Protein AF-A0A2B4RZ89-F1 (afdb_monomer_lite)

Foldseek 3Di:
DDDDDDDDDDDDDDDDDDDDDDDDDDDDDDDDDDDDDDDDDDDDDDDDDDDDDDDDDDDDDDDDDDDDDDDDDDDDDDDDPPVPPVVPPPDDDDDDDDDDDDDDDDDDPPPPPPPDDLVPQDLVNQLCDFLVRLLVCLLVLSQALDFCQSGPNQFWWWWKKKAFLVCVVLVVVLCVQQQLQFLWPDKDDQLDQDDVVFAPDGGVQRRWNWKFKAALLRRPDIDSGCPVPPRRRMMMTTATECSLVVVLCVVLVWDFQCVVVVWDWFKAQFPFWFDGGQQFIGGFIKTKGWGAPVCLFVSQQSQQLQSSHNHGFLFKFDRLQRLDDDQQDGPDIHRTDYDPRTIITITGHNVSVSRRSSRSRHRIMMTQDPVSNSGTRTGSDRSVVVSVVPGDPLVVPWTKGWAFLFVFRTGIFIFTPLLQVLLLVLVPPDDDDDDDDDFDDSRQLLSQLLLLLQFQEEEEEEADACLDLLVVLVLLLQLLSVLDVSHAYAYEYAPVCQVRVQVVQVVCVVVVVHVDGHHYDHDPQDPDDDPVSLVVSVLVVLVVVQVVPPDSPHRDGWYWYWYFHPPPRFTDIDTSRRVVPPPDPPPPRGDGDGSQSSLLSNLSLLLGQRRQCNSSSNGRDRDRDDSSSNHPDLVNVVVCVVPVVHDDDSVVVVVSRVVSVVSVVVSVCVSVVVD

Sequence (675 aa):
MVSSTMVSGEASETDDEDEDDEENPGNVKEDEDLANREDENLKEEGDADTDILESELDTNAGKAKRQKTVYKFDSDVSCSEEEAELLSSESKTCESLSIENTNSGKDKKVLILFGSDPNMLSFKDRANWTGAQARSQFRQNFFPRAQTNGMSAGFTQASVHIIPSSAADQFYEFCKMNHAALPLVYRSKPGEVSAPPLAADLDIRTDQSAYGIYENGVCTKTVTDLVDIPFDDFVTFYVGCSSSFELAIQNAGLPVRQLESGRKAPVYQTRVLTVKSGPFSATVGMSLRPMPRNLVERAVQVTATMDKVHGAPVHIGHPSWIGVGDLQNPDFDDKPFIKEGDVCMFWACGVTAALALMNARLPLAISVSQSDIASNFITDLNNEEFNKMDVPKWLESMQTKAVFISEKPVFCSLISDKALELIRQLKTQRKPEVVTPTDEMPDALAKAALRLSHACSVTIVTLNETSTRVGLSVLSTIKSLLSSESKEVILLVPEEKQAEWRNFIDRCVELQLLKKSIAVNNIEARNGSSKDDLLQISRHVLSTMEASTLDDVLPRKFTALIGFNQEGGSVWVESTADQMTSNDVTKTSHSFWPGEVIAAALYILNCCPVHSRYLRKGSGLHQPLHQSKYLMAPKELGTVMSNLEVIFSADEVEDLINKINNSVSNAMSYLNGEA

pLDDT: mean 71.7, std 25.32, range [20.98, 98.38]

Radius of gyration: 33.81 Å; chains: 1; bounding box: 95×103×97 Å

Structure (mmCIF, N/CA/C/O backbone):
data_AF-A0A2B4RZ89-F1
#
_entry.id   AF-A0A2B4RZ89-F1
#
loop_
_atom_site.group_PDB
_atom_site.id
_atom_site.type_symbol
_atom_site.label_atom_id
_atom_site.label_alt_id
_atom_site.label_comp_id
_atom_site.label_asym_id
_atom_site.label_entity_id
_atom_site.label_seq_id
_atom_site.pdbx_PDB_ins_code
_atom_site.Cartn_x
_atom_site.Cartn_y
_atom_site.Cartn_z
_atom_site.occupancy
_atom_site.B_iso_or_equiv
_atom_site.auth_seq_id
_atom_site.auth_comp_id
_atom_site.auth_asym_id
_atom_site.auth_atom_id
_atom_site.pdbx_PDB_model_num
ATOM 1 N N . MET A 1 1 ? -26.054 35.165 -39.413 1.00 28.94 1 MET A N 1
ATOM 2 C CA . MET A 1 1 ? -27.183 35.627 -38.573 1.00 28.94 1 MET A CA 1
ATOM 3 C C . MET A 1 1 ? -26.581 35.798 -37.180 1.00 28.94 1 MET A C 1
ATOM 5 O O . MET A 1 1 ? -25.989 34.834 -36.725 1.00 28.94 1 MET A O 1
ATOM 9 N N . VAL A 1 2 ? -26.366 37.012 -36.646 1.00 26.55 2 VAL A N 1
ATOM 10 C CA . VAL A 1 2 ? -27.362 38.046 -36.242 1.00 26.55 2 VAL A CA 1
ATOM 11 C C . VAL A 1 2 ? -28.232 37.477 -35.109 1.00 26.55 2 VAL A C 1
ATOM 13 O O . VAL A 1 2 ? -28.841 36.439 -35.343 1.00 26.55 2 VAL A O 1
ATOM 16 N N . SER A 1 3 ? -28.295 38.024 -33.884 1.00 25.70 3 SER A N 1
ATOM 17 C CA . SER A 1 3 ? -28.008 39.383 -33.333 1.00 25.70 3 SER A CA 1
ATOM 18 C C . SER A 1 3 ? -27.048 39.330 -32.110 1.00 25.70 3 SER A C 1
ATOM 20 O O . SER A 1 3 ? -26.900 38.254 -31.546 1.00 25.70 3 SER A O 1
ATOM 22 N N . SER A 1 4 ? -26.221 40.330 -31.733 1.00 30.42 4 SER A N 1
ATOM 23 C CA . SER A 1 4 ? -26.456 41.724 -31.240 1.00 30.42 4 SER A CA 1
ATOM 24 C C . SER A 1 4 ? -27.187 41.784 -29.875 1.00 30.42 4 SER A C 1
ATOM 26 O O . SER A 1 4 ? -28.171 41.071 -29.726 1.00 30.42 4 SER A O 1
ATOM 28 N N . THR A 1 5 ? -26.835 42.580 -28.845 1.00 31.52 5 THR A N 1
ATOM 29 C CA . THR A 1 5 ? -25.766 43.595 -28.551 1.00 31.52 5 THR A CA 1
ATOM 30 C C . THR A 1 5 ? -25.690 43.771 -26.991 1.00 31.52 5 THR A C 1
ATOM 32 O O . THR A 1 5 ? -26.356 42.985 -26.326 1.00 31.52 5 THR A O 1
ATOM 35 N N . MET A 1 6 ? -24.986 44.662 -26.251 1.00 28.02 6 MET A N 1
ATOM 36 C CA . MET A 1 6 ? -24.145 45.894 -26.385 1.00 28.02 6 MET A CA 1
ATOM 37 C C . MET A 1 6 ? -23.212 45.977 -25.108 1.00 28.02 6 MET A C 1
ATOM 39 O O . MET A 1 6 ? -23.464 45.220 -24.178 1.00 28.02 6 MET A O 1
ATOM 43 N N . VAL A 1 7 ? -22.022 46.623 -25.052 1.00 29.72 7 VAL A N 1
ATOM 44 C CA . VAL A 1 7 ? -21.673 48.054 -24.716 1.00 29.72 7 VAL A CA 1
ATOM 45 C C . VAL A 1 7 ? -22.160 48.516 -23.315 1.00 29.72 7 VAL A C 1
ATOM 47 O O . VAL A 1 7 ? -23.314 48.243 -23.008 1.00 29.72 7 VAL A O 1
ATOM 50 N N . SER A 1 8 ? -21.419 49.206 -22.418 1.00 26.70 8 SER A N 1
ATOM 51 C CA . SER A 1 8 ? -20.097 49.921 -22.361 1.00 26.70 8 SER A CA 1
ATOM 52 C C . SER A 1 8 ? -19.517 49.858 -20.915 1.00 26.70 8 SER A C 1
ATOM 54 O O . SER A 1 8 ? -20.246 49.430 -20.026 1.00 26.70 8 SER A O 1
ATOM 56 N N . GLY A 1 9 ? -18.294 50.292 -20.554 1.00 25.98 9 GLY A N 1
ATOM 57 C CA . GLY A 1 9 ? -17.136 50.884 -21.265 1.00 25.98 9 GLY A CA 1
ATOM 58 C C . GLY A 1 9 ? -16.226 51.690 -20.295 1.00 25.98 9 GLY A C 1
ATOM 59 O O . GLY A 1 9 ? -16.672 51.946 -19.186 1.00 25.98 9 GLY A O 1
ATOM 60 N N . GLU A 1 10 ? -15.016 52.082 -20.741 1.00 26.59 10 GLU A N 1
ATOM 61 C CA . GLU A 1 10 ? -14.043 53.048 -20.134 1.00 26.59 10 GLU A CA 1
ATOM 62 C C . GLU A 1 10 ? -13.497 52.731 -18.703 1.00 26.59 10 GLU A C 1
ATOM 64 O O . GLU A 1 10 ? -14.253 52.342 -17.825 1.00 26.59 10 GLU A O 1
ATOM 69 N N . ALA A 1 11 ? -12.201 52.751 -18.333 1.00 28.36 11 ALA A N 1
ATOM 70 C CA . ALA A 1 11 ? -10.903 53.261 -18.839 1.00 28.36 11 ALA A CA 1
ATOM 71 C C . ALA A 1 11 ? -10.427 54.631 -18.289 1.00 28.36 11 ALA A C 1
ATOM 73 O O . ALA A 1 11 ? -10.864 55.673 -18.767 1.00 28.36 11 ALA A O 1
ATOM 74 N N . SER A 1 12 ? -9.447 54.604 -17.369 1.00 27.75 12 SER A N 1
ATOM 75 C CA . SER A 1 12 ? -8.556 55.728 -17.009 1.00 27.75 12 SER A CA 1
ATOM 76 C C . SER A 1 12 ? -7.318 55.245 -16.226 1.00 27.75 12 SER A C 1
ATOM 78 O O . SER A 1 12 ? -7.454 54.427 -15.317 1.00 27.75 12 SER A O 1
ATOM 80 N N . GLU A 1 13 ? -6.140 55.776 -16.552 1.00 32.94 13 GLU A N 1
ATOM 81 C CA . GLU A 1 13 ? -4.905 55.736 -15.740 1.00 32.94 13 GLU A CA 1
ATOM 82 C C . GLU A 1 13 ? -4.830 57.000 -14.852 1.00 32.94 13 GLU A C 1
ATOM 84 O O . GLU A 1 13 ? -5.436 57.996 -15.242 1.00 32.94 13 GLU A O 1
ATOM 89 N N . THR A 1 14 ? -4.104 56.957 -13.719 1.00 29.61 14 THR A N 1
ATOM 90 C CA . THR A 1 14 ? -3.219 58.023 -13.156 1.00 29.61 14 THR A CA 1
ATOM 91 C C . THR A 1 14 ? -2.694 57.628 -11.762 1.00 29.61 14 THR A C 1
ATOM 93 O O . THR A 1 14 ? -3.486 57.475 -10.835 1.00 29.61 14 THR A O 1
ATOM 96 N N . ASP A 1 15 ? -1.379 57.440 -11.661 1.00 30.84 15 ASP A N 1
ATOM 97 C CA . ASP A 1 15 ? -0.407 58.204 -10.849 1.00 30.84 15 ASP A CA 1
ATOM 98 C C . ASP A 1 15 ? -0.743 58.635 -9.391 1.00 30.84 15 ASP A C 1
ATOM 100 O O . ASP A 1 15 ? -1.618 59.465 -9.164 1.00 30.84 15 ASP A O 1
ATOM 104 N N . ASP A 1 16 ? 0.058 58.091 -8.457 1.00 33.00 16 ASP A N 1
ATOM 105 C CA . ASP A 1 16 ? 0.935 58.745 -7.450 1.00 33.00 16 ASP A CA 1
ATOM 106 C C . ASP A 1 16 ? 0.473 59.711 -6.314 1.00 33.00 16 ASP A C 1
ATOM 108 O O . ASP A 1 16 ? -0.477 60.480 -6.416 1.00 33.00 16 ASP A O 1
ATOM 112 N N . GLU A 1 17 ? 1.323 59.673 -5.266 1.00 32.88 17 GLU A N 1
ATOM 113 C CA . GLU A 1 17 ? 1.660 60.671 -4.216 1.00 32.88 17 GLU A CA 1
ATOM 114 C C . GLU A 1 17 ? 0.817 60.847 -2.916 1.00 32.88 17 GLU A C 1
ATOM 116 O O . GLU A 1 17 ? -0.372 60.540 -2.847 1.00 32.88 17 GLU A O 1
ATOM 121 N N . ASP A 1 18 ? 1.546 61.323 -1.884 1.00 31.55 18 ASP A N 1
ATOM 122 C CA . ASP A 1 18 ? 1.179 61.857 -0.549 1.00 31.55 18 ASP A CA 1
ATOM 123 C C . ASP A 1 18 ? 0.515 60.949 0.526 1.00 31.55 18 ASP A C 1
ATOM 125 O O . ASP A 1 18 ? -0.327 60.102 0.233 1.00 31.55 18 ASP A O 1
ATOM 129 N N . GLU A 1 19 ? 0.734 61.132 1.843 1.00 34.31 19 GLU A N 1
ATOM 130 C CA . GLU A 1 19 ? 1.899 61.560 2.669 1.00 34.31 19 GLU A CA 1
ATOM 131 C C . GLU A 1 19 ? 1.518 61.339 4.166 1.00 34.31 19 GLU A C 1
ATOM 133 O O . GLU A 1 19 ? 0.365 61.594 4.506 1.00 34.31 19 GLU A O 1
ATOM 138 N N . ASP A 1 20 ? 2.458 60.885 5.018 1.00 34.34 20 ASP A N 1
ATOM 139 C CA . ASP A 1 20 ? 2.607 61.067 6.495 1.00 34.34 20 ASP A CA 1
ATOM 140 C C . ASP A 1 20 ? 1.350 60.991 7.446 1.00 34.34 20 ASP A C 1
ATOM 142 O O . ASP A 1 20 ? 0.246 60.641 7.043 1.00 34.34 20 ASP A O 1
ATOM 146 N N . ASP A 1 21 ? 1.383 61.144 8.783 1.00 32.09 21 ASP A N 1
ATOM 147 C CA . ASP A 1 21 ? 2.442 61.350 9.793 1.00 32.09 21 ASP A CA 1
ATOM 148 C C . ASP A 1 21 ? 2.015 60.723 11.156 1.00 32.09 21 ASP A C 1
ATOM 150 O O . ASP A 1 21 ? 0.820 60.538 11.388 1.00 32.09 21 ASP A O 1
ATOM 154 N N . GLU A 1 22 ? 2.968 60.423 12.055 1.00 30.56 22 GLU A N 1
ATOM 155 C CA . GLU A 1 22 ? 2.946 60.762 13.504 1.00 30.56 22 GLU A CA 1
ATOM 156 C C . GLU A 1 22 ? 4.114 60.123 14.310 1.00 30.56 22 GLU A C 1
ATOM 158 O O . GLU A 1 22 ? 4.369 58.918 14.309 1.00 30.56 22 GLU A O 1
ATOM 163 N N . GLU A 1 23 ? 4.791 61.010 15.041 1.00 30.36 23 GLU A N 1
ATOM 164 C CA . GLU A 1 23 ? 5.961 60.932 15.939 1.00 30.36 23 GLU A CA 1
ATOM 165 C C . GLU A 1 23 ? 6.091 59.680 16.869 1.00 30.36 23 GLU A C 1
ATOM 167 O O . GLU A 1 23 ? 5.101 59.143 17.354 1.00 30.36 23 GLU A O 1
ATOM 172 N N . ASN A 1 24 ? 7.271 59.080 17.157 1.00 30.81 24 ASN A N 1
ATOM 173 C CA . ASN A 1 24 ? 8.552 59.609 17.712 1.00 30.81 24 ASN A CA 1
ATOM 174 C C . ASN A 1 24 ? 8.412 60.025 19.221 1.00 30.81 24 ASN A C 1
ATOM 176 O O . ASN A 1 24 ? 7.311 60.410 19.603 1.00 30.81 24 ASN A O 1
ATOM 180 N N . PRO A 1 25 ? 9.430 59.985 20.133 1.00 43.38 25 PRO A N 1
ATOM 181 C CA . PRO A 1 25 ? 10.838 59.583 19.990 1.00 43.38 25 PRO A CA 1
ATOM 182 C C . PRO A 1 25 ? 11.450 58.630 21.061 1.00 43.38 25 PRO A C 1
ATOM 184 O O . PRO A 1 25 ? 11.098 58.637 22.236 1.00 43.38 25 PRO A O 1
ATOM 187 N N . GLY A 1 26 ? 12.514 57.928 20.646 1.00 26.38 26 GLY A N 1
ATOM 188 C CA . GLY A 1 26 ? 13.841 57.913 21.298 1.00 26.38 26 GLY A CA 1
ATOM 189 C C . GLY A 1 26 ? 14.070 57.370 22.725 1.00 26.38 26 GLY A C 1
ATOM 190 O O . GLY A 1 26 ? 13.644 57.955 23.717 1.00 26.38 26 GLY A O 1
ATOM 191 N N . ASN A 1 27 ? 15.026 56.436 22.840 1.00 28.05 27 ASN A N 1
ATOM 192 C CA . ASN A 1 27 ? 16.250 56.721 23.609 1.00 28.05 27 ASN A CA 1
ATOM 193 C C . ASN A 1 27 ? 17.450 55.888 23.111 1.00 28.05 27 ASN A C 1
ATOM 195 O O . ASN A 1 27 ? 17.266 54.786 22.602 1.00 28.05 27 ASN A O 1
ATOM 199 N N . VAL A 1 28 ? 18.671 56.406 23.271 1.00 31.55 28 VAL A N 1
ATOM 200 C CA . VAL A 1 28 ? 19.926 55.746 22.858 1.00 31.55 28 VAL A CA 1
ATOM 201 C C . VAL A 1 28 ? 20.804 55.503 24.079 1.00 31.55 28 VAL A C 1
ATOM 203 O O . VAL A 1 28 ? 20.994 56.420 24.878 1.00 31.55 28 VAL A O 1
ATOM 206 N N . LYS A 1 29 ? 21.395 54.305 24.174 1.00 29.42 29 LYS A N 1
ATOM 207 C CA . LYS A 1 29 ? 22.712 54.093 24.791 1.00 29.42 29 LYS A CA 1
ATOM 208 C C . LYS A 1 29 ? 23.295 52.727 24.434 1.00 29.42 29 LYS A C 1
ATOM 210 O O . LYS A 1 29 ? 22.723 51.698 24.782 1.00 29.42 29 LYS A O 1
ATOM 215 N N . GLU A 1 30 ? 24.443 52.755 23.775 1.00 31.95 30 GLU A N 1
ATOM 216 C CA . GLU A 1 30 ? 25.439 51.687 23.844 1.00 31.95 30 GLU A CA 1
ATOM 217 C C . GLU A 1 30 ? 26.274 51.893 25.122 1.00 31.95 30 GLU A C 1
ATOM 219 O O . GLU A 1 30 ? 26.311 53.009 25.645 1.00 31.95 30 GLU A O 1
ATOM 224 N N . ASP A 1 31 ? 26.867 50.820 25.648 1.00 29.27 31 ASP A N 1
ATOM 225 C CA . ASP A 1 31 ? 28.265 50.746 26.112 1.00 29.27 31 ASP A CA 1
ATOM 226 C C . ASP A 1 31 ? 28.539 49.341 26.704 1.00 29.27 31 ASP A C 1
ATOM 228 O O . ASP A 1 31 ? 27.647 48.720 27.280 1.00 29.27 31 ASP A O 1
ATOM 232 N N . GLU A 1 32 ? 29.764 48.860 26.466 1.00 30.03 32 GLU A N 1
ATOM 233 C CA . GLU A 1 32 ? 30.646 47.930 27.216 1.00 30.03 32 GLU A CA 1
ATOM 234 C C . GLU A 1 32 ? 30.034 47.054 28.359 1.00 30.03 32 GLU A C 1
ATOM 236 O O . GLU A 1 32 ? 29.254 47.504 29.190 1.00 30.03 32 GLU A O 1
ATOM 241 N N . ASP A 1 33 ? 30.396 45.775 28.548 1.00 27.47 33 ASP A N 1
ATOM 242 C CA . ASP A 1 33 ? 31.740 45.187 28.397 1.00 27.47 33 ASP A CA 1
ATOM 243 C C . ASP A 1 33 ? 31.727 43.627 28.359 1.00 27.47 33 ASP A C 1
ATOM 245 O O . ASP A 1 33 ? 30.684 42.991 28.544 1.00 27.47 33 ASP A O 1
ATOM 249 N N . LEU A 1 34 ? 32.888 42.985 28.152 1.00 29.56 34 LEU A N 1
ATOM 250 C CA . LEU A 1 34 ? 33.062 41.523 28.055 1.00 29.56 34 LEU A CA 1
ATOM 251 C C . LEU A 1 34 ? 33.876 40.892 29.206 1.00 29.56 34 LEU A C 1
ATOM 253 O O . LEU A 1 34 ? 34.965 41.343 29.535 1.00 29.56 34 LEU A O 1
ATOM 257 N N . ALA A 1 35 ? 33.402 39.720 29.655 1.00 27.36 35 ALA A N 1
ATOM 258 C CA . ALA A 1 35 ? 34.115 38.666 30.399 1.00 27.36 35 ALA A CA 1
ATOM 259 C C . ALA A 1 35 ? 34.711 38.987 31.793 1.00 27.36 35 ALA A C 1
ATOM 261 O O . ALA A 1 35 ? 35.505 39.906 31.967 1.00 27.36 35 ALA A O 1
ATOM 262 N N . ASN A 1 36 ? 34.451 38.103 32.771 1.00 26.58 36 ASN A N 1
ATOM 263 C CA . ASN A 1 36 ? 35.474 37.274 33.449 1.00 26.58 36 ASN A CA 1
ATOM 264 C C . ASN A 1 36 ? 34.888 36.436 34.610 1.00 26.58 36 ASN A C 1
ATOM 266 O O . ASN A 1 36 ? 33.778 36.695 35.068 1.00 26.58 36 ASN A O 1
ATOM 270 N N . ARG A 1 37 ? 35.725 35.515 35.119 1.00 29.14 37 ARG A N 1
ATOM 271 C CA . ARG A 1 37 ? 35.567 34.616 36.286 1.00 29.14 37 ARG A CA 1
ATOM 272 C C . ARG A 1 37 ? 34.733 33.356 36.021 1.00 29.14 37 ARG A C 1
ATOM 274 O O . ARG A 1 37 ? 33.543 33.459 35.756 1.00 29.14 37 ARG A O 1
ATOM 281 N N . GLU A 1 38 ? 35.324 32.165 35.882 1.00 27.69 38 GLU A N 1
ATOM 282 C CA . GLU A 1 38 ? 36.271 31.403 36.744 1.00 27.69 38 GLU A CA 1
ATOM 283 C C . GLU A 1 38 ? 35.545 30.575 37.815 1.00 27.69 38 GLU A C 1
ATOM 285 O O . GLU A 1 38 ? 35.010 31.113 38.784 1.00 27.69 38 GLU A O 1
ATOM 290 N N . ASP A 1 39 ? 35.588 29.250 37.641 1.00 28.81 39 ASP A N 1
ATOM 291 C CA . ASP A 1 39 ? 35.530 28.289 38.743 1.00 28.81 39 ASP A CA 1
ATOM 292 C C . ASP A 1 39 ? 36.742 28.480 39.666 1.00 28.81 39 ASP A C 1
ATOM 294 O O . ASP A 1 39 ? 37.844 28.709 39.171 1.00 28.81 39 ASP A O 1
ATOM 298 N N . GLU A 1 40 ? 36.570 28.273 40.976 1.00 27.50 40 GLU A N 1
ATOM 299 C CA . GLU A 1 40 ? 37.347 27.264 41.720 1.00 27.50 40 GLU A CA 1
ATOM 300 C C . GLU A 1 40 ? 36.932 27.169 43.207 1.00 27.50 40 GLU A C 1
ATOM 302 O O . GLU A 1 40 ? 36.786 28.186 43.875 1.00 27.50 40 GLU A O 1
ATOM 307 N N . ASN A 1 41 ? 36.887 25.926 43.721 1.00 25.48 41 ASN A N 1
ATOM 308 C CA . ASN A 1 41 ? 37.356 25.503 45.059 1.00 25.48 41 ASN A CA 1
ATOM 309 C C . ASN A 1 41 ? 36.691 26.045 46.362 1.00 25.48 41 ASN A C 1
ATOM 311 O O . ASN A 1 41 ? 36.297 27.197 46.463 1.00 25.48 41 ASN A O 1
ATOM 315 N N . LEU A 1 42 ? 36.623 25.301 47.483 1.00 25.69 42 LEU A N 1
ATOM 316 C CA . LEU A 1 42 ? 36.619 23.846 47.784 1.00 25.69 42 LEU A CA 1
ATOM 317 C C . LEU A 1 42 ? 36.358 23.661 49.316 1.00 25.69 42 LEU A C 1
ATOM 319 O O . LEU A 1 42 ? 36.356 24.657 50.038 1.00 25.69 42 LEU A O 1
ATOM 323 N N . LYS A 1 43 ? 36.289 22.405 49.811 1.00 26.12 43 LYS A N 1
ATOM 324 C CA . LYS A 1 43 ? 36.476 21.983 51.235 1.00 26.12 43 LYS A CA 1
ATOM 325 C C . LYS A 1 43 ? 35.367 22.420 52.230 1.00 26.12 43 LYS A C 1
ATOM 327 O O . LYS A 1 43 ? 34.494 23.199 51.868 1.00 26.12 43 LYS A O 1
ATOM 332 N N . GLU A 1 44 ? 35.243 21.910 53.465 1.00 26.88 44 GLU A N 1
ATOM 333 C CA . GLU A 1 44 ? 36.049 21.013 54.338 1.00 26.88 44 GLU A CA 1
ATOM 334 C C . GLU A 1 44 ? 35.077 20.392 55.393 1.00 26.88 44 GLU A C 1
ATOM 336 O O . GLU A 1 44 ? 34.151 21.095 55.794 1.00 26.88 44 GLU A O 1
ATOM 341 N N . GLU A 1 45 ? 35.180 19.191 55.990 1.00 27.95 45 GLU A N 1
ATOM 342 C CA . GLU A 1 45 ? 35.660 17.826 55.648 1.00 27.95 45 GLU A CA 1
ATOM 343 C C . GLU A 1 45 ? 35.113 16.872 56.776 1.00 27.95 45 GLU A C 1
ATOM 345 O O . GLU A 1 45 ? 34.833 17.376 57.866 1.00 27.95 45 GLU A O 1
ATOM 350 N N . GLY A 1 46 ? 34.918 15.544 56.591 1.00 23.78 46 GLY A N 1
ATOM 351 C CA . GLY A 1 46 ? 34.517 14.649 57.719 1.00 23.78 46 GLY A CA 1
ATOM 352 C C . GLY A 1 46 ? 33.929 13.241 57.433 1.00 23.78 46 GLY A C 1
ATOM 353 O O . GLY A 1 46 ? 32.720 13.109 57.264 1.00 23.78 46 GLY A O 1
ATOM 354 N N . ASP A 1 47 ? 34.797 12.216 57.416 1.00 26.62 47 ASP A N 1
ATOM 355 C CA . ASP A 1 47 ? 34.878 11.032 58.322 1.00 26.62 47 ASP A CA 1
ATOM 356 C C . ASP A 1 47 ? 33.601 10.292 58.807 1.00 26.62 47 ASP A C 1
ATOM 358 O O . ASP A 1 47 ? 32.619 10.919 59.194 1.00 26.62 47 ASP A O 1
ATOM 362 N N . ALA A 1 48 ? 33.542 8.956 58.972 1.00 27.59 48 ALA A N 1
ATOM 363 C CA . ALA A 1 48 ? 34.404 7.785 58.665 1.00 27.59 48 ALA A CA 1
ATOM 364 C C . ALA A 1 48 ? 33.468 6.522 58.654 1.00 27.59 48 ALA A C 1
ATOM 366 O O . ALA A 1 48 ? 32.269 6.675 58.889 1.00 27.59 48 ALA A O 1
ATOM 367 N N . ASP A 1 49 ? 33.814 5.263 58.349 1.00 25.70 49 ASP A N 1
ATOM 368 C CA . ASP A 1 49 ? 35.060 4.475 58.415 1.00 25.70 49 ASP A CA 1
ATOM 369 C C . ASP A 1 49 ? 35.242 3.567 57.178 1.00 25.70 49 ASP A C 1
ATOM 371 O O . ASP A 1 49 ? 34.303 3.311 56.420 1.00 25.70 49 ASP A O 1
ATOM 375 N N . THR A 1 50 ? 36.457 3.041 56.999 1.00 25.44 50 THR A N 1
ATOM 376 C CA . THR A 1 50 ? 36.825 2.072 55.954 1.00 25.44 50 THR A CA 1
ATOM 377 C C . THR A 1 50 ? 37.034 0.663 56.510 1.00 25.44 50 THR A C 1
ATOM 379 O O . THR A 1 50 ? 37.363 0.481 57.679 1.00 25.44 50 THR A O 1
ATOM 382 N N . ASP A 1 51 ? 36.944 -0.339 55.634 1.00 23.98 51 ASP A N 1
ATOM 383 C CA . ASP A 1 51 ? 37.712 -1.576 55.794 1.00 23.98 51 ASP A CA 1
ATOM 384 C C . ASP A 1 51 ? 38.295 -1.968 54.424 1.00 23.98 51 ASP A C 1
ATOM 386 O O . ASP A 1 51 ? 37.651 -1.770 53.389 1.00 23.98 51 ASP A O 1
ATOM 390 N N . ILE A 1 52 ? 39.553 -2.413 54.399 1.00 25.16 52 ILE A N 1
ATOM 391 C CA . ILE A 1 52 ? 40.413 -2.400 53.199 1.00 25.16 52 ILE A CA 1
ATOM 392 C C . ILE A 1 52 ? 41.026 -3.780 52.962 1.00 25.16 52 ILE A C 1
ATOM 394 O O . ILE A 1 52 ? 41.619 -4.346 53.873 1.00 25.16 52 ILE A O 1
ATOM 398 N N . LEU A 1 53 ? 41.031 -4.247 51.707 1.00 23.73 53 LEU A N 1
ATOM 399 C CA . LEU A 1 53 ? 42.161 -5.020 51.174 1.00 23.73 53 LEU A CA 1
ATOM 400 C C . LEU A 1 53 ? 42.387 -4.700 49.689 1.00 23.73 53 LEU A C 1
ATOM 402 O O . LEU A 1 53 ? 41.542 -4.970 48.839 1.00 23.73 53 LEU A O 1
ATOM 406 N N . GLU A 1 54 ? 43.548 -4.115 49.402 1.00 23.81 54 GLU A N 1
ATOM 407 C CA . GLU A 1 54 ? 44.018 -3.759 48.062 1.00 23.81 54 GLU A CA 1
ATOM 408 C C . GLU A 1 54 ? 44.806 -4.898 47.387 1.00 23.81 54 GLU A C 1
ATOM 410 O O . GLU A 1 54 ? 45.175 -5.885 48.026 1.00 23.81 54 GLU A O 1
ATOM 415 N N . SER A 1 55 ? 45.146 -4.648 46.115 1.00 24.94 55 SER A N 1
ATOM 416 C CA . SER A 1 55 ? 46.333 -5.075 45.341 1.00 24.94 55 SER A CA 1
ATOM 417 C C . SER A 1 55 ? 45.997 -5.837 44.043 1.00 24.94 55 SER A C 1
ATOM 419 O O . SER A 1 55 ? 45.136 -6.710 44.024 1.00 24.94 55 SER A O 1
ATOM 421 N N . GLU A 1 56 ? 46.605 -5.527 42.892 1.00 24.66 56 GLU A N 1
ATOM 422 C CA . GLU A 1 56 ? 47.567 -4.452 42.581 1.00 24.66 56 GLU A CA 1
ATOM 423 C C . GLU A 1 56 ? 47.404 -3.976 41.121 1.00 24.66 56 GLU A C 1
ATOM 425 O O . GLU A 1 56 ? 46.710 -4.609 40.323 1.00 24.66 56 GLU A O 1
ATOM 430 N N . LEU A 1 57 ? 48.000 -2.829 40.779 1.00 24.59 57 LEU A N 1
ATOM 431 C CA . LEU A 1 57 ? 47.906 -2.218 39.447 1.00 24.59 57 LEU A CA 1
ATOM 432 C C . LEU A 1 57 ? 48.956 -2.781 38.477 1.00 24.59 57 LEU A C 1
ATOM 434 O O . LEU A 1 57 ? 50.067 -3.090 38.890 1.00 24.59 57 LEU A O 1
ATOM 438 N N . ASP A 1 58 ? 48.677 -2.701 37.172 1.00 23.17 58 ASP A N 1
ATOM 439 C CA . ASP A 1 58 ? 49.579 -1.930 36.304 1.00 23.17 58 ASP A CA 1
ATOM 440 C C . ASP A 1 58 ? 48.822 -1.305 35.114 1.00 23.17 58 ASP A C 1
ATOM 442 O O . ASP A 1 58 ? 47.666 -1.621 34.824 1.00 23.17 58 ASP A O 1
ATOM 446 N N . THR A 1 59 ? 49.476 -0.362 34.450 1.00 27.50 59 THR A N 1
ATOM 447 C CA . THR A 1 59 ? 48.936 0.556 33.450 1.00 27.50 59 THR A CA 1
ATOM 448 C C . THR A 1 59 ? 49.496 0.267 32.059 1.00 27.50 59 THR A C 1
ATOM 450 O O . THR A 1 59 ? 50.636 -0.170 31.921 1.00 27.50 59 THR A O 1
ATOM 453 N N . ASN A 1 60 ? 48.735 0.584 31.003 1.00 24.41 60 ASN A N 1
ATOM 454 C CA . ASN A 1 60 ? 49.275 1.240 29.802 1.00 24.41 60 ASN A CA 1
ATOM 455 C C . ASN A 1 60 ? 48.169 1.686 28.832 1.00 24.41 60 ASN A C 1
ATOM 457 O O . ASN A 1 60 ? 47.096 1.091 28.766 1.00 24.41 60 ASN A O 1
ATOM 461 N N . ALA A 1 61 ? 48.459 2.714 28.032 1.00 25.36 61 ALA A N 1
ATOM 462 C CA . ALA A 1 61 ? 47.563 3.226 26.996 1.00 25.36 61 ALA A CA 1
ATOM 463 C C . ALA A 1 61 ? 48.073 2.870 25.588 1.00 25.36 61 ALA A C 1
ATOM 465 O O . ALA A 1 61 ? 49.272 2.941 25.326 1.00 25.36 61 ALA A O 1
ATOM 466 N N . GLY A 1 62 ? 47.174 2.586 24.634 1.00 23.91 62 GLY A N 1
ATOM 467 C CA . GLY A 1 62 ? 47.563 2.611 23.218 1.00 23.91 62 GLY A CA 1
ATOM 468 C C . GLY A 1 62 ? 46.705 1.842 22.209 1.00 23.91 62 GLY A C 1
ATOM 469 O O . GLY A 1 62 ? 46.719 0.619 22.172 1.00 23.91 62 GLY A O 1
ATOM 470 N N . LYS A 1 63 ? 46.135 2.597 21.258 1.00 24.34 63 LYS A N 1
ATOM 471 C CA . LYS A 1 63 ? 45.841 2.201 19.860 1.00 24.34 63 LYS A CA 1
ATOM 472 C C . LYS A 1 63 ? 44.917 0.987 19.647 1.00 24.34 63 LYS A C 1
ATOM 474 O O . LYS A 1 63 ? 45.357 -0.156 19.549 1.00 24.34 63 LYS A O 1
ATOM 479 N N . ALA A 1 64 ? 43.646 1.275 19.362 1.00 26.42 64 ALA A N 1
ATOM 480 C CA . ALA A 1 64 ? 42.707 0.301 18.810 1.00 26.42 64 ALA A CA 1
ATOM 481 C C . ALA A 1 64 ? 43.216 -0.311 17.484 1.00 26.42 64 ALA A C 1
ATOM 483 O O . ALA A 1 64 ? 43.484 0.403 16.515 1.00 26.42 64 ALA A O 1
ATOM 484 N N . LYS A 1 65 ? 43.298 -1.646 17.417 1.00 24.48 65 LYS A N 1
ATOM 485 C CA . LYS A 1 65 ? 43.499 -2.402 16.170 1.00 24.48 65 LYS A CA 1
ATOM 486 C C . LYS A 1 65 ? 42.157 -2.937 15.671 1.00 24.48 65 LYS A C 1
ATOM 488 O O . LYS A 1 65 ? 41.474 -3.650 16.397 1.00 24.48 65 LYS A O 1
ATOM 493 N N . ARG A 1 66 ? 41.820 -2.680 14.401 1.00 25.77 66 ARG A N 1
ATOM 494 C CA . ARG A 1 66 ? 40.754 -3.417 13.698 1.00 25.77 66 ARG A CA 1
ATOM 495 C C . ARG A 1 66 ? 41.151 -4.894 13.605 1.00 25.77 66 ARG A C 1
ATOM 497 O O . ARG A 1 66 ? 42.081 -5.229 12.872 1.00 25.77 66 ARG A O 1
ATOM 504 N N . GLN A 1 67 ? 40.463 -5.765 14.336 1.00 23.02 67 GLN A N 1
ATOM 505 C CA . GLN A 1 67 ? 40.690 -7.207 14.274 1.00 23.02 67 GLN A CA 1
ATOM 506 C C . GLN A 1 67 ? 39.960 -7.788 13.055 1.00 23.02 67 GLN A C 1
ATOM 508 O O . GLN A 1 67 ? 38.761 -7.585 12.878 1.00 23.02 67 GLN A O 1
ATOM 513 N N . LYS A 1 68 ? 40.702 -8.465 12.173 1.00 22.84 68 LYS A N 1
ATOM 514 C CA . LYS A 1 68 ? 40.191 -9.008 10.908 1.00 22.84 68 LYS A CA 1
ATOM 515 C C . LYS A 1 68 ? 39.916 -10.502 11.076 1.00 22.84 68 LYS A C 1
ATOM 517 O O . LYS A 1 68 ? 40.818 -11.312 10.885 1.00 22.84 68 LYS A O 1
ATOM 522 N N . THR A 1 69 ? 38.696 -10.856 11.473 1.00 23.28 69 THR A N 1
ATOM 523 C CA . THR A 1 69 ? 38.291 -12.257 11.666 1.00 23.28 69 THR A CA 1
ATOM 524 C C . THR A 1 69 ? 38.338 -13.014 10.340 1.00 23.28 69 THR A C 1
ATOM 526 O O . THR A 1 69 ? 37.649 -12.653 9.388 1.00 23.28 69 THR A O 1
ATOM 529 N N . VAL A 1 70 ? 39.152 -14.068 10.285 1.00 22.45 70 VAL A N 1
ATOM 530 C CA . VAL A 1 70 ? 39.205 -15.018 9.168 1.00 22.45 70 VAL A CA 1
ATOM 531 C C . VAL A 1 70 ? 38.559 -16.312 9.643 1.00 22.45 70 VAL A C 1
ATOM 533 O O . VAL A 1 70 ? 39.063 -16.946 10.567 1.00 22.45 70 VAL A O 1
ATOM 536 N N . TYR A 1 71 ? 37.449 -16.701 9.020 1.00 24.95 71 TYR A N 1
ATOM 537 C CA . TYR A 1 71 ? 36.840 -18.006 9.256 1.00 24.95 71 TYR A CA 1
ATOM 538 C C . TYR A 1 71 ? 37.599 -19.069 8.461 1.00 24.95 71 TYR A C 1
ATOM 540 O O . TYR A 1 71 ? 37.682 -18.992 7.235 1.00 24.95 71 TYR A O 1
ATOM 548 N N . LYS A 1 72 ? 38.156 -20.053 9.168 1.00 20.98 72 LYS A N 1
ATOM 549 C CA . LYS A 1 72 ? 38.727 -21.269 8.586 1.00 20.98 72 LYS A CA 1
ATOM 550 C C . LYS A 1 72 ? 37.635 -22.335 8.600 1.00 20.98 72 LYS A C 1
ATOM 552 O O . LYS A 1 72 ? 37.190 -22.729 9.673 1.00 20.98 72 LYS A O 1
ATOM 557 N N . PHE A 1 73 ? 37.183 -22.750 7.421 1.00 26.12 73 PHE A N 1
ATOM 558 C CA . PHE A 1 73 ? 36.274 -23.883 7.281 1.00 26.12 73 PHE A CA 1
ATOM 559 C C . PHE A 1 73 ? 37.102 -25.163 7.209 1.00 26.12 73 PHE A C 1
ATOM 561 O O . PHE A 1 73 ? 37.820 -25.372 6.235 1.00 26.12 73 PHE A O 1
ATOM 568 N N . ASP A 1 74 ? 36.990 -25.992 8.242 1.00 23.22 74 ASP A N 1
ATOM 569 C CA . ASP A 1 74 ? 37.391 -27.395 8.201 1.00 23.22 74 ASP A CA 1
ATOM 570 C C . ASP A 1 74 ? 36.107 -28.221 8.047 1.00 23.22 74 ASP A C 1
ATOM 572 O O . ASP A 1 74 ? 35.209 -28.141 8.887 1.00 23.22 74 ASP A O 1
ATOM 576 N N . SER A 1 75 ? 35.984 -28.957 6.942 1.00 27.95 75 SER A N 1
ATOM 577 C CA . SER A 1 75 ? 34.826 -29.809 6.658 1.00 27.95 75 SER A CA 1
ATOM 578 C C . SER A 1 75 ? 35.246 -31.016 5.822 1.00 27.95 75 SER A C 1
ATOM 580 O O . SER A 1 75 ? 35.280 -30.946 4.591 1.00 27.95 75 SER A O 1
ATOM 582 N N . ASP A 1 76 ? 35.563 -32.120 6.495 1.00 24.69 76 ASP A N 1
ATOM 583 C CA . ASP A 1 76 ? 35.822 -33.400 5.842 1.00 24.69 76 ASP A CA 1
ATOM 584 C C . ASP A 1 76 ? 34.537 -33.927 5.189 1.00 24.69 76 ASP A C 1
ATOM 586 O O . ASP A 1 76 ? 33.582 -34.306 5.870 1.00 24.69 76 ASP A O 1
ATOM 590 N N . VAL A 1 77 ? 34.519 -33.971 3.857 1.00 27.50 77 VAL A N 1
ATOM 591 C CA . VAL A 1 77 ? 33.514 -34.693 3.070 1.00 27.50 77 VAL A CA 1
ATOM 592 C C . VAL A 1 77 ? 34.262 -35.548 2.055 1.00 27.50 77 VAL A C 1
ATOM 594 O O . VAL A 1 77 ? 34.990 -35.034 1.209 1.00 27.50 77 VAL A O 1
ATOM 597 N N . SER A 1 78 ? 34.114 -36.866 2.165 1.00 26.61 78 SER A N 1
ATOM 598 C CA . SER A 1 78 ? 34.784 -37.834 1.298 1.00 26.61 78 SER A CA 1
ATOM 599 C C . SER A 1 78 ? 34.233 -37.770 -0.128 1.00 26.61 78 SER A C 1
ATOM 601 O O . SER A 1 78 ? 33.079 -38.141 -0.352 1.00 26.61 78 SER A O 1
ATOM 603 N N . CYS A 1 79 ? 35.060 -37.346 -1.083 1.00 25.41 79 CYS A N 1
ATOM 604 C CA . CYS A 1 79 ? 34.748 -37.440 -2.507 1.00 25.41 79 CYS A CA 1
ATOM 605 C C . CYS A 1 79 ? 35.115 -38.834 -3.050 1.00 25.41 79 CYS A C 1
ATOM 607 O O . CYS A 1 79 ? 36.100 -39.430 -2.609 1.00 25.41 79 CYS A O 1
ATOM 609 N N . SER A 1 80 ? 34.322 -39.363 -3.982 1.00 29.27 80 SER A N 1
ATOM 610 C CA . SER A 1 80 ? 34.552 -40.662 -4.631 1.00 29.27 80 SER A CA 1
ATOM 611 C C . SER A 1 80 ? 35.548 -40.557 -5.790 1.00 29.27 80 SER A C 1
ATOM 613 O O . SER A 1 80 ? 35.557 -39.569 -6.520 1.00 29.27 80 SER A O 1
ATOM 615 N N . GLU A 1 81 ? 36.364 -41.595 -5.989 1.00 30.05 81 GLU A N 1
ATOM 616 C CA . GLU A 1 81 ? 37.587 -41.541 -6.813 1.00 30.05 81 GLU A CA 1
ATOM 617 C C . GLU A 1 81 ? 37.376 -41.314 -8.330 1.00 30.05 81 GLU A C 1
ATOM 619 O O . GLU A 1 81 ? 38.345 -41.046 -9.035 1.00 30.05 81 GLU A O 1
ATOM 624 N N . GLU A 1 82 ? 36.140 -41.341 -8.846 1.00 32.00 82 GLU A N 1
ATOM 625 C CA . GLU A 1 82 ? 35.849 -41.148 -10.282 1.00 32.00 82 GLU A CA 1
ATOM 626 C C . GLU A 1 82 ? 35.852 -39.675 -10.755 1.00 32.00 82 GLU A C 1
ATOM 628 O O . GLU A 1 82 ? 35.986 -39.429 -11.952 1.00 32.00 82 GLU A O 1
ATOM 633 N N . GLU A 1 83 ? 35.776 -38.675 -9.863 1.00 32.88 83 GLU A N 1
ATOM 634 C CA . GLU A 1 83 ? 35.864 -37.250 -10.263 1.00 32.88 83 GLU A CA 1
ATOM 635 C C . GLU A 1 83 ? 37.314 -36.718 -10.349 1.00 32.88 83 GLU A C 1
ATOM 637 O O . GLU A 1 83 ? 37.547 -35.602 -10.818 1.00 32.88 83 GLU A O 1
ATOM 642 N N . ALA A 1 84 ? 38.311 -37.502 -9.923 1.00 29.22 84 ALA A N 1
ATOM 643 C CA . ALA A 1 84 ? 39.691 -37.033 -9.769 1.00 29.22 84 ALA A CA 1
ATOM 644 C C . ALA A 1 84 ? 40.496 -36.946 -11.084 1.00 29.22 84 ALA A C 1
ATOM 646 O O . ALA A 1 84 ? 41.357 -36.074 -11.215 1.00 29.22 84 ALA A O 1
ATOM 647 N N . GLU A 1 85 ? 40.247 -37.821 -12.067 1.00 27.78 85 GLU A N 1
ATOM 648 C CA . GLU A 1 85 ? 41.089 -37.886 -13.276 1.00 27.78 85 GLU A CA 1
ATOM 649 C C . GLU A 1 85 ? 40.816 -36.745 -14.275 1.00 27.78 85 GLU A C 1
ATOM 651 O O . GLU A 1 85 ? 41.746 -36.260 -14.927 1.00 27.78 85 GLU A O 1
ATOM 656 N N . LEU A 1 86 ? 39.574 -36.252 -14.354 1.00 29.69 86 LEU A N 1
ATOM 657 C CA . LEU A 1 86 ? 39.153 -35.214 -15.311 1.00 29.69 86 LEU A CA 1
ATOM 658 C C . LEU A 1 86 ? 39.763 -33.825 -15.048 1.00 29.69 86 LEU A C 1
ATOM 660 O O . LEU A 1 86 ? 39.896 -33.036 -15.979 1.00 29.69 86 LEU A O 1
ATOM 664 N N . LEU A 1 87 ? 40.174 -33.529 -13.811 1.00 29.56 87 LEU A N 1
ATOM 665 C CA . LEU A 1 87 ? 40.734 -32.227 -13.412 1.00 29.56 87 LEU A CA 1
ATOM 666 C C . LEU A 1 87 ? 42.270 -32.139 -13.543 1.00 29.56 87 LEU A C 1
ATOM 668 O O . LEU A 1 87 ? 42.875 -31.153 -13.122 1.00 29.56 87 LEU A O 1
ATOM 672 N N . SER A 1 88 ? 42.919 -33.157 -14.117 1.00 27.73 88 SER A N 1
ATOM 673 C CA . SER A 1 88 ? 44.385 -33.298 -14.116 1.00 27.73 88 SER A CA 1
ATOM 674 C C . SER A 1 88 ? 45.109 -32.795 -15.381 1.00 27.73 88 SER A C 1
ATOM 676 O O . SER A 1 88 ? 46.338 -32.693 -15.381 1.00 27.73 88 SER A O 1
ATOM 678 N N . SER A 1 89 ? 44.388 -32.478 -16.463 1.00 29.55 89 SER A N 1
ATOM 679 C CA . SER A 1 89 ? 44.967 -32.342 -17.813 1.00 29.55 89 SER A CA 1
ATOM 680 C C . SER A 1 89 ? 45.286 -30.909 -18.278 1.00 29.55 89 SER A C 1
ATOM 682 O O . SER A 1 89 ? 46.219 -30.733 -19.064 1.00 29.55 89 SER A O 1
ATOM 684 N N . GLU A 1 90 ? 44.590 -29.876 -17.789 1.00 33.44 90 GLU A N 1
ATOM 685 C CA . GLU A 1 90 ? 44.706 -28.494 -18.300 1.00 33.44 90 GLU A CA 1
ATOM 686 C C . GLU A 1 90 ? 45.458 -27.544 -17.345 1.00 33.44 90 GLU A C 1
ATOM 688 O O . GLU A 1 90 ? 44.887 -26.647 -16.731 1.00 33.44 90 GLU A O 1
ATOM 693 N N . SER A 1 91 ? 46.778 -27.726 -17.209 1.00 29.62 91 SER A N 1
ATOM 694 C CA . SER A 1 91 ? 47.620 -26.862 -16.353 1.00 29.62 91 SER A CA 1
ATOM 695 C C . SER A 1 91 ? 49.038 -26.591 -16.893 1.00 29.62 91 SER A C 1
ATOM 697 O O . SER A 1 91 ? 50.019 -26.595 -16.148 1.00 29.62 91 SER A O 1
ATOM 699 N N . LYS A 1 92 ? 49.183 -26.330 -18.205 1.00 29.53 92 LYS A N 1
ATOM 700 C CA . LYS A 1 92 ? 50.486 -26.003 -18.828 1.00 29.53 92 LYS A CA 1
ATOM 701 C C . LYS A 1 92 ? 50.432 -24.908 -19.904 1.00 29.53 92 LYS A C 1
ATOM 703 O O . LYS A 1 92 ? 50.421 -25.232 -21.083 1.00 29.53 92 LYS A O 1
ATOM 708 N N . THR A 1 93 ? 50.521 -23.647 -19.475 1.00 26.00 93 THR A N 1
ATOM 709 C CA . THR A 1 93 ? 51.599 -22.686 -19.828 1.00 26.00 93 THR A CA 1
ATOM 710 C C . THR A 1 93 ? 51.314 -21.329 -19.177 1.00 26.00 93 THR A C 1
ATOM 712 O O . THR A 1 93 ? 50.255 -20.745 -19.367 1.00 26.00 93 THR A O 1
ATOM 715 N N . CYS A 1 94 ? 52.276 -20.795 -18.424 1.00 24.28 94 CYS A N 1
ATOM 716 C CA . CYS A 1 94 ? 52.253 -19.409 -17.957 1.00 24.28 94 CYS A CA 1
ATOM 717 C C . CYS A 1 94 ? 53.688 -18.877 -17.996 1.00 24.28 94 CYS A C 1
ATOM 719 O O . CYS A 1 94 ? 54.444 -19.033 -17.038 1.00 24.28 94 CYS A O 1
ATOM 721 N N . GLU A 1 95 ? 54.091 -18.329 -19.143 1.00 26.55 95 GLU A N 1
ATOM 722 C CA . GLU A 1 95 ? 55.389 -17.669 -19.282 1.00 26.55 95 GLU A CA 1
ATOM 723 C C . GLU A 1 95 ? 55.268 -16.191 -18.904 1.00 26.55 95 GLU A C 1
ATOM 725 O O . GLU A 1 95 ? 54.423 -15.454 -19.412 1.00 26.55 95 GLU A O 1
ATOM 730 N N . SER A 1 96 ? 56.128 -15.753 -17.989 1.00 26.97 96 SER A N 1
ATOM 731 C CA . SER A 1 96 ? 56.212 -14.363 -17.558 1.00 26.97 96 SER A CA 1
ATOM 732 C C . SER A 1 96 ? 56.922 -13.510 -18.610 1.00 26.97 96 SER A C 1
ATOM 734 O O . SER A 1 96 ? 58.113 -13.716 -18.852 1.00 26.97 96 SER A O 1
ATOM 736 N N . LEU A 1 97 ? 56.240 -12.505 -19.162 1.00 24.25 97 LEU A N 1
ATOM 737 C CA . LEU A 1 97 ? 56.867 -11.468 -19.985 1.00 24.25 97 LEU A CA 1
ATOM 738 C C . LEU A 1 97 ? 56.860 -10.110 -19.275 1.00 24.25 97 LEU A C 1
ATOM 740 O O . LEU A 1 97 ? 55.858 -9.669 -18.714 1.00 24.25 97 LEU A O 1
ATOM 744 N N . SER A 1 98 ? 58.030 -9.476 -19.271 1.00 23.81 98 SER A N 1
ATOM 745 C CA . SER A 1 98 ? 58.333 -8.235 -18.562 1.00 23.81 98 SER A CA 1
ATOM 746 C C . SER A 1 98 ? 57.898 -6.989 -19.333 1.00 23.81 98 SER A C 1
ATOM 748 O O . SER A 1 98 ? 57.949 -6.951 -20.560 1.00 23.81 98 SER A O 1
ATOM 750 N N . ILE A 1 99 ? 57.548 -5.930 -18.600 1.00 25.62 99 ILE A N 1
ATOM 751 C CA . ILE A 1 99 ? 57.222 -4.620 -19.174 1.00 25.62 99 ILE A CA 1
ATOM 752 C C . ILE A 1 99 ? 58.515 -3.916 -19.608 1.00 25.62 99 ILE A C 1
ATOM 754 O O . ILE A 1 99 ? 59.246 -3.398 -18.764 1.00 25.62 99 ILE A O 1
ATOM 758 N N . GLU A 1 100 ? 58.769 -3.834 -20.915 1.00 24.06 100 GLU A N 1
ATOM 759 C CA . GLU A 1 100 ? 59.657 -2.806 -21.471 1.00 24.06 100 GLU A CA 1
ATOM 760 C C . GLU A 1 100 ? 58.880 -1.509 -21.740 1.00 24.06 100 GLU A C 1
ATOM 762 O O . GLU A 1 100 ? 57.688 -1.518 -22.052 1.00 24.06 100 GLU A O 1
ATOM 767 N N . ASN A 1 101 ? 59.554 -0.371 -21.571 1.00 29.45 101 ASN A N 1
ATOM 768 C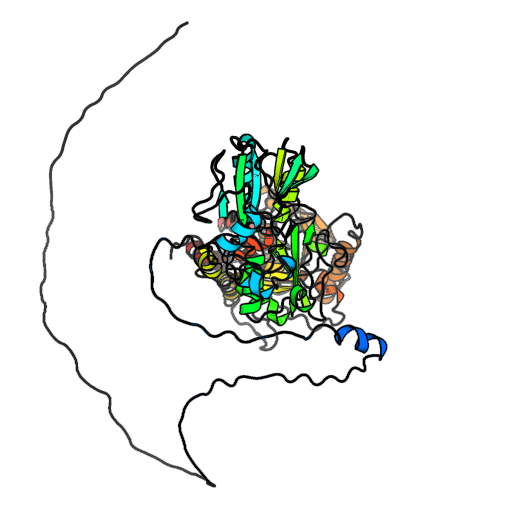 CA . ASN A 1 101 ? 58.917 0.938 -21.465 1.00 29.45 101 ASN A CA 1
ATOM 769 C C . ASN A 1 101 ? 59.480 1.907 -22.518 1.00 29.45 101 ASN A C 1
ATOM 771 O O . ASN A 1 101 ? 60.557 2.473 -22.331 1.00 29.45 101 ASN A O 1
ATOM 775 N N . THR A 1 102 ? 58.759 2.105 -23.627 1.00 27.25 102 THR A N 1
ATOM 776 C CA . THR A 1 102 ? 59.186 2.983 -24.732 1.00 27.25 102 THR A CA 1
ATOM 777 C C . THR A 1 102 ? 58.154 4.063 -25.052 1.00 27.25 102 THR A C 1
ATOM 779 O O . THR A 1 102 ? 57.044 3.774 -25.501 1.00 27.25 102 THR A O 1
ATOM 782 N N . ASN A 1 103 ? 58.549 5.328 -24.892 1.00 33.06 103 ASN A N 1
ATOM 783 C CA . ASN A 1 103 ? 57.745 6.490 -25.272 1.00 33.06 103 ASN A CA 1
ATOM 784 C C . ASN A 1 103 ? 57.714 6.703 -26.794 1.00 33.06 103 ASN A C 1
ATOM 786 O O . ASN A 1 103 ? 58.739 7.007 -27.400 1.00 33.06 103 ASN A O 1
ATOM 790 N N . SER A 1 104 ? 56.519 6.714 -27.385 1.00 31.42 104 SER A N 1
ATOM 791 C CA . SER A 1 104 ? 56.183 7.623 -28.492 1.00 31.42 104 SER A CA 1
ATOM 792 C C . SER A 1 104 ? 54.669 7.864 -28.510 1.00 31.42 104 SER A C 1
ATOM 794 O O . SER A 1 104 ? 53.896 7.001 -28.095 1.00 31.42 104 SER A O 1
ATOM 796 N N . GLY A 1 105 ? 54.234 9.064 -28.903 1.00 36.69 105 GLY A N 1
ATOM 797 C CA . GLY A 1 105 ? 52.838 9.488 -28.764 1.00 36.69 105 GLY A CA 1
ATOM 798 C C . GLY A 1 105 ? 52.128 9.725 -30.094 1.00 36.69 105 GLY A C 1
ATOM 799 O O . GLY A 1 105 ? 52.659 10.434 -30.948 1.00 36.69 105 GLY A O 1
ATOM 800 N N . LYS A 1 106 ? 50.905 9.188 -30.213 1.00 33.66 106 LYS A N 1
ATOM 801 C CA . LYS A 1 106 ? 49.759 9.747 -30.958 1.00 33.66 106 LYS A CA 1
ATOM 802 C C . LYS A 1 106 ? 48.469 8.981 -30.622 1.00 33.66 106 LYS A C 1
ATOM 804 O O . LYS A 1 106 ? 48.514 7.791 -30.331 1.00 33.66 106 LYS A O 1
ATOM 809 N N . ASP A 1 107 ? 47.355 9.707 -30.619 1.00 36.12 107 ASP A N 1
ATOM 810 C CA . ASP A 1 107 ? 45.947 9.284 -30.717 1.00 36.12 107 ASP A CA 1
ATOM 811 C C . ASP A 1 107 ? 45.560 7.889 -30.184 1.00 36.12 107 ASP A C 1
ATOM 813 O O . ASP A 1 107 ? 45.309 6.945 -30.935 1.00 36.12 107 ASP A O 1
ATOM 817 N N . LYS A 1 108 ? 45.380 7.777 -28.860 1.00 27.97 108 LYS A N 1
ATOM 818 C CA . LYS A 1 108 ? 44.737 6.603 -28.249 1.00 27.97 108 LYS A CA 1
ATOM 819 C C . LYS A 1 108 ? 43.213 6.633 -28.428 1.00 27.97 108 LYS A C 1
ATOM 821 O O . LYS A 1 108 ? 42.488 7.042 -27.524 1.00 27.97 108 LYS A O 1
ATOM 826 N N . LYS A 1 109 ? 42.711 6.073 -29.534 1.00 27.69 109 LYS A N 1
ATOM 827 C CA . LYS A 1 109 ? 41.407 5.386 -29.487 1.00 27.69 109 LYS A CA 1
ATOM 828 C C . LYS A 1 109 ? 41.569 4.157 -28.591 1.00 27.69 109 LYS A C 1
ATOM 830 O O . LYS A 1 109 ? 42.249 3.209 -28.974 1.00 27.69 109 LYS A O 1
ATOM 835 N N . VAL A 1 110 ? 40.977 4.177 -27.397 1.00 25.92 110 VAL A N 1
ATOM 836 C CA . VAL A 1 110 ? 41.035 3.047 -26.456 1.00 25.92 110 VAL A CA 1
ATOM 837 C C . VAL A 1 110 ? 40.037 1.972 -26.893 1.00 25.92 110 VAL A C 1
ATOM 839 O O . VAL A 1 110 ? 38.936 1.862 -26.364 1.00 25.92 110 VAL A O 1
ATOM 842 N N . LEU A 1 111 ? 40.427 1.187 -27.897 1.00 26.38 111 LEU A N 1
ATOM 843 C CA . LEU A 1 111 ? 39.736 -0.047 -28.252 1.00 26.38 111 LEU A CA 1
ATOM 844 C C . LEU A 1 111 ? 40.164 -1.131 -27.252 1.00 26.38 111 LEU A C 1
ATOM 846 O O . LEU A 1 111 ? 41.263 -1.674 -27.361 1.00 26.38 111 LEU A O 1
ATOM 850 N N . ILE A 1 112 ? 39.323 -1.419 -26.255 1.00 33.44 112 ILE A N 1
ATOM 851 C CA . ILE A 1 112 ? 39.580 -2.511 -25.308 1.00 33.44 112 ILE A CA 1
ATOM 852 C C . ILE A 1 112 ? 39.306 -3.835 -26.024 1.00 33.44 112 ILE A C 1
ATOM 854 O O . ILE A 1 112 ? 38.174 -4.311 -26.080 1.00 33.44 112 ILE A O 1
ATOM 858 N N . LEU A 1 113 ? 40.358 -4.417 -26.598 1.00 29.75 113 LEU A N 1
ATOM 859 C CA . LEU A 1 113 ? 40.330 -5.768 -27.146 1.00 29.75 113 LEU A CA 1
ATOM 860 C C . LEU A 1 113 ? 40.269 -6.775 -25.991 1.00 29.75 113 LEU A C 1
ATOM 862 O O . LEU A 1 113 ? 41.297 -7.156 -25.432 1.00 29.75 113 LEU A O 1
ATOM 866 N N . PHE A 1 114 ? 39.061 -7.213 -25.639 1.00 38.44 114 PHE A N 1
ATOM 867 C CA . PHE A 1 114 ? 38.865 -8.369 -24.767 1.00 38.44 114 PHE A CA 1
ATOM 868 C C . PHE A 1 114 ? 39.274 -9.644 -25.515 1.00 38.44 114 PHE A C 1
ATOM 870 O O . PHE A 1 114 ? 38.474 -10.266 -26.206 1.00 38.44 114 PHE A O 1
ATOM 877 N N . GLY A 1 115 ? 40.546 -10.028 -25.381 1.00 30.33 115 GLY A N 1
ATOM 878 C CA . GLY A 1 115 ? 41.108 -11.286 -25.889 1.00 30.33 115 GLY A CA 1
ATOM 879 C C . GLY A 1 115 ? 40.702 -12.518 -25.070 1.00 30.33 115 GLY A C 1
ATOM 880 O O . GLY A 1 115 ? 41.528 -13.401 -24.860 1.00 30.33 115 GLY A O 1
ATOM 881 N N . SER A 1 116 ? 39.459 -12.550 -24.589 1.00 37.84 116 SER A N 1
ATOM 882 C CA . SER A 1 116 ? 38.895 -13.588 -23.725 1.00 37.84 116 SER A CA 1
ATOM 883 C C . SER A 1 116 ? 37.512 -13.972 -24.243 1.00 37.84 116 SER A C 1
ATOM 885 O O . SER A 1 116 ? 36.766 -13.105 -24.695 1.00 37.84 116 SER A O 1
ATOM 887 N N . ASP A 1 117 ? 37.155 -15.252 -24.143 1.00 40.31 117 ASP A N 1
ATOM 888 C CA . ASP A 1 117 ? 35.797 -15.736 -24.425 1.00 40.31 117 ASP A CA 1
ATOM 889 C C . ASP A 1 117 ? 34.763 -14.911 -23.619 1.00 40.31 117 ASP A C 1
ATOM 891 O O . ASP A 1 117 ? 34.950 -14.753 -22.408 1.00 40.31 117 ASP A O 1
ATOM 895 N N . PRO A 1 118 ? 33.681 -14.374 -24.221 1.00 45.56 118 PRO A N 1
ATOM 896 C CA . PRO A 1 118 ? 32.659 -13.626 -23.481 1.00 45.56 118 PRO A CA 1
ATOM 897 C C . PRO A 1 118 ? 32.010 -14.432 -22.337 1.00 45.56 118 PRO A C 1
ATOM 899 O O . PRO A 1 118 ? 31.525 -13.834 -21.375 1.00 45.56 118 PRO A O 1
ATOM 902 N N . ASN A 1 119 ? 32.065 -15.769 -22.376 1.00 44.66 119 ASN A N 1
ATOM 903 C CA . ASN A 1 119 ? 31.610 -16.647 -21.294 1.00 44.66 119 ASN A CA 1
ATOM 904 C C . ASN A 1 119 ? 32.561 -16.686 -20.074 1.00 44.66 119 ASN A C 1
ATOM 906 O O . ASN A 1 119 ? 32.151 -17.137 -19.007 1.00 44.66 119 ASN A O 1
ATOM 910 N N . MET A 1 120 ? 33.809 -16.205 -20.190 1.00 40.25 120 MET A N 1
ATOM 911 C CA . MET A 1 120 ? 34.805 -16.200 -19.098 1.00 40.25 120 MET A CA 1
ATOM 912 C C . MET A 1 120 ? 34.656 -15.032 -18.105 1.00 40.25 120 MET A C 1
ATOM 914 O O . MET A 1 120 ? 35.318 -15.025 -17.067 1.00 40.25 120 MET A O 1
ATOM 918 N N . LEU A 1 121 ? 33.815 -14.031 -18.389 1.00 56.03 121 LEU A N 1
ATOM 919 C CA . LEU A 1 121 ? 33.609 -12.885 -17.494 1.00 56.03 121 LEU A CA 1
ATOM 920 C C . LEU A 1 121 ? 32.781 -13.288 -16.266 1.00 56.03 121 LEU A C 1
ATOM 922 O O . LEU A 1 121 ? 31.571 -13.527 -16.350 1.00 56.03 121 LEU A O 1
ATOM 926 N N . SER A 1 122 ? 33.423 -13.338 -15.096 1.00 61.72 122 SER A N 1
ATOM 927 C CA . SER A 1 122 ? 32.780 -13.818 -13.876 1.00 61.72 122 SER A CA 1
ATOM 928 C C . SER A 1 122 ? 31.683 -12.861 -13.395 1.00 61.72 122 SER A C 1
ATOM 930 O O . SER A 1 122 ? 31.614 -11.683 -13.754 1.00 61.72 122 SER A O 1
ATOM 932 N N . PHE A 1 123 ? 30.807 -13.349 -12.513 1.00 60.22 123 PHE A N 1
ATOM 933 C CA . PHE A 1 123 ? 29.801 -12.498 -11.869 1.00 60.22 123 PHE A CA 1
ATOM 934 C C . PHE A 1 123 ? 30.432 -11.314 -11.105 1.00 60.22 123 PHE A C 1
ATOM 936 O O . PHE A 1 123 ? 29.859 -10.228 -11.081 1.00 60.22 123 PHE A O 1
ATOM 943 N N . LYS A 1 124 ? 31.641 -11.486 -10.547 1.00 62.66 124 LYS A N 1
ATOM 944 C CA . LYS A 1 124 ? 32.364 -10.418 -9.836 1.00 62.66 124 LYS A CA 1
ATOM 945 C C . LYS A 1 124 ? 32.854 -9.318 -10.776 1.00 62.66 124 LYS A C 1
ATOM 947 O O . LYS A 1 124 ? 32.844 -8.157 -10.387 1.00 62.66 124 LYS A O 1
ATOM 952 N N . ASP A 1 125 ? 33.245 -9.660 -12.000 1.00 77.94 125 ASP A N 1
ATOM 953 C CA . ASP A 1 125 ? 33.741 -8.678 -12.971 1.00 77.94 125 ASP A CA 1
ATOM 954 C C . ASP A 1 125 ? 32.598 -7.782 -13.462 1.00 77.94 125 ASP A C 1
ATOM 956 O O . ASP A 1 125 ? 32.733 -6.560 -13.510 1.00 77.94 125 ASP A O 1
ATOM 960 N N . ARG A 1 126 ? 31.430 -8.389 -13.714 1.00 83.44 126 ARG A N 1
ATOM 961 C CA . ARG A 1 126 ? 30.200 -7.702 -14.145 1.00 83.44 126 ARG A CA 1
ATOM 962 C C . ARG A 1 126 ? 29.565 -6.845 -13.042 1.00 83.44 126 ARG A C 1
ATOM 964 O O . ARG A 1 126 ? 28.905 -5.850 -13.336 1.00 83.44 126 ARG A O 1
ATOM 971 N N . ALA A 1 127 ? 29.800 -7.182 -11.773 1.00 84.19 127 ALA A N 1
ATOM 972 C CA . ALA A 1 127 ? 29.403 -6.349 -10.639 1.00 84.19 127 ALA A CA 1
ATOM 973 C C . ALA A 1 127 ? 30.178 -5.019 -10.571 1.00 84.19 127 ALA A C 1
ATOM 975 O O . ALA A 1 127 ? 29.630 -4.031 -10.092 1.00 84.19 127 ALA A O 1
ATOM 976 N N . ASN A 1 128 ? 31.412 -4.969 -11.088 1.00 88.38 128 ASN A N 1
ATOM 977 C CA . ASN A 1 128 ? 32.275 -3.780 -11.056 1.00 88.38 128 ASN A CA 1
ATOM 978 C C . ASN A 1 128 ? 32.094 -2.832 -12.263 1.00 88.38 128 ASN A C 1
ATOM 980 O O . ASN A 1 128 ? 32.792 -1.823 -12.352 1.00 88.38 128 ASN A O 1
ATOM 984 N N . TRP A 1 129 ? 31.204 -3.148 -13.210 1.00 91.88 129 TRP A N 1
ATOM 985 C CA . TRP A 1 129 ? 30.955 -2.309 -14.388 1.00 91.88 129 TRP A CA 1
ATOM 986 C C . TRP A 1 129 ? 30.196 -1.024 -14.044 1.00 91.88 129 TRP A C 1
ATOM 988 O O . TRP A 1 129 ? 29.232 -1.055 -13.283 1.00 91.88 129 TRP A O 1
ATOM 998 N N . THR A 1 130 ? 30.530 0.096 -14.684 1.00 92.88 130 THR A N 1
ATOM 999 C CA . THR A 1 130 ? 29.641 1.271 -14.691 1.00 92.88 130 THR A CA 1
ATOM 1000 C C . THR A 1 130 ? 28.374 0.999 -15.508 1.00 92.88 130 THR A C 1
ATOM 1002 O O . THR A 1 130 ? 28.373 0.119 -16.374 1.00 92.88 130 THR A O 1
ATOM 1005 N N . GLY A 1 131 ? 27.307 1.779 -15.291 1.00 92.50 131 GLY A N 1
ATOM 1006 C CA . GLY A 1 131 ? 26.094 1.696 -16.115 1.00 92.50 131 GLY A CA 1
ATOM 1007 C C . GLY A 1 131 ? 26.403 1.790 -17.613 1.00 92.50 131 GLY A C 1
ATOM 1008 O O . GLY A 1 131 ? 26.035 0.902 -18.380 1.00 92.50 131 GLY A O 1
ATOM 1009 N N . ALA A 1 132 ? 27.182 2.797 -18.020 1.00 94.38 132 ALA A N 1
ATOM 1010 C CA . ALA A 1 132 ? 27.665 2.953 -19.394 1.00 94.38 132 ALA A CA 1
ATOM 1011 C C . ALA A 1 132 ? 28.438 1.735 -19.941 1.00 94.38 132 ALA A C 1
ATOM 1013 O O . ALA A 1 132 ? 28.257 1.371 -21.105 1.00 94.38 132 ALA A O 1
ATOM 1014 N N . GLN A 1 133 ? 29.268 1.068 -19.127 1.00 94.25 133 GLN A N 1
ATOM 1015 C CA . GLN A 1 133 ? 29.960 -0.157 -19.549 1.00 94.25 133 GLN A CA 1
ATOM 1016 C C . GLN A 1 133 ? 28.972 -1.297 -19.816 1.00 94.25 133 GLN A C 1
ATOM 1018 O O . GLN A 1 133 ? 29.077 -1.942 -20.859 1.00 94.25 133 GLN A O 1
ATOM 1023 N N . ALA A 1 134 ? 27.995 -1.514 -18.930 1.00 93.69 134 ALA A N 1
ATOM 1024 C CA . ALA A 1 134 ? 26.983 -2.553 -19.107 1.00 93.69 134 ALA A CA 1
ATOM 1025 C C . ALA A 1 134 ? 26.072 -2.279 -20.320 1.00 93.69 134 ALA A C 1
ATOM 1027 O O . ALA A 1 134 ? 25.919 -3.155 -21.173 1.00 93.69 134 ALA A O 1
ATOM 1028 N N . ARG A 1 135 ? 25.564 -1.045 -20.474 1.00 95.25 135 ARG A N 1
ATOM 1029 C CA . ARG A 1 135 ? 24.788 -0.623 -21.660 1.00 95.25 135 ARG A CA 1
ATOM 1030 C C . ARG A 1 135 ? 25.569 -0.844 -22.956 1.00 95.25 135 ARG A C 1
ATOM 1032 O O . ARG A 1 135 ? 25.028 -1.392 -23.909 1.00 95.25 135 ARG A O 1
ATOM 1039 N N . SER A 1 136 ? 26.867 -0.527 -22.970 1.00 94.94 136 SER A N 1
ATOM 1040 C CA . SER A 1 136 ? 27.746 -0.785 -24.118 1.00 94.94 136 SER A CA 1
ATOM 1041 C C . SER A 1 136 ? 27.861 -2.276 -24.481 1.00 94.94 136 SER A C 1
ATOM 1043 O O . SER A 1 136 ? 27.998 -2.594 -25.663 1.00 94.94 136 SER A O 1
ATOM 1045 N N . GLN A 1 137 ? 27.764 -3.201 -23.516 1.00 94.25 137 GLN A N 1
ATOM 1046 C CA . GLN A 1 137 ? 27.724 -4.643 -23.802 1.00 94.25 137 GLN A CA 1
ATOM 1047 C C . GLN A 1 137 ? 26.383 -5.089 -24.404 1.00 94.25 137 GLN A C 1
ATOM 1049 O O . GLN A 1 137 ? 26.369 -5.927 -25.309 1.00 94.25 137 GLN A O 1
ATOM 1054 N N . PHE A 1 138 ? 25.265 -4.528 -23.927 1.00 94.56 138 PHE A N 1
ATOM 1055 C CA . PHE A 1 138 ? 23.925 -4.809 -24.461 1.00 94.56 138 PHE A CA 1
ATOM 1056 C C . PHE A 1 138 ? 23.771 -4.256 -25.885 1.00 94.56 138 PHE A C 1
ATOM 1058 O O . PHE A 1 138 ? 23.376 -4.993 -26.784 1.00 94.56 138 PHE A O 1
ATOM 1065 N N . ARG A 1 139 ? 24.251 -3.029 -26.129 1.00 94.56 139 ARG A N 1
ATOM 1066 C CA . ARG A 1 139 ? 24.272 -2.360 -27.442 1.00 94.56 139 ARG A CA 1
ATOM 1067 C C . ARG A 1 139 ? 25.083 -3.105 -28.512 1.00 94.56 139 ARG A C 1
ATOM 1069 O O . ARG A 1 139 ? 24.815 -2.963 -29.700 1.00 94.56 139 ARG A O 1
ATOM 1076 N N . GLN A 1 140 ? 26.073 -3.900 -28.102 1.00 94.00 140 GLN A N 1
ATOM 1077 C CA . GLN A 1 140 ? 26.859 -4.785 -28.979 1.00 94.00 140 GLN A CA 1
ATOM 1078 C C . GLN A 1 140 ? 26.318 -6.228 -29.028 1.00 94.00 140 GLN A C 1
ATOM 1080 O O . GLN A 1 140 ? 26.896 -7.081 -29.696 1.00 94.00 140 GLN A O 1
ATOM 1085 N N . ASN A 1 141 ? 25.216 -6.503 -28.323 1.00 91.12 141 ASN A N 1
ATOM 1086 C CA . ASN A 1 141 ? 24.566 -7.805 -28.183 1.00 91.12 141 ASN A CA 1
ATOM 1087 C C . ASN A 1 141 ? 25.504 -8.944 -27.724 1.00 91.12 141 ASN A C 1
ATOM 1089 O O . ASN A 1 141 ? 25.316 -10.104 -28.084 1.00 91.12 141 ASN A O 1
ATOM 1093 N N . PHE A 1 142 ? 26.522 -8.626 -26.910 1.00 89.81 142 PHE A N 1
ATOM 1094 C CA . PHE A 1 142 ? 27.442 -9.628 -26.346 1.00 89.81 142 PHE A CA 1
ATOM 1095 C C . PHE A 1 142 ? 26.822 -10.425 -25.188 1.00 89.81 142 PHE A C 1
ATOM 1097 O O . PHE A 1 142 ? 27.265 -11.531 -24.892 1.00 89.81 142 PHE A O 1
ATOM 1104 N N . PHE A 1 143 ? 25.791 -9.874 -24.541 1.00 84.62 143 PHE A N 1
ATOM 1105 C CA . PHE A 1 143 ? 25.075 -10.495 -23.422 1.00 84.62 143 PHE A CA 1
ATOM 1106 C C . PHE A 1 143 ? 23.553 -10.513 -23.689 1.00 84.62 143 PHE A C 1
ATOM 1108 O O . PHE A 1 143 ? 22.791 -9.863 -22.963 1.00 84.62 143 PHE A O 1
ATOM 1115 N N . PRO A 1 144 ? 23.095 -11.228 -24.741 1.00 86.69 144 PRO A N 1
ATOM 1116 C CA . PRO A 1 144 ? 21.685 -11.293 -25.121 1.00 86.69 144 PRO A CA 1
ATOM 1117 C C . PRO A 1 144 ? 20.843 -11.849 -23.971 1.00 86.69 144 PRO A C 1
ATOM 1119 O O . PRO A 1 144 ? 21.154 -12.903 -23.417 1.00 86.69 144 PRO A O 1
ATOM 1122 N N . ARG A 1 145 ? 19.761 -11.146 -23.618 1.00 87.88 145 ARG A N 1
ATOM 1123 C CA . ARG A 1 145 ? 18.815 -11.515 -22.548 1.00 87.88 145 ARG A CA 1
ATOM 1124 C C . ARG A 1 145 ? 19.446 -11.776 -21.171 1.00 87.88 145 ARG A C 1
ATOM 1126 O O . ARG A 1 145 ? 18.893 -12.496 -20.342 1.00 87.88 145 ARG A O 1
ATOM 1133 N N . ALA A 1 146 ? 20.608 -11.182 -20.900 1.00 85.19 146 ALA A N 1
ATOM 1134 C CA . ALA A 1 146 ? 21.251 -11.295 -19.599 1.00 85.19 146 ALA A CA 1
ATOM 1135 C C . ALA A 1 146 ? 20.448 -10.592 -18.491 1.00 85.19 146 ALA A C 1
ATOM 1137 O O . ALA A 1 146 ? 20.010 -9.452 -18.642 1.00 85.19 146 ALA A O 1
ATOM 1138 N N . GLN A 1 147 ? 20.324 -11.261 -17.345 1.00 83.81 147 GLN A N 1
ATOM 1139 C CA . GLN A 1 147 ? 19.703 -10.717 -16.137 1.00 83.81 147 GLN A CA 1
ATOM 1140 C C . GLN A 1 147 ? 20.653 -9.713 -15.467 1.00 83.81 147 GLN A C 1
ATOM 1142 O O . GLN A 1 147 ? 21.826 -10.023 -15.268 1.00 83.81 147 GLN A O 1
ATOM 1147 N N . THR A 1 148 ? 20.161 -8.535 -15.080 1.00 84.88 148 THR A N 1
ATOM 1148 C CA . THR A 1 148 ? 20.985 -7.439 -14.536 1.00 84.88 148 THR A CA 1
ATOM 1149 C C . THR A 1 148 ? 21.154 -7.474 -13.017 1.00 84.88 148 THR A C 1
ATOM 1151 O O . THR A 1 148 ? 21.851 -6.626 -12.457 1.00 84.88 148 THR A O 1
ATOM 1154 N N . ASN A 1 149 ? 20.555 -8.449 -12.326 1.00 77.81 149 ASN A N 1
ATOM 1155 C CA . ASN A 1 149 ? 20.685 -8.614 -10.877 1.00 77.81 149 ASN A CA 1
ATOM 1156 C C . ASN A 1 149 ? 22.166 -8.767 -10.480 1.00 77.81 149 ASN A C 1
ATOM 1158 O O . ASN A 1 149 ? 22.834 -9.714 -10.889 1.00 77.81 149 ASN A O 1
ATOM 1162 N N . GLY A 1 150 ? 22.677 -7.826 -9.681 1.00 76.88 150 GLY A N 1
ATOM 1163 C CA . GLY A 1 150 ? 24.080 -7.783 -9.252 1.00 76.88 150 GLY A CA 1
ATOM 1164 C C . GLY A 1 150 ? 25.090 -7.323 -10.314 1.00 76.88 150 GLY A C 1
ATOM 1165 O O . GLY A 1 150 ? 26.274 -7.240 -9.999 1.00 76.88 150 GLY A O 1
ATOM 1166 N N . MET A 1 151 ? 24.657 -6.975 -11.532 1.00 86.69 151 MET A N 1
ATOM 1167 C CA . MET A 1 151 ? 25.481 -6.203 -12.471 1.00 86.69 151 MET A CA 1
ATOM 1168 C C . MET A 1 151 ? 25.516 -4.732 -12.051 1.00 86.69 151 MET A C 1
ATOM 1170 O O . MET A 1 151 ? 24.505 -4.202 -11.584 1.00 86.69 151 MET A O 1
ATOM 1174 N N . SER A 1 152 ? 26.661 -4.072 -12.247 1.00 89.31 152 SER A N 1
ATOM 1175 C CA . SER A 1 152 ? 26.858 -2.653 -11.913 1.00 89.31 152 SER A CA 1
ATOM 1176 C C . SER A 1 152 ? 26.423 -2.297 -10.486 1.00 89.31 152 SER A C 1
ATOM 1178 O O . SER A 1 152 ? 25.541 -1.465 -10.258 1.00 89.31 152 SER A O 1
ATOM 1180 N N . ALA A 1 153 ? 27.034 -2.960 -9.503 1.00 84.69 153 ALA A N 1
ATOM 1181 C CA . ALA A 1 153 ? 26.717 -2.775 -8.094 1.00 84.69 153 ALA A CA 1
ATOM 1182 C C . ALA A 1 153 ? 26.926 -1.310 -7.668 1.00 84.69 153 ALA A C 1
ATOM 1184 O O . ALA A 1 153 ? 27.981 -0.722 -7.895 1.00 84.69 153 ALA A O 1
ATOM 1185 N N . GLY A 1 154 ? 25.903 -0.723 -7.042 1.00 83.25 154 GLY A N 1
ATOM 1186 C CA . GLY A 1 154 ? 25.891 0.691 -6.655 1.00 83.25 154 GLY A CA 1
ATOM 1187 C C . GLY A 1 154 ? 25.261 1.641 -7.681 1.00 83.25 154 GLY A C 1
ATOM 1188 O O . GLY A 1 154 ? 25.021 2.792 -7.328 1.00 83.25 154 GLY A O 1
ATOM 1189 N N . PHE A 1 155 ? 24.916 1.184 -8.890 1.00 88.81 155 PHE A N 1
ATOM 1190 C CA . PHE A 1 155 ? 24.119 1.957 -9.853 1.00 88.81 155 PHE A CA 1
ATOM 1191 C C . PHE A 1 155 ? 22.621 1.645 -9.730 1.00 88.81 155 PHE A C 1
ATOM 1193 O O . PHE A 1 155 ? 22.222 0.512 -9.448 1.00 88.81 155 PHE A O 1
ATOM 1200 N N . THR A 1 156 ? 21.771 2.648 -9.951 1.00 87.81 156 THR A N 1
ATOM 1201 C CA . THR A 1 156 ? 20.311 2.480 -9.943 1.00 87.81 156 THR A CA 1
ATOM 1202 C C . THR A 1 156 ? 19.855 1.729 -11.199 1.00 87.81 156 THR A C 1
ATOM 1204 O O . THR A 1 156 ? 20.305 2.023 -12.311 1.00 87.81 156 THR A O 1
ATOM 1207 N N . GLN A 1 157 ? 18.933 0.777 -11.035 1.00 89.06 157 GLN A N 1
ATOM 1208 C CA . GLN A 1 157 ? 18.302 0.045 -12.139 1.00 89.06 157 GLN A CA 1
ATOM 1209 C C . GLN A 1 157 ? 16.809 0.383 -12.232 1.00 89.06 157 GLN A C 1
ATOM 1211 O O . GLN A 1 157 ? 16.136 0.542 -11.210 1.00 89.06 157 GLN A O 1
ATOM 1216 N N . ALA A 1 158 ? 16.291 0.462 -13.457 1.00 89.88 158 ALA A N 1
ATOM 1217 C CA . ALA A 1 158 ? 14.894 0.763 -13.743 1.00 89.88 158 ALA A CA 1
ATOM 1218 C C . ALA A 1 158 ? 14.283 -0.281 -14.687 1.00 89.88 158 ALA A C 1
ATOM 1220 O O . ALA A 1 158 ? 14.885 -0.667 -15.687 1.00 89.88 158 ALA A O 1
ATOM 1221 N N . SER A 1 159 ? 13.054 -0.696 -14.390 1.00 91.12 159 SER A N 1
ATOM 1222 C CA . SER A 1 159 ? 12.197 -1.379 -15.358 1.00 91.12 159 SER A CA 1
ATOM 1223 C C . SER A 1 159 ? 11.678 -0.366 -16.381 1.00 91.12 159 SER A C 1
ATOM 1225 O O . SER A 1 159 ? 11.361 0.773 -16.023 1.00 91.12 159 SER A O 1
ATOM 1227 N N . VAL A 1 160 ? 11.600 -0.767 -17.650 1.00 94.00 160 VAL A N 1
ATOM 1228 C CA . VAL A 1 160 ? 11.256 0.132 -18.759 1.00 94.00 160 VAL A CA 1
ATOM 1229 C C . VAL A 1 160 ? 9.955 -0.295 -19.421 1.00 94.00 160 VAL A C 1
ATOM 1231 O O . VAL A 1 160 ? 9.730 -1.476 -19.682 1.00 94.00 160 VAL A O 1
ATOM 1234 N N . HIS A 1 161 ? 9.103 0.695 -19.683 1.00 96.50 161 HIS A N 1
ATOM 1235 C CA . HIS A 1 161 ? 7.770 0.540 -20.262 1.00 96.50 161 HIS A CA 1
ATOM 1236 C C . HIS A 1 161 ? 7.601 1.597 -21.350 1.00 96.50 161 HIS A C 1
ATOM 1238 O O . HIS A 1 161 ? 7.741 2.785 -21.073 1.00 96.50 161 HIS A O 1
ATOM 1244 N N . ILE A 1 162 ? 7.335 1.180 -22.584 1.00 97.69 162 ILE A N 1
ATOM 1245 C CA . ILE A 1 162 ? 7.264 2.060 -23.754 1.00 97.69 162 ILE A CA 1
ATOM 1246 C C . ILE A 1 162 ? 5.903 1.878 -24.423 1.00 97.69 162 ILE A C 1
ATOM 1248 O O . ILE A 1 162 ? 5.520 0.761 -24.778 1.00 97.69 162 ILE A O 1
ATOM 1252 N N . ILE A 1 163 ? 5.156 2.971 -24.569 1.00 98.12 163 ILE A N 1
ATOM 1253 C CA . ILE A 1 163 ? 3.766 2.962 -25.050 1.00 98.12 163 ILE A CA 1
ATOM 1254 C C . ILE A 1 163 ? 3.485 4.121 -26.017 1.00 98.12 163 ILE A C 1
ATOM 1256 O O . ILE A 1 163 ? 4.178 5.137 -25.941 1.00 98.12 163 ILE A O 1
ATOM 1260 N N . PRO A 1 164 ? 2.467 4.011 -26.893 1.00 97.81 164 PRO A N 1
ATOM 1261 C CA . PRO A 1 164 ? 2.037 5.106 -27.761 1.00 97.81 164 PRO A CA 1
ATOM 1262 C C . PRO A 1 164 ? 1.653 6.365 -26.971 1.00 97.81 164 PRO A C 1
ATOM 1264 O O . PRO A 1 164 ? 1.047 6.279 -25.896 1.00 97.81 164 PRO A O 1
ATOM 1267 N N . SER A 1 165 ? 1.962 7.540 -27.522 1.00 97.62 165 SER A N 1
ATOM 1268 C CA . SER A 1 165 ? 1.801 8.840 -26.857 1.00 97.62 165 SER A CA 1
ATOM 1269 C C . SER A 1 165 ? 0.357 9.098 -26.416 1.00 97.62 165 SER A C 1
ATOM 1271 O O . SER A 1 165 ? 0.121 9.604 -25.320 1.00 97.62 165 SER A O 1
ATOM 1273 N N . SER A 1 166 ? -0.605 8.631 -27.217 1.00 97.31 166 SER A N 1
ATOM 1274 C CA . SER A 1 166 ? -2.050 8.681 -26.962 1.00 97.31 166 SER A CA 1
ATOM 1275 C C . SER A 1 166 ? -2.502 8.041 -25.639 1.00 97.31 166 SER A C 1
ATOM 1277 O O . SER A 1 166 ? -3.565 8.396 -25.132 1.00 97.31 166 SER A O 1
ATOM 1279 N N . ALA A 1 167 ? -1.708 7.137 -25.052 1.00 97.88 167 ALA A N 1
ATOM 1280 C CA . ALA A 1 167 ? -1.982 6.518 -23.753 1.00 97.88 167 ALA A CA 1
ATOM 1281 C C . ALA A 1 167 ? -1.057 7.025 -22.621 1.00 97.88 167 ALA A C 1
ATOM 1283 O O . ALA A 1 167 ? -1.250 6.674 -21.453 1.00 97.88 167 ALA A O 1
ATOM 1284 N N . ALA A 1 168 ? -0.060 7.857 -22.937 1.00 97.88 168 ALA A N 1
ATOM 1285 C CA . ALA A 1 168 ? 1.032 8.199 -22.029 1.00 97.88 168 ALA A CA 1
ATOM 1286 C C . ALA A 1 168 ? 0.587 8.983 -20.781 1.00 97.88 168 ALA A C 1
ATOM 1288 O O . ALA A 1 168 ? 1.043 8.679 -19.681 1.00 97.88 168 ALA A O 1
ATOM 1289 N N . ASP A 1 169 ? -0.328 9.948 -20.903 1.00 98.31 169 ASP A N 1
ATOM 1290 C CA . ASP A 1 169 ? -0.799 10.720 -19.739 1.00 98.31 169 ASP A CA 1
ATOM 1291 C C . ASP A 1 169 ? -1.637 9.872 -18.774 1.00 98.31 169 ASP A C 1
ATOM 1293 O O . ASP A 1 169 ? -1.527 10.003 -17.554 1.00 98.31 169 ASP A O 1
ATOM 1297 N N . GLN A 1 170 ? -2.415 8.928 -19.307 1.00 98.25 170 GLN A N 1
ATOM 1298 C CA . GLN A 1 170 ? -3.189 7.995 -18.490 1.00 98.25 170 GLN A CA 1
ATOM 1299 C C . GLN A 1 170 ? -2.274 7.005 -17.756 1.00 98.25 170 GLN A C 1
ATOM 1301 O O . GLN A 1 170 ? -2.541 6.696 -16.594 1.00 98.25 170 GLN A O 1
ATOM 1306 N N . PHE A 1 171 ? -1.169 6.571 -18.375 1.00 98.25 171 PHE A N 1
ATOM 1307 C CA . PHE A 1 171 ? -0.151 5.748 -17.712 1.00 98.25 171 PHE A CA 1
ATOM 1308 C C . PHE A 1 171 ? 0.681 6.542 -16.694 1.00 98.25 171 PHE A C 1
ATOM 1310 O O . PHE A 1 171 ? 0.999 6.027 -15.627 1.00 98.25 171 PHE A O 1
ATOM 1317 N N . TYR A 1 172 ? 0.976 7.817 -16.964 1.00 97.94 172 TYR A N 1
ATOM 1318 C CA . TYR A 1 172 ? 1.634 8.710 -16.006 1.00 97.94 172 TYR A CA 1
ATOM 1319 C C . TYR A 1 172 ? 0.814 8.848 -14.712 1.00 97.94 172 TYR A C 1
ATOM 1321 O O . TYR A 1 172 ? 1.331 8.601 -13.619 1.00 97.94 172 TYR A O 1
ATOM 1329 N N . GLU A 1 173 ? -0.483 9.152 -14.831 1.00 97.94 173 GLU A N 1
ATOM 1330 C CA . GLU A 1 173 ? -1.389 9.197 -13.679 1.00 97.94 173 GLU A CA 1
ATOM 1331 C C . GLU A 1 173 ? -1.593 7.806 -13.049 1.00 97.94 173 GLU A C 1
ATOM 1333 O O . GLU A 1 173 ? -1.706 7.706 -11.829 1.00 97.94 173 GLU A O 1
ATOM 1338 N N . PHE A 1 174 ? -1.542 6.714 -13.825 1.00 98.06 174 PHE A N 1
ATOM 1339 C CA . PHE A 1 174 ? -1.548 5.351 -13.279 1.00 98.06 174 PHE A CA 1
ATOM 1340 C C . PHE A 1 174 ? -0.330 5.082 -12.381 1.00 98.06 174 PHE A C 1
ATOM 1342 O O . PHE A 1 174 ? -0.494 4.588 -11.266 1.00 98.06 174 PHE A O 1
ATOM 1349 N N . CYS A 1 175 ? 0.880 5.444 -12.814 1.00 96.00 175 CYS A N 1
ATOM 1350 C CA . CYS A 1 175 ? 2.096 5.298 -12.011 1.00 96.00 175 CYS A CA 1
ATOM 1351 C C . CYS A 1 175 ? 2.036 6.152 -10.736 1.00 96.00 175 CYS A C 1
ATOM 1353 O O . CYS A 1 175 ? 2.246 5.650 -9.633 1.00 96.00 175 CYS A O 1
ATOM 1355 N N . LYS A 1 176 ? 1.656 7.427 -10.869 1.00 94.25 176 LYS A N 1
ATOM 1356 C CA . LYS A 1 176 ? 1.474 8.379 -9.760 1.00 94.25 176 LYS A CA 1
ATOM 1357 C C . LYS A 1 176 ? 0.444 7.900 -8.728 1.00 94.25 176 LYS A C 1
ATOM 1359 O O . LYS A 1 176 ? 0.695 7.984 -7.528 1.00 94.25 176 LYS A O 1
ATOM 1364 N N . MET A 1 177 ? -0.680 7.334 -9.171 1.00 95.69 177 MET A N 1
ATOM 1365 C CA . MET A 1 177 ? -1.720 6.787 -8.290 1.00 95.69 177 MET A CA 1
ATOM 1366 C C . MET A 1 177 ? -1.399 5.387 -7.737 1.00 95.69 177 MET A C 1
ATOM 1368 O O . MET A 1 177 ? -2.161 4.882 -6.916 1.00 95.69 177 MET A O 1
ATOM 1372 N N . ASN A 1 178 ? -0.279 4.765 -8.119 1.00 95.38 178 ASN A N 1
ATOM 1373 C CA . ASN A 1 178 ? 0.164 3.454 -7.625 1.00 95.38 178 ASN A CA 1
ATOM 1374 C C . ASN A 1 178 ? 1.660 3.464 -7.236 1.00 95.38 178 ASN A C 1
ATOM 1376 O O . ASN A 1 178 ? 2.374 2.482 -7.452 1.00 95.38 178 ASN A O 1
ATOM 1380 N N . HIS A 1 179 ? 2.137 4.584 -6.675 1.00 91.25 179 HIS A N 1
ATOM 1381 C CA . HIS A 1 179 ? 3.564 4.926 -6.588 1.00 91.25 179 HIS A CA 1
ATOM 1382 C C . HIS A 1 179 ? 4.467 3.854 -5.958 1.00 91.25 179 HIS A C 1
ATOM 1384 O O . HIS A 1 179 ? 5.559 3.629 -6.462 1.00 91.25 179 HIS A O 1
ATOM 1390 N N . ALA A 1 180 ? 4.022 3.133 -4.922 1.00 90.69 180 ALA A N 1
ATOM 1391 C CA . ALA A 1 180 ? 4.858 2.101 -4.291 1.00 90.69 180 ALA A CA 1
ATOM 1392 C C . ALA A 1 180 ? 5.131 0.886 -5.202 1.00 90.69 180 ALA A C 1
ATOM 1394 O O . ALA A 1 180 ? 6.139 0.202 -5.038 1.00 90.69 180 ALA A O 1
ATOM 1395 N N . ALA A 1 181 ? 4.220 0.596 -6.137 1.00 92.38 181 ALA A N 1
ATOM 1396 C CA . ALA A 1 181 ? 4.405 -0.426 -7.165 1.00 92.38 181 ALA A CA 1
ATOM 1397 C C . ALA A 1 181 ? 5.121 0.141 -8.397 1.00 92.38 181 ALA A C 1
ATOM 1399 O O . ALA A 1 181 ? 5.887 -0.570 -9.046 1.00 92.38 181 ALA A O 1
ATOM 1400 N N . LEU A 1 182 ? 4.834 1.409 -8.711 1.00 93.81 182 LEU A N 1
ATOM 1401 C CA . LEU A 1 182 ? 5.234 2.114 -9.924 1.00 93.81 182 LEU A CA 1
ATOM 1402 C C . LEU A 1 182 ? 5.967 3.431 -9.609 1.00 93.81 182 LEU A C 1
ATOM 1404 O O . LEU A 1 182 ? 5.473 4.516 -9.951 1.00 93.81 182 LEU A O 1
ATOM 1408 N N . PRO A 1 183 ? 7.144 3.374 -8.961 1.00 91.06 183 PRO A N 1
ATOM 1409 C CA . PRO A 1 183 ? 7.898 4.571 -8.647 1.00 91.06 183 PRO A CA 1
ATOM 1410 C C . PRO A 1 183 ? 8.553 5.128 -9.915 1.00 91.06 183 PRO A C 1
ATOM 1412 O O . PRO A 1 183 ? 9.627 4.701 -10.339 1.00 91.06 183 PRO A O 1
ATOM 1415 N N . LEU A 1 184 ? 7.862 6.067 -10.558 1.00 91.75 184 LEU A N 1
ATOM 1416 C CA . LEU A 1 184 ? 8.329 6.712 -11.778 1.00 91.75 184 LEU A CA 1
ATOM 1417 C C . LEU A 1 184 ? 9.566 7.577 -11.492 1.00 91.75 184 LEU A C 1
ATOM 1419 O O . LEU A 1 184 ? 9.503 8.515 -10.694 1.00 91.75 184 LEU A O 1
ATOM 1423 N N . VAL A 1 185 ? 10.664 7.262 -12.178 1.00 90.56 185 VAL A N 1
ATOM 1424 C CA . VAL A 1 185 ? 11.937 7.995 -12.127 1.00 90.56 185 VAL A CA 1
ATOM 1425 C C . VAL A 1 185 ? 12.019 8.999 -13.278 1.00 90.56 185 VAL A C 1
ATOM 1427 O O . VAL A 1 185 ? 12.388 10.150 -13.070 1.00 90.56 185 VAL A O 1
ATOM 1430 N N . TYR A 1 186 ? 11.631 8.590 -14.491 1.00 93.69 186 TYR A N 1
ATOM 1431 C CA . TYR A 1 186 ? 11.652 9.452 -15.676 1.00 93.69 186 TYR A CA 1
ATOM 1432 C C . TYR A 1 186 ? 10.562 9.078 -16.686 1.00 93.69 186 TYR A C 1
ATOM 1434 O O . TYR A 1 186 ? 10.216 7.904 -16.838 1.00 93.69 186 TYR A O 1
ATOM 1442 N N . ARG A 1 187 ? 10.062 10.085 -17.408 1.00 96.50 187 ARG A N 1
ATOM 1443 C CA . ARG A 1 187 ? 9.174 9.970 -18.571 1.00 96.50 187 ARG A CA 1
ATOM 1444 C C . ARG A 1 187 ? 9.798 10.780 -19.710 1.00 96.50 187 ARG A C 1
ATOM 1446 O O . ARG A 1 187 ? 10.052 11.968 -19.519 1.00 96.50 187 ARG A O 1
ATOM 1453 N N . SER A 1 188 ? 10.022 10.156 -20.863 1.00 97.62 188 SER A N 1
ATOM 1454 C CA . SER A 1 188 ? 10.518 10.840 -22.063 1.00 97.62 188 SER A CA 1
ATOM 1455 C C . SER A 1 188 ? 9.420 11.668 -22.745 1.00 97.62 188 SER A C 1
ATOM 1457 O O . SER A 1 188 ? 8.229 11.551 -22.440 1.00 97.62 188 SER A O 1
ATOM 1459 N N . LYS A 1 189 ? 9.802 12.481 -23.728 1.00 96.75 189 LYS A N 1
ATOM 1460 C CA . LYS A 1 189 ? 8.887 12.979 -24.766 1.00 96.75 189 LYS A CA 1
ATOM 1461 C C . LYS A 1 189 ? 8.554 11.854 -25.769 1.00 96.75 189 LYS A C 1
ATOM 1463 O O . LYS A 1 189 ? 9.283 10.857 -25.818 1.00 96.75 189 LYS A O 1
ATOM 1468 N N . PRO A 1 190 ? 7.491 11.995 -26.586 1.00 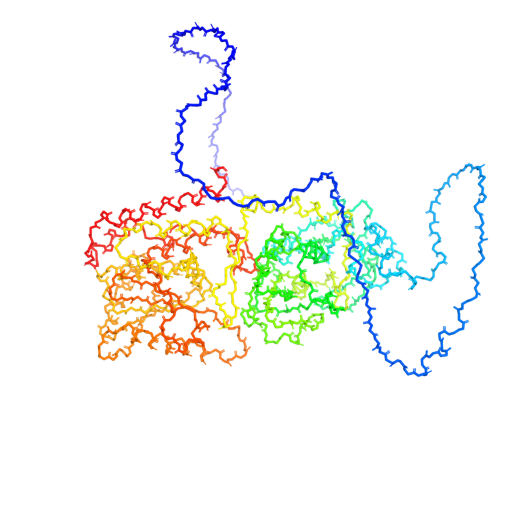97.94 190 PRO A N 1
ATOM 1469 C CA . PRO A 1 190 ? 7.281 11.137 -27.753 1.00 97.94 190 PRO A CA 1
ATOM 1470 C C . PRO A 1 190 ? 8.506 11.159 -28.679 1.00 97.94 190 PRO A C 1
ATOM 1472 O O . PRO A 1 190 ? 9.081 12.228 -28.901 1.00 97.94 190 PRO A O 1
ATOM 1475 N N . GLY A 1 191 ? 8.941 9.994 -29.162 1.00 96.94 191 GLY A N 1
ATOM 1476 C CA . GLY A 1 191 ? 10.101 9.849 -30.053 1.00 96.94 191 GLY A CA 1
ATOM 1477 C C . GLY A 1 191 ? 11.475 10.002 -29.384 1.00 96.94 191 GLY A C 1
ATOM 1478 O O . GLY A 1 191 ? 12.502 9.760 -30.017 1.00 96.94 191 GLY A O 1
ATOM 1479 N N . GLU A 1 192 ? 11.537 10.383 -28.105 1.00 96.31 192 GLU A N 1
ATOM 1480 C CA . GLU A 1 192 ? 12.794 10.620 -27.390 1.00 96.31 192 GLU A CA 1
ATOM 1481 C C . GLU A 1 192 ? 13.371 9.291 -26.866 1.00 96.31 192 GLU A C 1
ATOM 1483 O O . GLU A 1 192 ? 12.886 8.713 -25.893 1.00 96.31 192 GLU A O 1
ATOM 1488 N N . VAL A 1 193 ? 14.412 8.798 -27.550 1.00 96.44 193 VAL A N 1
ATOM 1489 C CA . VAL A 1 193 ? 15.108 7.530 -27.239 1.00 96.44 193 VAL A CA 1
ATOM 1490 C C . VAL A 1 193 ? 16.138 7.645 -26.109 1.00 96.44 193 VAL A C 1
ATOM 1492 O O . VAL A 1 193 ? 16.645 6.632 -25.633 1.00 96.44 193 VAL A O 1
ATOM 1495 N N . SER A 1 194 ? 16.467 8.867 -25.689 1.00 95.50 194 SER A N 1
ATOM 1496 C CA . SER A 1 194 ? 17.430 9.153 -24.626 1.00 95.50 194 SER A CA 1
ATOM 1497 C C . SER A 1 194 ? 16.727 9.543 -23.320 1.00 95.50 194 SER A C 1
ATOM 1499 O O . SER A 1 194 ? 15.543 9.876 -23.292 1.00 95.50 194 SER A O 1
ATOM 1501 N N . ALA A 1 195 ? 17.462 9.515 -22.210 1.00 94.75 195 ALA A N 1
ATOM 1502 C CA . ALA A 1 195 ? 17.023 10.088 -20.939 1.00 94.75 195 ALA A CA 1
ATOM 1503 C C . ALA A 1 195 ? 18.232 10.705 -20.212 1.00 94.75 195 ALA A C 1
ATOM 1505 O O . ALA A 1 195 ? 18.794 10.067 -19.319 1.00 94.75 195 ALA A O 1
ATOM 1506 N N . PRO A 1 196 ? 18.655 11.933 -20.581 1.00 92.69 196 PRO A N 1
ATOM 1507 C CA . PRO A 1 196 ? 19.862 12.565 -20.039 1.00 92.69 196 PRO A CA 1
ATOM 1508 C C . PRO A 1 196 ? 19.969 12.620 -18.500 1.00 92.69 196 PRO A C 1
ATOM 1510 O O . PRO A 1 196 ? 21.082 12.472 -18.000 1.00 92.69 196 PRO A O 1
ATOM 1513 N N . PRO A 1 197 ? 18.871 12.763 -17.720 1.00 92.38 197 PRO A N 1
ATOM 1514 C CA . PRO A 1 197 ? 18.933 12.677 -16.256 1.00 92.38 197 PRO A CA 1
ATOM 1515 C C . PRO A 1 197 ? 19.251 11.279 -15.699 1.00 92.38 197 PRO A C 1
ATOM 1517 O O . PRO A 1 197 ? 19.555 11.165 -14.518 1.00 92.38 197 PRO A O 1
ATOM 1520 N N . LEU A 1 198 ? 19.149 10.219 -16.510 1.00 92.69 198 LEU A N 1
ATOM 1521 C CA . LEU A 1 198 ? 19.467 8.842 -16.114 1.00 92.69 198 LEU A CA 1
ATOM 1522 C C . LEU A 1 198 ? 20.841 8.391 -16.612 1.00 92.69 198 LEU A C 1
ATOM 1524 O O . LEU A 1 198 ? 21.506 7.616 -15.929 1.00 92.69 198 LEU A O 1
ATOM 1528 N N . ALA A 1 199 ? 21.244 8.824 -17.808 1.00 94.44 199 ALA A N 1
ATOM 1529 C CA . ALA A 1 199 ? 22.560 8.559 -18.378 1.00 94.44 199 ALA A CA 1
ATOM 1530 C C . ALA A 1 199 ? 22.885 9.520 -19.529 1.00 94.44 199 ALA A C 1
ATOM 1532 O O . ALA A 1 199 ? 22.000 9.917 -20.287 1.00 94.44 199 ALA A O 1
ATOM 1533 N N . ALA A 1 200 ? 24.171 9.845 -19.690 1.00 89.19 200 ALA A N 1
ATOM 1534 C CA . ALA A 1 200 ? 24.634 10.806 -20.696 1.00 89.19 200 ALA A CA 1
ATOM 1535 C C . ALA A 1 200 ? 24.690 10.225 -22.123 1.00 89.19 200 ALA A C 1
ATOM 1537 O O . ALA A 1 200 ? 24.385 10.924 -23.085 1.00 89.19 200 ALA A O 1
ATOM 1538 N N . ASP A 1 201 ? 25.062 8.948 -22.248 1.00 87.81 201 ASP A N 1
ATOM 1539 C CA . ASP A 1 201 ? 25.030 8.177 -23.495 1.00 87.81 201 ASP A CA 1
ATOM 1540 C C . ASP A 1 201 ? 24.017 7.035 -23.325 1.00 87.81 201 ASP A C 1
ATOM 1542 O O . ASP A 1 201 ? 24.292 6.033 -22.648 1.00 87.81 201 ASP A O 1
ATOM 1546 N N . LEU A 1 202 ? 22.813 7.265 -23.860 1.00 94.50 202 LEU A N 1
ATOM 1547 C CA . LEU A 1 202 ? 21.624 6.425 -23.711 1.00 94.50 202 LEU A CA 1
ATOM 1548 C C . LEU A 1 202 ? 20.856 6.367 -25.039 1.00 94.50 202 LEU A C 1
ATOM 1550 O O . LEU A 1 202 ? 20.350 7.394 -25.495 1.00 94.50 202 LEU A O 1
ATOM 1554 N N . ASP A 1 203 ? 20.697 5.165 -25.597 1.00 96.44 203 ASP A N 1
ATOM 1555 C CA . ASP A 1 203 ? 19.663 4.859 -26.595 1.00 96.44 203 ASP A CA 1
ATOM 1556 C C . ASP A 1 203 ? 18.830 3.656 -26.129 1.00 96.44 203 ASP A C 1
ATOM 1558 O O . ASP A 1 203 ? 19.276 2.504 -26.153 1.00 96.44 203 ASP A O 1
ATOM 1562 N N . ILE A 1 204 ? 17.589 3.910 -25.702 1.00 96.38 204 ILE A N 1
ATOM 1563 C CA . ILE A 1 204 ? 16.745 2.883 -25.086 1.00 96.38 204 ILE A CA 1
ATOM 1564 C C . ILE A 1 204 ? 16.305 1.787 -26.059 1.00 96.38 204 ILE A C 1
ATOM 1566 O O . ILE A 1 204 ? 15.712 0.801 -25.632 1.00 96.38 204 ILE A O 1
ATOM 1570 N N . ARG A 1 205 ? 16.622 1.907 -27.353 1.00 96.69 205 ARG A N 1
ATOM 1571 C CA . ARG A 1 205 ? 16.387 0.859 -28.351 1.00 96.69 205 ARG A CA 1
ATOM 1572 C C . ARG A 1 205 ? 17.459 -0.228 -28.353 1.00 96.69 205 ARG A C 1
ATOM 1574 O O . ARG A 1 205 ? 17.261 -1.232 -29.024 1.00 96.69 205 ARG A O 1
ATOM 1581 N N . THR A 1 206 ? 18.587 -0.026 -27.672 1.00 95.94 206 THR A N 1
ATOM 1582 C CA . THR A 1 206 ? 19.724 -0.972 -27.673 1.00 95.94 206 THR A CA 1
ATOM 1583 C C . THR A 1 206 ? 20.389 -1.168 -26.304 1.00 95.94 206 THR A C 1
ATOM 1585 O O . THR A 1 206 ? 21.165 -2.103 -26.123 1.00 95.94 206 THR A O 1
ATOM 1588 N N . ASP A 1 207 ? 20.077 -0.322 -25.321 1.00 95.56 207 ASP A N 1
ATOM 1589 C CA . ASP A 1 207 ? 20.774 -0.277 -24.032 1.00 95.56 207 ASP A CA 1
ATOM 1590 C C . ASP A 1 207 ? 20.168 -1.160 -22.914 1.00 95.56 207 ASP A C 1
ATOM 1592 O O . ASP A 1 207 ? 20.524 -1.012 -21.741 1.00 95.56 207 ASP A O 1
ATOM 1596 N N . GLN A 1 208 ? 19.269 -2.090 -23.246 1.00 93.50 208 GLN A N 1
ATOM 1597 C CA . GLN A 1 208 ? 18.745 -3.117 -22.335 1.00 93.50 208 GLN A CA 1
ATOM 1598 C C . GLN A 1 208 ? 18.871 -4.497 -22.997 1.00 93.50 208 GLN A C 1
ATOM 1600 O O . GLN A 1 208 ? 18.655 -4.640 -24.193 1.00 93.50 208 GLN A O 1
ATOM 1605 N N . SER A 1 209 ? 19.217 -5.531 -22.227 1.00 92.06 209 SER A N 1
ATOM 1606 C CA . SER A 1 209 ? 19.543 -6.869 -22.753 1.00 92.06 209 SER A CA 1
ATOM 1607 C C . SER A 1 209 ? 18.358 -7.647 -23.352 1.00 92.06 209 SER A C 1
ATOM 1609 O O . SER A 1 209 ? 18.573 -8.596 -24.112 1.00 92.06 209 SER A O 1
ATOM 1611 N N . ALA A 1 210 ? 17.120 -7.293 -22.995 1.00 93.44 210 ALA A N 1
ATOM 1612 C CA . ALA A 1 210 ? 15.894 -7.881 -23.531 1.00 93.44 210 ALA A CA 1
ATOM 1613 C C . ALA A 1 210 ? 14.700 -6.925 -23.427 1.00 93.44 210 ALA A C 1
ATOM 1615 O O . ALA A 1 210 ? 14.567 -6.184 -22.453 1.00 93.44 210 ALA A O 1
ATOM 1616 N N . TYR A 1 211 ? 13.771 -7.044 -24.374 1.00 94.25 211 TYR A N 1
ATOM 1617 C CA . TYR A 1 211 ? 12.486 -6.349 -24.387 1.00 94.25 211 TYR A CA 1
ATOM 1618 C C . TYR A 1 211 ? 11.375 -7.331 -24.771 1.00 94.25 211 TYR A C 1
ATOM 1620 O O . TYR A 1 211 ? 11.495 -8.051 -25.763 1.00 94.25 211 TYR A O 1
ATOM 1628 N N . GLY A 1 212 ? 10.286 -7.355 -24.003 1.00 94.50 212 GLY A N 1
ATOM 1629 C CA . GLY A 1 212 ? 9.052 -8.047 -24.366 1.00 94.50 212 GLY A CA 1
ATOM 1630 C C . GLY A 1 212 ? 8.182 -7.153 -25.247 1.00 94.50 212 GLY A C 1
ATOM 1631 O O . GLY A 1 212 ? 7.890 -6.014 -24.876 1.00 94.50 212 GLY A O 1
ATOM 1632 N N . ILE A 1 213 ? 7.767 -7.670 -26.402 1.00 95.56 213 ILE A N 1
ATOM 1633 C CA . ILE A 1 213 ? 6.847 -7.009 -27.330 1.00 95.56 213 ILE A CA 1
ATOM 1634 C C . ILE A 1 213 ? 5.429 -7.499 -27.043 1.00 95.56 213 ILE A C 1
ATOM 1636 O O . ILE A 1 213 ? 5.171 -8.702 -27.090 1.00 95.56 213 ILE A O 1
ATOM 1640 N N . TYR A 1 214 ? 4.522 -6.570 -26.748 1.00 95.81 214 TYR A N 1
ATOM 1641 C CA . TYR A 1 214 ? 3.139 -6.849 -26.378 1.00 95.81 214 TYR A CA 1
ATOM 1642 C C . TYR A 1 214 ? 2.180 -6.284 -27.425 1.00 95.81 214 TYR A C 1
ATOM 1644 O O . TYR A 1 214 ? 2.096 -5.071 -27.604 1.00 95.81 214 TYR A O 1
ATOM 1652 N N . GLU A 1 215 ? 1.415 -7.151 -28.080 1.00 96.19 215 GLU A N 1
ATOM 1653 C CA . GLU A 1 215 ? 0.432 -6.774 -29.100 1.00 96.19 215 GLU A CA 1
ATOM 1654 C C . GLU A 1 215 ? -0.971 -7.118 -28.593 1.00 96.19 215 GLU A C 1
ATOM 1656 O O . GLU A 1 215 ? -1.255 -8.261 -28.229 1.00 96.19 215 GLU A O 1
ATOM 1661 N N . ASN A 1 216 ? -1.852 -6.118 -28.503 1.00 96.69 216 ASN A N 1
ATOM 1662 C CA . ASN A 1 216 ? -3.200 -6.238 -27.921 1.00 96.69 216 ASN A CA 1
ATOM 1663 C C . ASN A 1 216 ? -3.216 -6.867 -26.506 1.00 96.69 216 ASN A C 1
ATOM 1665 O O . ASN A 1 216 ? -4.196 -7.491 -26.093 1.00 96.69 216 ASN A O 1
ATOM 1669 N N . GLY A 1 217 ? -2.126 -6.684 -25.750 1.00 93.56 217 GLY A N 1
ATOM 1670 C CA . GLY A 1 217 ? -1.941 -7.191 -24.386 1.00 93.56 217 GLY A CA 1
ATOM 1671 C C . GLY A 1 217 ? -1.308 -8.585 -24.266 1.00 93.56 217 GLY A C 1
ATOM 1672 O O . GLY A 1 217 ? -1.109 -9.050 -23.147 1.00 93.56 217 GLY A O 1
ATOM 1673 N N . VAL A 1 218 ? -0.958 -9.246 -25.375 1.00 94.12 218 VAL A N 1
ATOM 1674 C CA . VAL A 1 218 ? -0.274 -10.553 -25.384 1.00 94.12 218 VAL A CA 1
ATOM 1675 C C . VAL A 1 218 ? 1.209 -10.359 -25.697 1.00 94.12 218 VAL A C 1
ATOM 1677 O O . VAL A 1 218 ? 1.531 -9.681 -26.667 1.00 94.12 218 VAL A O 1
ATOM 1680 N N . CYS A 1 219 ? 2.112 -10.963 -24.918 1.00 92.75 219 CYS A N 1
ATOM 1681 C CA . CYS A 1 219 ? 3.542 -10.991 -25.248 1.00 92.75 219 CYS A CA 1
ATOM 1682 C C . CYS A 1 219 ? 3.766 -11.897 -26.473 1.00 92.75 219 CYS A C 1
ATOM 1684 O O . CYS A 1 219 ? 3.550 -13.106 -26.383 1.00 92.75 219 CYS A O 1
ATOM 1686 N N . THR A 1 220 ? 4.158 -11.334 -27.618 1.00 94.56 220 THR A N 1
ATOM 1687 C CA . THR A 1 220 ? 4.291 -12.083 -28.885 1.00 94.56 220 THR A CA 1
ATOM 1688 C C . THR A 1 220 ? 5.726 -12.493 -29.198 1.00 94.56 220 THR A C 1
ATOM 1690 O O . THR A 1 220 ? 5.940 -13.523 -29.840 1.00 94.56 220 THR A O 1
ATOM 1693 N N . LYS A 1 221 ? 6.723 -11.726 -28.738 1.00 93.44 221 LYS A N 1
ATOM 1694 C CA . LYS A 1 221 ? 8.154 -12.040 -28.889 1.00 93.44 221 LYS A CA 1
ATOM 1695 C C . LYS A 1 221 ? 9.022 -11.293 -27.876 1.00 93.44 221 LYS A C 1
ATOM 1697 O O . LYS A 1 221 ? 8.686 -10.187 -27.459 1.00 93.44 221 LYS A O 1
ATOM 1702 N N . THR A 1 222 ? 10.192 -11.859 -27.580 1.00 94.44 222 THR A N 1
ATOM 1703 C CA . THR A 1 222 ? 11.269 -11.176 -26.847 1.00 94.44 222 THR A CA 1
ATOM 1704 C C . THR A 1 222 ? 12.434 -10.872 -27.782 1.00 94.44 222 THR A C 1
ATOM 1706 O O . THR A 1 222 ? 13.004 -11.785 -28.387 1.00 94.44 222 THR A O 1
ATOM 1709 N N . VAL A 1 223 ? 12.813 -9.600 -27.873 1.00 94.81 223 VAL A N 1
ATOM 1710 C CA . VAL A 1 223 ? 13.889 -9.081 -28.735 1.00 94.81 223 VAL A CA 1
ATOM 1711 C C . VAL A 1 223 ? 15.047 -8.530 -27.898 1.00 94.81 223 VAL A C 1
ATOM 1713 O O . VAL A 1 223 ? 14.875 -8.268 -26.709 1.00 94.81 223 VAL A O 1
ATOM 1716 N N . THR A 1 224 ? 16.230 -8.392 -28.496 1.00 95.25 224 THR A N 1
ATOM 1717 C CA . THR A 1 224 ? 17.438 -7.813 -27.868 1.00 95.25 224 THR A CA 1
ATOM 1718 C C . THR A 1 224 ? 17.563 -6.305 -28.068 1.00 95.25 224 THR A C 1
ATOM 1720 O O . THR A 1 224 ? 18.404 -5.673 -27.444 1.00 95.25 224 THR A O 1
ATOM 1723 N N . ASP A 1 225 ? 16.735 -5.740 -28.940 1.00 95.19 225 ASP A N 1
ATOM 1724 C CA . ASP A 1 225 ? 16.830 -4.382 -29.460 1.00 95.19 225 ASP A CA 1
ATOM 1725 C C . ASP A 1 225 ? 15.499 -3.993 -30.130 1.00 95.19 225 ASP A C 1
ATOM 1727 O O . ASP A 1 225 ? 14.634 -4.840 -30.369 1.00 95.19 225 ASP A O 1
ATOM 1731 N N . LEU A 1 226 ? 15.321 -2.699 -30.398 1.00 96.38 226 LEU A N 1
ATOM 1732 C CA . LEU A 1 226 ? 14.085 -2.095 -30.908 1.00 96.38 226 LEU A CA 1
ATOM 1733 C C . LEU A 1 226 ? 14.312 -1.271 -32.189 1.00 96.38 226 LEU A C 1
ATOM 1735 O O . LEU A 1 226 ? 13.489 -0.417 -32.517 1.00 96.38 226 LEU A O 1
ATOM 1739 N N . VAL A 1 227 ? 15.432 -1.461 -32.898 1.00 94.75 227 VAL A N 1
ATOM 1740 C CA . VAL A 1 227 ? 15.822 -0.577 -34.020 1.00 94.75 227 VAL A CA 1
ATOM 1741 C C . VAL A 1 227 ? 14.879 -0.657 -35.226 1.00 94.75 227 VAL A C 1
ATOM 1743 O O . VAL A 1 227 ? 14.721 0.336 -35.930 1.00 94.75 227 VAL A O 1
ATOM 1746 N N . ASP A 1 228 ? 14.196 -1.791 -35.406 1.00 92.44 228 ASP A N 1
ATOM 1747 C CA . ASP A 1 228 ? 13.173 -2.004 -36.441 1.00 92.44 228 ASP A CA 1
ATOM 1748 C C . ASP A 1 228 ? 11.788 -1.415 -36.081 1.00 92.44 228 ASP A C 1
ATOM 1750 O O . ASP A 1 228 ? 10.849 -1.510 -36.874 1.00 92.44 228 ASP A O 1
ATOM 1754 N N . ILE A 1 229 ? 11.614 -0.833 -34.885 1.00 90.88 229 ILE A N 1
ATOM 1755 C CA . ILE A 1 229 ? 10.329 -0.275 -34.435 1.00 90.88 229 ILE A CA 1
ATOM 1756 C C . ILE A 1 229 ? 10.284 1.240 -34.710 1.00 90.88 229 ILE A C 1
ATOM 1758 O O . ILE A 1 229 ? 11.170 1.964 -34.248 1.00 90.88 229 ILE A O 1
ATOM 1762 N N . PRO A 1 230 ? 9.247 1.761 -35.401 1.00 91.50 230 PRO A N 1
ATOM 1763 C CA . PRO A 1 230 ? 9.077 3.200 -35.599 1.00 91.50 230 PRO A CA 1
ATOM 1764 C C . PRO A 1 230 ? 8.783 3.879 -34.255 1.00 91.50 230 PRO A C 1
ATOM 1766 O O . PRO A 1 230 ? 7.703 3.719 -33.688 1.00 91.50 230 PRO A O 1
ATOM 1769 N N . PHE A 1 231 ? 9.765 4.610 -33.729 1.00 92.75 231 PHE A N 1
ATOM 1770 C CA . PHE A 1 231 ? 9.758 5.090 -32.343 1.00 92.75 231 PHE A CA 1
ATOM 1771 C C . PHE A 1 231 ? 9.057 6.450 -32.151 1.00 92.75 231 PHE A C 1
ATOM 1773 O O . PHE A 1 231 ? 8.815 6.853 -31.020 1.00 92.75 231 PHE A O 1
ATOM 1780 N N . ASP A 1 232 ? 8.707 7.155 -33.231 1.00 94.56 232 ASP A N 1
ATOM 1781 C CA . ASP A 1 232 ? 8.307 8.575 -33.205 1.00 94.56 232 ASP A CA 1
ATOM 1782 C C . ASP A 1 232 ? 7.077 8.889 -32.325 1.00 94.56 232 ASP A C 1
ATOM 1784 O O . ASP A 1 232 ? 7.009 9.956 -31.717 1.00 94.56 232 ASP A O 1
ATOM 1788 N N . ASP A 1 233 ? 6.118 7.959 -32.217 1.00 94.88 233 ASP A N 1
ATOM 1789 C CA . ASP A 1 233 ? 4.924 8.094 -31.357 1.00 94.88 233 ASP A CA 1
ATOM 1790 C C . ASP A 1 233 ? 5.104 7.463 -29.960 1.00 94.88 233 ASP A C 1
ATOM 1792 O O . ASP A 1 233 ? 4.195 7.492 -29.136 1.00 94.88 233 ASP A O 1
ATOM 1796 N N . PHE A 1 234 ? 6.262 6.876 -29.650 1.00 97.75 234 PHE A N 1
ATOM 1797 C CA . PHE A 1 234 ? 6.473 6.156 -28.394 1.00 97.75 234 PHE A CA 1
ATOM 1798 C C . PHE A 1 234 ? 6.996 7.051 -27.266 1.00 97.75 234 PHE A C 1
ATOM 1800 O O . PHE A 1 234 ? 7.908 7.856 -27.447 1.00 97.75 234 PHE A O 1
ATOM 1807 N N . VAL A 1 235 ? 6.431 6.867 -26.071 1.00 98.38 235 VAL A N 1
ATOM 1808 C CA . VAL A 1 235 ? 6.860 7.493 -24.815 1.00 98.38 235 VAL A CA 1
ATOM 1809 C C . VAL A 1 235 ? 7.435 6.424 -23.890 1.00 98.38 235 VAL A C 1
ATOM 1811 O O . VAL A 1 235 ? 6.776 5.423 -23.601 1.00 98.38 235 VAL A O 1
ATOM 1814 N N . THR A 1 236 ? 8.647 6.667 -23.397 1.00 98.12 236 THR A N 1
ATOM 1815 C CA . THR A 1 236 ? 9.400 5.769 -22.515 1.00 98.12 236 THR A CA 1
ATOM 1816 C C . THR A 1 236 ? 9.213 6.165 -21.052 1.00 98.12 236 THR A C 1
ATOM 1818 O O . THR A 1 236 ? 9.438 7.317 -20.675 1.00 98.12 236 THR A O 1
ATOM 1821 N N . PHE A 1 237 ? 8.859 5.198 -20.208 1.00 97.44 237 PHE A N 1
ATOM 1822 C CA . PHE A 1 237 ? 8.720 5.335 -18.761 1.00 97.44 237 PHE A CA 1
ATOM 1823 C C . PHE A 1 237 ? 9.745 4.447 -18.052 1.00 97.44 237 PHE A C 1
ATOM 1825 O O . PHE A 1 237 ? 9.769 3.232 -18.256 1.00 97.44 237 PHE A O 1
ATOM 1832 N N . TYR A 1 238 ? 10.551 5.052 -17.182 1.00 94.31 238 TYR A N 1
ATOM 1833 C CA . TYR A 1 238 ? 11.548 4.373 -16.357 1.00 94.31 238 TYR A CA 1
ATOM 1834 C C . TYR A 1 238 ? 11.037 4.303 -14.917 1.00 94.31 238 TYR A C 1
ATOM 1836 O O . TYR A 1 238 ? 10.831 5.335 -14.273 1.00 94.31 238 TYR A O 1
ATOM 1844 N N . VAL A 1 239 ? 10.815 3.089 -14.418 1.00 91.38 239 VAL A N 1
ATOM 1845 C CA . VAL A 1 239 ? 10.193 2.804 -13.117 1.00 91.38 239 VAL A CA 1
ATOM 1846 C C . VAL A 1 239 ? 11.182 2.032 -12.239 1.00 91.38 239 VAL A C 1
ATOM 1848 O O . VAL A 1 239 ? 11.673 0.981 -12.653 1.00 91.38 239 VAL A O 1
ATOM 1851 N N . GLY A 1 240 ? 11.486 2.550 -11.045 1.00 84.94 240 GLY A N 1
ATOM 1852 C CA . GLY A 1 240 ? 12.545 2.041 -10.161 1.00 84.94 240 GLY A CA 1
ATOM 1853 C C . GLY A 1 240 ? 12.382 0.569 -9.753 1.00 84.94 240 GLY A C 1
ATOM 1854 O O . GLY A 1 240 ? 11.262 0.067 -9.648 1.00 84.94 240 GLY A O 1
ATOM 1855 N N . CYS A 1 241 ? 13.504 -0.136 -9.550 1.00 75.12 241 CYS A N 1
ATOM 1856 C CA . CYS A 1 241 ? 13.537 -1.599 -9.416 1.00 75.12 241 CYS A CA 1
ATOM 1857 C C . CYS A 1 241 ? 14.393 -2.121 -8.238 1.00 75.12 241 CYS A C 1
ATOM 1859 O O . CYS A 1 241 ? 15.328 -1.469 -7.768 1.00 75.12 241 CYS A O 1
ATOM 1861 N N . SER A 1 242 ? 14.098 -3.347 -7.786 1.00 65.69 242 SER A N 1
ATOM 1862 C CA . SER A 1 242 ? 14.572 -3.946 -6.527 1.00 65.69 242 SER A CA 1
ATOM 1863 C C . SER A 1 242 ? 16.068 -4.250 -6.439 1.00 65.69 242 SER A C 1
ATOM 1865 O O . SER A 1 242 ? 16.559 -4.468 -5.332 1.00 65.69 242 SER A O 1
ATOM 1867 N N . SER A 1 243 ? 16.815 -4.229 -7.547 1.00 63.50 243 SER A N 1
ATOM 1868 C CA . SER A 1 243 ? 18.279 -4.419 -7.550 1.00 63.50 243 SER A CA 1
ATOM 1869 C C . SER A 1 243 ? 18.996 -3.430 -6.617 1.00 63.50 243 SER A C 1
ATOM 1871 O O . SER A 1 243 ? 20.009 -3.751 -6.003 1.00 63.50 243 SER A O 1
ATOM 1873 N N . SER A 1 244 ? 18.423 -2.231 -6.487 1.00 60.59 244 SER A N 1
ATOM 1874 C CA . SER A 1 244 ? 18.841 -1.145 -5.594 1.00 60.59 244 SER A CA 1
ATOM 1875 C C . SER A 1 244 ? 18.562 -1.430 -4.104 1.00 60.59 244 SER A C 1
ATOM 1877 O O . SER A 1 244 ? 19.348 -1.059 -3.227 1.00 60.59 244 SER A O 1
ATOM 1879 N N . PHE A 1 245 ? 17.442 -2.100 -3.834 1.00 72.00 245 PHE A N 1
ATOM 1880 C CA . PHE A 1 245 ? 16.838 -2.314 -2.519 1.00 72.00 245 PHE A CA 1
ATOM 1881 C C . PHE A 1 245 ? 17.522 -3.442 -1.730 1.00 72.00 245 PHE A C 1
ATOM 1883 O O . PHE A 1 245 ? 17.726 -3.317 -0.522 1.00 72.00 245 PHE A O 1
ATOM 1890 N N . GLU A 1 246 ? 17.932 -4.530 -2.393 1.00 76.94 246 GLU A N 1
ATOM 1891 C CA . GLU A 1 246 ? 18.541 -5.675 -1.694 1.00 76.94 246 GLU A CA 1
ATOM 1892 C C . GLU A 1 246 ? 19.909 -5.319 -1.091 1.00 76.94 246 GLU A C 1
ATOM 1894 O O . GLU A 1 246 ? 20.196 -5.701 0.044 1.00 76.94 246 GLU A O 1
ATOM 1899 N N . LEU A 1 247 ? 20.700 -4.494 -1.787 1.00 76.12 247 LEU A N 1
ATOM 1900 C CA . LEU A 1 247 ? 21.986 -3.991 -1.294 1.00 76.12 247 LEU A CA 1
ATOM 1901 C C . LEU A 1 247 ? 21.831 -3.145 -0.017 1.00 76.12 247 LEU A C 1
ATOM 1903 O O . LEU A 1 247 ? 22.641 -3.267 0.900 1.00 76.12 247 LEU A O 1
ATOM 1907 N N . ALA A 1 248 ? 20.778 -2.327 0.087 1.00 80.50 248 ALA A N 1
ATOM 1908 C CA . ALA A 1 248 ? 20.509 -1.535 1.289 1.00 80.50 248 ALA A CA 1
ATOM 1909 C C . ALA A 1 248 ? 20.153 -2.420 2.499 1.00 80.50 248 ALA A C 1
ATOM 1911 O O . ALA A 1 248 ? 20.616 -2.168 3.612 1.00 80.50 248 ALA A O 1
ATOM 1912 N N . ILE A 1 249 ? 19.395 -3.501 2.275 1.00 86.19 249 ILE A N 1
ATOM 1913 C CA . ILE A 1 249 ? 19.083 -4.503 3.304 1.00 86.19 249 ILE A CA 1
ATOM 1914 C C . ILE A 1 249 ? 20.363 -5.229 3.755 1.00 86.19 249 ILE A C 1
ATOM 1916 O O . ILE A 1 249 ? 20.627 -5.299 4.958 1.00 86.19 249 ILE A O 1
ATOM 1920 N N . GLN A 1 250 ? 21.212 -5.678 2.823 1.00 86.06 250 GLN A N 1
ATOM 1921 C CA . GLN A 1 250 ? 22.499 -6.308 3.154 1.00 86.06 250 GLN A CA 1
ATOM 1922 C C . GLN A 1 250 ? 23.434 -5.366 3.932 1.00 86.06 250 GLN A C 1
ATOM 1924 O O . GLN A 1 250 ? 23.965 -5.753 4.973 1.00 86.06 250 GLN A O 1
ATOM 1929 N N . ASN A 1 251 ? 23.592 -4.117 3.480 1.00 85.81 251 ASN A N 1
ATOM 1930 C CA . ASN A 1 251 ? 24.435 -3.112 4.139 1.00 85.81 251 ASN A CA 1
ATOM 1931 C C . ASN A 1 251 ? 23.932 -2.752 5.549 1.00 85.81 251 ASN A C 1
ATOM 1933 O O . ASN A 1 251 ? 24.727 -2.393 6.416 1.00 85.81 251 ASN A O 1
ATOM 1937 N N . ALA A 1 252 ? 22.629 -2.894 5.812 1.00 89.31 252 ALA A N 1
ATOM 1938 C CA . ALA A 1 252 ? 22.046 -2.734 7.142 1.00 89.31 252 ALA A CA 1
ATOM 1939 C C . ALA A 1 252 ? 22.204 -3.964 8.063 1.00 89.31 252 ALA A C 1
ATOM 1941 O O . ALA A 1 252 ? 21.694 -3.940 9.187 1.00 89.31 252 ALA A O 1
ATOM 1942 N N . GLY A 1 253 ? 22.889 -5.025 7.615 1.00 90.94 253 GLY A N 1
ATOM 1943 C CA . GLY A 1 253 ? 23.103 -6.262 8.374 1.00 90.94 253 GLY A CA 1
ATOM 1944 C C . GLY A 1 253 ? 21.880 -7.182 8.438 1.00 90.94 253 GLY A C 1
ATOM 1945 O O . GLY A 1 253 ? 21.803 -8.039 9.319 1.00 90.94 253 GLY A O 1
ATOM 1946 N N . LEU A 1 254 ? 20.907 -6.996 7.544 1.00 94.00 254 LEU A N 1
ATOM 1947 C CA . LEU A 1 254 ? 19.664 -7.763 7.514 1.00 94.00 254 LEU A CA 1
ATOM 1948 C C . LEU A 1 254 ? 19.782 -8.974 6.565 1.00 94.00 254 LEU A C 1
ATOM 1950 O O . LEU A 1 254 ? 20.434 -8.879 5.523 1.00 94.00 254 LEU A O 1
ATOM 1954 N N . PRO A 1 255 ? 19.141 -10.114 6.885 1.00 92.00 255 PRO A N 1
ATOM 1955 C CA . PRO A 1 255 ? 19.171 -11.300 6.037 1.00 92.00 255 PRO A CA 1
ATOM 1956 C C . PRO A 1 255 ? 18.400 -11.100 4.728 1.00 92.00 255 PRO A C 1
ATOM 1958 O O . PRO A 1 255 ? 17.325 -10.500 4.704 1.00 92.00 255 PRO A O 1
ATOM 1961 N N . VAL A 1 256 ? 18.919 -11.687 3.648 1.00 89.62 256 VAL A N 1
ATOM 1962 C CA . VAL A 1 256 ? 18.280 -11.717 2.325 1.00 89.62 256 VAL A CA 1
ATOM 1963 C C . VAL A 1 256 ? 18.193 -13.176 1.883 1.00 89.62 256 VAL A C 1
ATOM 1965 O O . VAL A 1 256 ? 19.109 -13.712 1.260 1.00 89.62 256 VAL A O 1
ATOM 1968 N N . ARG A 1 257 ? 17.103 -13.853 2.269 1.00 90.44 257 ARG A N 1
ATOM 1969 C CA . ARG A 1 257 ? 16.962 -15.321 2.178 1.00 90.44 257 ARG A CA 1
ATOM 1970 C C . ARG A 1 257 ? 17.132 -15.887 0.769 1.00 90.44 257 ARG A C 1
ATOM 1972 O O . ARG A 1 257 ? 17.631 -17.001 0.620 1.00 90.44 257 ARG A O 1
ATOM 1979 N N . GLN A 1 258 ? 16.741 -15.136 -0.255 1.00 84.00 258 GLN A N 1
ATOM 1980 C CA . GLN A 1 258 ? 16.943 -15.511 -1.652 1.00 84.00 258 GLN A CA 1
ATOM 1981 C C . GLN A 1 258 ? 18.442 -15.570 -2.007 1.00 84.00 258 GLN A C 1
ATOM 1983 O O . GLN A 1 258 ? 18.908 -16.589 -2.509 1.00 84.00 258 GLN A O 1
ATOM 1988 N N . LEU A 1 259 ? 19.235 -14.572 -1.597 1.00 82.56 259 LEU A N 1
ATOM 1989 C CA . LEU A 1 259 ? 20.688 -14.556 -1.799 1.00 82.56 259 LEU A CA 1
ATOM 1990 C C . LEU A 1 259 ? 21.400 -15.608 -0.931 1.00 82.56 259 LEU A C 1
ATOM 1992 O O . LEU A 1 259 ? 22.321 -16.262 -1.409 1.00 82.56 259 LEU A O 1
ATOM 1996 N N . GLU A 1 260 ? 20.930 -15.848 0.301 1.00 85.31 260 GLU A N 1
ATOM 1997 C CA . GLU A 1 260 ? 21.411 -16.955 1.153 1.00 85.31 260 GLU A CA 1
ATOM 1998 C C . GLU A 1 260 ? 21.201 -18.348 0.528 1.00 85.31 260 GLU A C 1
ATOM 2000 O O . GLU A 1 260 ? 21.883 -19.293 0.915 1.00 85.31 260 GLU A O 1
ATOM 2005 N N . SER A 1 261 ? 20.246 -18.494 -0.398 1.00 83.75 261 SER A N 1
ATOM 2006 C CA . SER A 1 261 ? 19.872 -19.775 -1.018 1.00 83.75 261 SER A CA 1
ATOM 2007 C C . SER A 1 261 ? 20.178 -19.864 -2.518 1.00 83.75 261 SER A C 1
ATOM 2009 O O . SER A 1 261 ? 19.815 -20.857 -3.146 1.00 83.75 261 SER A O 1
ATOM 2011 N N . GLY A 1 262 ? 20.853 -18.859 -3.094 1.00 81.94 262 GLY A N 1
ATOM 2012 C CA . GLY A 1 262 ? 21.188 -18.812 -4.524 1.00 81.94 262 GLY A CA 1
ATOM 2013 C C . GLY A 1 262 ? 19.977 -18.665 -5.454 1.00 81.94 262 GLY A C 1
ATOM 2014 O O . GLY A 1 262 ? 20.051 -19.055 -6.615 1.00 81.94 262 GLY A O 1
ATOM 2015 N N . ARG A 1 263 ? 18.860 -18.143 -4.939 1.00 84.81 263 ARG A N 1
ATOM 2016 C CA . ARG A 1 263 ? 17.572 -18.009 -5.631 1.00 84.81 263 ARG A CA 1
ATOM 2017 C C . ARG A 1 263 ? 17.270 -16.558 -5.981 1.00 84.81 263 ARG A C 1
ATOM 2019 O O . ARG A 1 263 ? 17.786 -15.627 -5.362 1.00 84.81 263 ARG A O 1
ATOM 2026 N N . LYS A 1 264 ? 16.350 -16.367 -6.919 1.00 81.44 264 LYS A N 1
ATOM 2027 C CA . LYS A 1 264 ? 15.606 -15.118 -7.077 1.00 81.44 264 LYS A CA 1
ATOM 2028 C C . LYS A 1 264 ? 14.553 -14.961 -5.974 1.00 81.44 264 LYS A C 1
ATOM 2030 O O . LYS A 1 264 ? 14.270 -15.883 -5.209 1.00 81.44 264 LYS A O 1
ATOM 2035 N N . ALA A 1 265 ? 13.968 -13.771 -5.883 1.00 84.94 265 ALA A N 1
ATOM 2036 C CA . ALA A 1 265 ? 12.993 -13.443 -4.853 1.00 84.94 265 ALA A CA 1
ATOM 2037 C C . ALA A 1 265 ? 11.551 -13.600 -5.389 1.00 84.94 265 ALA A C 1
ATOM 2039 O O . ALA A 1 265 ? 11.195 -12.853 -6.298 1.00 84.94 265 ALA A O 1
ATOM 2040 N N . PRO A 1 266 ? 10.710 -14.493 -4.832 1.00 91.69 266 PRO A N 1
ATOM 2041 C CA . PRO A 1 266 ? 9.390 -14.797 -5.390 1.00 91.69 266 PRO A CA 1
ATOM 2042 C C . PRO A 1 266 ? 8.468 -13.583 -5.462 1.00 91.69 266 PRO A C 1
ATOM 2044 O O . PRO A 1 266 ? 8.410 -12.773 -4.524 1.00 91.69 266 PRO A O 1
ATOM 2047 N N . VAL A 1 267 ? 7.694 -13.513 -6.545 1.00 92.38 267 VAL A N 1
ATOM 2048 C CA . VAL A 1 267 ? 6.700 -12.467 -6.796 1.00 92.38 267 VAL A CA 1
ATOM 2049 C C . VAL A 1 267 ? 5.335 -13.100 -7.050 1.00 92.38 267 VAL A C 1
ATOM 2051 O O . VAL A 1 267 ? 5.217 -14.077 -7.785 1.00 92.38 267 VAL A O 1
ATOM 2054 N N . TYR A 1 268 ? 4.302 -12.523 -6.440 1.00 94.31 268 TYR A N 1
ATOM 2055 C CA . TYR A 1 268 ? 2.930 -13.018 -6.477 1.00 94.31 268 TYR A CA 1
ATOM 2056 C C . TYR A 1 268 ? 1.986 -11.988 -7.092 1.00 94.31 268 TYR A C 1
ATOM 2058 O O . TYR A 1 268 ? 2.080 -10.790 -6.795 1.00 94.31 268 TYR A O 1
ATOM 2066 N N . GLN A 1 269 ? 1.022 -12.454 -7.878 1.00 93.56 269 GLN A N 1
ATOM 2067 C CA . GLN A 1 269 ? -0.107 -11.667 -8.342 1.00 93.56 269 GLN A CA 1
ATOM 2068 C C . GLN A 1 269 ? -1.189 -11.651 -7.251 1.00 93.56 269 GLN A C 1
ATOM 2070 O O . GLN A 1 269 ? -1.992 -12.568 -7.106 1.00 93.56 269 GLN A O 1
ATOM 2075 N N . THR A 1 270 ? -1.193 -10.599 -6.431 1.00 94.88 270 THR A N 1
ATOM 2076 C CA . THR A 1 270 ? -2.091 -10.516 -5.266 1.00 94.88 270 THR A CA 1
ATOM 2077 C C . THR A 1 270 ? -3.542 -10.219 -5.656 1.00 94.88 270 THR A C 1
ATOM 2079 O O . THR A 1 270 ? -3.826 -9.794 -6.770 1.00 94.88 270 THR A O 1
ATOM 2082 N N . ARG A 1 271 ? -4.488 -10.349 -4.719 1.00 92.50 271 ARG A N 1
ATOM 2083 C CA . ARG A 1 271 ? -5.879 -9.877 -4.892 1.00 92.50 271 ARG A CA 1
ATOM 2084 C C . ARG A 1 271 ? -6.055 -8.379 -4.555 1.00 92.50 271 ARG A C 1
ATOM 2086 O O . ARG A 1 271 ? -7.182 -7.894 -4.500 1.00 92.50 271 ARG A O 1
ATOM 2093 N N . VAL A 1 272 ? -4.968 -7.629 -4.328 1.00 93.50 272 VAL A N 1
ATOM 2094 C CA . VAL A 1 272 ? -4.996 -6.170 -4.101 1.00 93.50 272 VAL A CA 1
ATOM 2095 C C . VAL A 1 272 ? -5.082 -5.449 -5.446 1.00 93.50 272 VAL A C 1
ATOM 2097 O O . VAL A 1 272 ? -4.252 -5.685 -6.317 1.00 93.50 272 VAL A O 1
ATOM 2100 N N . LEU A 1 273 ? -6.056 -4.556 -5.628 1.00 94.75 273 LEU A N 1
ATOM 2101 C CA . LEU A 1 273 ? -6.256 -3.822 -6.885 1.00 94.75 273 LEU A CA 1
ATOM 2102 C C . LEU A 1 273 ? -5.485 -2.495 -6.918 1.00 94.75 273 LEU A C 1
ATOM 2104 O O . LEU A 1 273 ? -5.450 -1.768 -5.929 1.00 94.75 273 LEU A O 1
ATOM 2108 N N . THR A 1 274 ? -4.940 -2.150 -8.086 1.00 96.88 274 THR A N 1
ATOM 2109 C CA . THR A 1 274 ? -4.413 -0.807 -8.383 1.00 96.88 274 THR A CA 1
ATOM 2110 C C . THR A 1 274 ? -5.541 0.218 -8.509 1.00 96.88 274 THR A C 1
ATOM 2112 O O . THR A 1 274 ? -6.605 -0.107 -9.048 1.00 96.88 274 THR A O 1
ATOM 2115 N N . VAL A 1 275 ? -5.278 1.483 -8.177 1.00 97.19 275 VAL A N 1
ATOM 2116 C CA . VAL A 1 275 ? -6.131 2.599 -8.616 1.00 97.19 275 VAL A CA 1
ATOM 2117 C C . VAL A 1 275 ? -6.065 2.695 -10.143 1.00 97.19 275 VAL A C 1
ATOM 2119 O O . VAL A 1 275 ? -4.977 2.781 -10.710 1.00 97.19 275 VAL A O 1
ATOM 2122 N N . LYS A 1 276 ? -7.219 2.642 -10.817 1.00 97.69 276 LYS A N 1
ATOM 2123 C CA . LYS A 1 276 ? -7.306 2.641 -12.287 1.00 97.69 276 LYS A CA 1
ATOM 2124 C C . LYS A 1 276 ? -7.069 4.033 -12.879 1.00 97.69 276 LYS A C 1
ATOM 2126 O O . LYS A 1 276 ? -7.460 5.026 -12.274 1.00 97.69 276 LYS A O 1
ATOM 2131 N N . SER A 1 277 ? -6.520 4.091 -14.091 1.00 97.94 277 SER A N 1
ATOM 2132 C CA . SER A 1 277 ? -6.434 5.318 -14.897 1.00 97.94 277 SER A CA 1
ATOM 2133 C C . SER A 1 277 ? -6.491 4.964 -16.383 1.00 97.94 277 SER A C 1
ATOM 2135 O O . SER A 1 277 ? -5.686 4.167 -16.861 1.00 97.94 277 SER A O 1
ATOM 2137 N N . GLY A 1 278 ? -7.457 5.522 -17.119 1.00 96.44 278 GLY A N 1
ATOM 2138 C CA . GLY A 1 278 ? -7.678 5.164 -18.525 1.00 96.44 278 GLY A CA 1
ATOM 2139 C C . GLY A 1 278 ? -7.896 3.651 -18.717 1.00 96.44 278 GLY A C 1
ATOM 2140 O O . GLY A 1 278 ? -8.670 3.059 -17.959 1.00 96.44 278 GLY A O 1
ATOM 2141 N N . PRO A 1 279 ? -7.220 2.998 -19.684 1.00 97.12 279 PRO A N 1
ATOM 2142 C CA . PRO A 1 279 ? -7.279 1.546 -19.857 1.00 97.12 279 PRO A CA 1
ATOM 2143 C C . PRO A 1 279 ? -6.452 0.782 -18.804 1.00 97.12 279 PRO A C 1
ATOM 2145 O O . PRO A 1 279 ? -6.603 -0.432 -18.661 1.00 97.12 279 PRO A O 1
ATOM 2148 N N . PHE A 1 280 ? -5.577 1.461 -18.053 1.00 98.31 280 PHE A N 1
ATOM 2149 C CA . PHE A 1 280 ? -4.636 0.819 -17.141 1.00 98.31 280 PHE A CA 1
ATOM 2150 C C . PHE A 1 280 ? -5.313 0.417 -15.832 1.00 98.31 280 PHE A C 1
ATOM 2152 O O . PHE A 1 280 ? -5.815 1.240 -15.058 1.00 98.31 280 PHE A O 1
ATOM 2159 N N . SER A 1 281 ? -5.313 -0.891 -15.576 1.00 97.31 281 SER A N 1
ATOM 2160 C CA . SER A 1 281 ? -5.651 -1.460 -14.276 1.00 97.31 281 SER A CA 1
ATOM 2161 C C . SER A 1 281 ? -5.022 -2.834 -14.103 1.00 97.31 281 SER A C 1
ATOM 2163 O O . SER A 1 281 ? -4.915 -3.597 -15.059 1.00 97.31 281 SER A O 1
ATOM 2165 N N . ALA A 1 282 ? -4.616 -3.157 -12.883 1.00 95.88 282 ALA A N 1
ATOM 2166 C CA . ALA A 1 282 ? -4.030 -4.439 -12.536 1.00 95.88 282 ALA A CA 1
ATOM 2167 C C . ALA A 1 282 ? -4.361 -4.829 -11.092 1.00 95.88 282 ALA A C 1
ATOM 2169 O O . ALA A 1 282 ? -4.935 -4.074 -10.304 1.00 95.88 282 ALA A O 1
ATOM 2170 N N . THR A 1 283 ? -3.951 -6.035 -10.745 1.00 95.69 283 THR A N 1
ATOM 2171 C CA . THR A 1 283 ? -3.608 -6.407 -9.377 1.00 95.69 283 THR A CA 1
ATOM 2172 C C . THR A 1 283 ? -2.182 -5.954 -9.067 1.00 95.69 283 THR A C 1
ATOM 2174 O O . THR A 1 283 ? -1.306 -6.065 -9.925 1.00 95.69 283 THR A O 1
ATOM 2177 N N . VAL A 1 284 ? -1.923 -5.487 -7.847 1.00 95.56 284 VAL A N 1
ATOM 2178 C CA . VAL A 1 284 ? -0.571 -5.156 -7.381 1.00 95.56 284 VAL A CA 1
ATOM 2179 C C . VAL A 1 284 ? 0.239 -6.449 -7.283 1.00 95.56 284 VAL A C 1
ATOM 2181 O O . VAL A 1 284 ? -0.074 -7.327 -6.476 1.00 95.56 284 VAL A O 1
ATOM 2184 N N . GLY A 1 285 ? 1.286 -6.575 -8.096 1.00 94.44 285 GLY A N 1
ATOM 2185 C CA . GLY A 1 285 ? 2.281 -7.629 -7.925 1.00 94.44 285 GLY A CA 1
ATOM 2186 C C . GLY A 1 285 ? 3.097 -7.352 -6.665 1.00 94.44 285 GLY A C 1
ATOM 2187 O O . GLY A 1 285 ? 3.519 -6.214 -6.453 1.00 94.44 285 GLY A O 1
ATOM 2188 N N . MET A 1 286 ? 3.320 -8.353 -5.814 1.00 95.06 286 MET A N 1
ATOM 2189 C CA . MET A 1 286 ? 4.089 -8.187 -4.575 1.00 95.06 286 MET A CA 1
ATOM 2190 C C . MET A 1 286 ? 5.193 -9.227 -4.448 1.00 95.06 286 MET A C 1
ATOM 2192 O O . MET A 1 286 ? 4.970 -10.417 -4.641 1.00 95.06 286 MET A O 1
ATOM 2196 N N . SER A 1 287 ? 6.384 -8.764 -4.083 1.00 93.50 287 SER A N 1
ATOM 2197 C CA . SER A 1 287 ? 7.582 -9.580 -3.920 1.00 93.50 287 SER A CA 1
ATOM 2198 C C . SER A 1 287 ? 7.854 -9.856 -2.436 1.00 93.50 287 SER A C 1
ATOM 2200 O O . SER A 1 287 ? 7.819 -8.943 -1.606 1.00 93.50 287 SER A O 1
ATOM 2202 N N . LEU A 1 288 ? 8.078 -11.125 -2.090 1.00 95.38 288 LEU A N 1
ATOM 2203 C CA . LEU A 1 288 ? 8.252 -11.594 -0.710 1.00 95.38 288 LEU A CA 1
ATOM 2204 C C . LEU A 1 288 ? 9.727 -11.549 -0.300 1.00 95.38 288 LEU A C 1
ATOM 2206 O O . LEU A 1 288 ? 10.595 -11.979 -1.057 1.00 95.38 288 LEU A O 1
ATOM 2210 N N . ARG A 1 289 ? 10.021 -11.068 0.911 1.00 94.12 289 ARG A N 1
ATOM 2211 C CA . ARG A 1 289 ? 11.286 -11.322 1.614 1.00 94.12 289 ARG A CA 1
ATOM 2212 C C . ARG A 1 289 ? 10.965 -11.784 3.044 1.00 94.12 289 ARG A C 1
ATOM 2214 O O . ARG A 1 289 ? 10.354 -11.017 3.789 1.00 94.12 289 ARG A O 1
ATOM 2221 N N . PRO A 1 290 ? 11.310 -13.021 3.441 1.00 95.94 290 PRO A N 1
ATOM 2222 C CA . PRO A 1 290 ? 11.156 -13.471 4.823 1.00 95.94 290 PRO A CA 1
ATOM 2223 C C . PRO A 1 290 ? 12.203 -12.807 5.727 1.00 95.94 290 PRO A C 1
ATOM 2225 O O . PRO A 1 290 ? 13.367 -12.690 5.344 1.00 95.94 290 PRO A O 1
ATOM 2228 N N . MET A 1 291 ? 11.790 -12.365 6.915 1.00 96.50 291 MET A N 1
ATOM 2229 C CA . MET A 1 291 ? 12.613 -11.564 7.828 1.00 96.50 291 MET A CA 1
ATOM 2230 C C . MET A 1 291 ? 12.394 -12.008 9.283 1.00 96.50 291 MET A C 1
ATOM 2232 O O . MET A 1 291 ? 11.239 -12.033 9.711 1.00 96.50 291 MET A O 1
ATOM 2236 N N . PRO A 1 292 ? 13.439 -12.305 10.081 1.00 96.56 292 PRO A N 1
ATOM 2237 C CA . PRO A 1 292 ? 13.287 -12.663 11.492 1.00 96.56 292 PRO A CA 1
ATOM 2238 C C . PRO A 1 292 ? 12.431 -11.653 12.258 1.00 96.56 292 PRO A C 1
ATOM 2240 O O . PRO A 1 292 ? 12.623 -10.444 12.108 1.00 96.56 292 PRO A O 1
ATOM 2243 N N . ARG A 1 293 ? 11.503 -12.124 13.105 1.00 95.12 293 ARG A N 1
ATOM 2244 C CA . ARG A 1 293 ? 10.514 -11.262 13.791 1.00 95.12 293 ARG A CA 1
ATOM 2245 C C . ARG A 1 293 ? 11.137 -10.065 14.534 1.00 95.12 293 ARG A C 1
ATOM 2247 O O . ARG A 1 293 ? 10.532 -8.997 14.579 1.00 95.12 293 ARG A O 1
ATOM 2254 N N . ASN A 1 294 ? 12.342 -10.214 15.087 1.00 95.56 294 ASN A N 1
ATOM 2255 C CA . ASN A 1 294 ? 13.087 -9.156 15.785 1.00 95.56 294 ASN A CA 1
ATOM 2256 C C . ASN A 1 294 ? 13.753 -8.116 14.858 1.00 95.56 294 ASN A C 1
ATOM 2258 O O . ASN A 1 294 ? 14.143 -7.054 15.331 1.00 95.56 294 ASN A O 1
ATOM 2262 N N . LEU A 1 295 ? 13.886 -8.402 13.560 1.00 96.88 295 LEU A N 1
ATOM 2263 C CA . LEU A 1 295 ? 14.496 -7.519 12.559 1.00 96.88 295 LEU A CA 1
ATOM 2264 C C . LEU A 1 295 ? 13.466 -6.776 11.691 1.00 96.88 295 LEU A C 1
ATOM 2266 O O . LEU A 1 295 ? 13.843 -5.877 10.942 1.00 96.88 295 LEU A O 1
ATOM 2270 N N . VAL A 1 296 ? 12.171 -7.095 11.816 1.00 96.56 296 VAL A N 1
ATOM 2271 C CA . VAL A 1 296 ? 11.084 -6.499 11.015 1.00 96.56 296 VAL A CA 1
ATOM 2272 C C . VAL A 1 296 ? 11.051 -4.968 11.112 1.00 96.56 296 VAL A C 1
ATOM 2274 O O . VAL A 1 296 ? 11.011 -4.313 10.074 1.00 96.56 296 VAL A O 1
ATOM 2277 N N . GLU A 1 297 ? 11.139 -4.369 12.310 1.00 95.62 297 GLU A N 1
ATOM 2278 C CA . GLU A 1 297 ? 11.194 -2.897 12.426 1.00 95.62 297 GLU A CA 1
ATOM 2279 C C . GLU A 1 297 ? 12.439 -2.315 11.736 1.00 95.62 297 GLU A C 1
ATOM 2281 O O . GLU A 1 297 ? 12.345 -1.297 11.050 1.00 95.62 297 GLU A O 1
ATOM 2286 N N . ARG A 1 298 ? 13.598 -2.973 11.850 1.00 95.00 298 ARG A N 1
ATOM 2287 C CA . ARG A 1 298 ? 14.830 -2.484 11.223 1.00 95.00 298 ARG A CA 1
ATOM 2288 C C . ARG A 1 298 ? 14.752 -2.555 9.696 1.00 95.00 298 ARG A C 1
ATOM 2290 O O . ARG A 1 298 ? 15.147 -1.600 9.035 1.00 95.00 298 ARG A O 1
ATOM 2297 N N . ALA A 1 299 ? 14.194 -3.631 9.141 1.00 94.81 299 ALA A N 1
ATOM 2298 C CA . ALA A 1 299 ? 13.938 -3.764 7.707 1.00 94.81 299 ALA A CA 1
ATOM 2299 C C . ALA A 1 299 ? 12.943 -2.712 7.194 1.00 94.81 299 ALA A C 1
ATOM 2301 O O . ALA A 1 299 ? 13.148 -2.126 6.132 1.00 94.81 299 ALA A O 1
ATOM 2302 N N . VAL A 1 300 ? 11.902 -2.412 7.974 1.00 94.50 300 VAL A N 1
ATOM 2303 C CA . VAL A 1 300 ? 10.969 -1.316 7.689 1.00 94.50 300 VAL A CA 1
ATOM 2304 C C . VAL A 1 300 ? 11.684 0.040 7.687 1.00 94.50 300 VAL A C 1
ATOM 2306 O O . VAL A 1 300 ? 11.545 0.781 6.723 1.00 94.50 300 VAL A O 1
ATOM 2309 N N . GLN A 1 301 ? 12.477 0.361 8.712 1.00 91.81 301 GLN A N 1
ATOM 2310 C CA . GLN A 1 301 ? 13.183 1.648 8.821 1.00 91.81 301 GLN A CA 1
ATOM 2311 C C . GLN A 1 301 ? 14.193 1.880 7.697 1.00 91.81 301 GLN A C 1
ATOM 2313 O O . GLN A 1 301 ? 14.280 2.987 7.180 1.00 91.81 301 GLN A O 1
ATOM 2318 N N . VAL A 1 302 ? 14.938 0.839 7.315 1.00 89.31 302 VAL A N 1
ATOM 2319 C CA . VAL A 1 302 ? 15.934 0.896 6.233 1.00 89.31 302 VAL A CA 1
ATOM 2320 C C . VAL A 1 302 ? 15.274 1.091 4.869 1.00 89.31 302 VAL A C 1
ATOM 2322 O O . VAL A 1 302 ? 15.812 1.806 4.034 1.00 89.31 302 VAL A O 1
ATOM 2325 N N . THR A 1 303 ? 14.112 0.472 4.640 1.00 89.88 303 THR A N 1
ATOM 2326 C CA . THR A 1 303 ? 13.435 0.523 3.334 1.00 89.88 303 THR A CA 1
ATOM 2327 C C . THR A 1 303 ? 12.467 1.696 3.200 1.00 89.88 303 THR A C 1
ATOM 2329 O O . THR A 1 303 ? 12.222 2.143 2.087 1.00 89.88 303 THR A O 1
ATOM 2332 N N . ALA A 1 304 ? 11.941 2.248 4.300 1.00 89.44 304 ALA A N 1
ATOM 2333 C CA . ALA A 1 304 ? 10.923 3.302 4.269 1.00 89.44 304 ALA A CA 1
ATOM 2334 C C . ALA A 1 304 ? 11.340 4.568 3.506 1.00 89.44 304 ALA A C 1
ATOM 2336 O O . ALA A 1 304 ? 10.507 5.139 2.808 1.00 89.44 304 ALA A O 1
ATOM 2337 N N . THR A 1 305 ? 12.606 4.979 3.604 1.00 83.44 305 THR A N 1
ATOM 2338 C CA . THR A 1 305 ? 13.154 6.161 2.915 1.00 83.44 305 THR A CA 1
ATOM 2339 C C . THR A 1 305 ? 13.294 5.980 1.402 1.00 83.44 305 THR A C 1
ATOM 2341 O O . THR A 1 305 ? 13.334 6.966 0.674 1.00 83.44 305 THR A O 1
ATOM 2344 N N . MET A 1 306 ? 13.325 4.739 0.913 1.00 81.75 306 MET A N 1
ATOM 2345 C CA . MET A 1 306 ? 13.648 4.383 -0.472 1.00 81.75 306 MET A CA 1
ATOM 2346 C C . MET A 1 306 ? 12.424 4.445 -1.411 1.00 81.75 306 MET A C 1
ATOM 2348 O O . MET A 1 306 ? 12.217 3.541 -2.220 1.00 81.75 306 MET A O 1
ATOM 2352 N N . ASP A 1 307 ? 11.545 5.449 -1.282 1.00 79.25 307 ASP A N 1
ATOM 2353 C CA . ASP A 1 307 ? 10.195 5.433 -1.895 1.00 79.25 307 ASP A CA 1
ATOM 2354 C C . ASP A 1 307 ? 10.216 5.340 -3.438 1.00 79.25 307 ASP A C 1
ATOM 2356 O O . ASP A 1 307 ? 9.326 4.733 -4.032 1.00 79.25 307 ASP A O 1
ATOM 2360 N N . LYS A 1 308 ? 11.293 5.813 -4.089 1.00 76.00 308 LYS A N 1
ATOM 2361 C CA . LYS A 1 308 ? 11.536 5.661 -5.542 1.00 76.00 308 LYS A CA 1
ATOM 2362 C C . LYS A 1 308 ? 11.942 4.253 -5.998 1.00 76.00 308 LYS A C 1
ATOM 2364 O O . LYS A 1 308 ? 12.036 4.000 -7.197 1.00 76.00 308 LYS A O 1
ATOM 2369 N N . VAL A 1 309 ? 12.215 3.344 -5.070 1.00 69.12 309 VAL A N 1
ATOM 2370 C CA . VAL A 1 309 ? 12.640 1.957 -5.314 1.00 69.12 309 VAL A CA 1
ATOM 2371 C C . VAL A 1 309 ? 11.998 1.053 -4.250 1.00 69.12 309 VAL A C 1
ATOM 2373 O O . VAL A 1 309 ? 12.664 0.431 -3.426 1.00 69.12 309 VAL A O 1
ATOM 2376 N N . HIS A 1 310 ? 10.660 0.990 -4.298 1.00 75.44 310 HIS A N 1
ATOM 2377 C CA . HIS A 1 310 ? 9.714 0.263 -3.421 1.00 75.44 310 HIS A CA 1
ATOM 2378 C C . HIS A 1 310 ? 9.313 0.948 -2.105 1.00 75.44 310 HIS A C 1
ATOM 2380 O O . HIS A 1 310 ? 8.150 0.846 -1.691 1.00 75.44 310 HIS A O 1
ATOM 2386 N N . GLY A 1 311 ? 10.234 1.630 -1.427 1.00 86.19 311 GLY A N 1
ATOM 2387 C CA . GLY A 1 311 ? 9.983 2.217 -0.110 1.00 86.19 311 GLY A CA 1
ATOM 2388 C C . GLY A 1 311 ? 9.604 1.184 0.961 1.00 86.19 311 GLY A C 1
ATOM 2389 O O . GLY A 1 311 ? 10.012 0.020 0.931 1.00 86.19 311 GLY A O 1
ATOM 2390 N N . ALA A 1 312 ? 8.771 1.603 1.917 1.00 91.38 312 ALA A N 1
ATOM 2391 C CA . ALA A 1 312 ? 8.274 0.729 2.983 1.00 91.38 312 ALA A CA 1
ATOM 2392 C C . ALA A 1 312 ? 7.439 -0.455 2.432 1.00 91.38 312 ALA A C 1
ATOM 2394 O O . ALA A 1 312 ? 6.697 -0.273 1.456 1.00 91.38 312 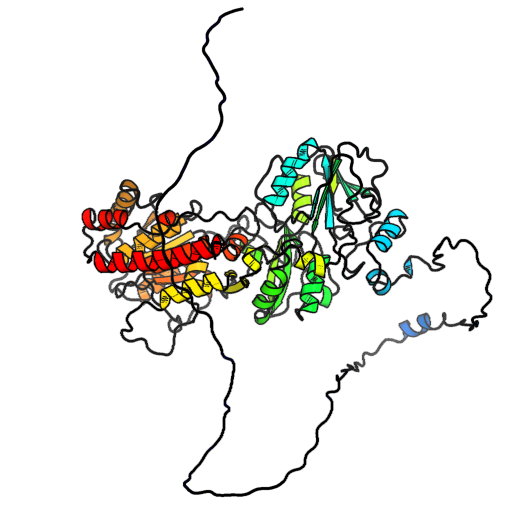ALA A O 1
ATOM 2395 N N . PRO A 1 313 ? 7.469 -1.639 3.082 1.00 95.25 313 PRO A N 1
ATOM 2396 C CA . PRO A 1 313 ? 6.641 -2.782 2.693 1.00 95.25 313 PRO A CA 1
ATOM 2397 C C . PRO A 1 313 ? 5.151 -2.435 2.728 1.00 95.25 313 PRO A C 1
ATOM 2399 O O . PRO A 1 313 ? 4.693 -1.646 3.554 1.00 95.25 313 PRO A O 1
ATOM 2402 N N . VAL A 1 314 ? 4.379 -3.064 1.846 1.00 95.94 314 VAL A N 1
ATOM 2403 C CA . VAL A 1 314 ? 2.928 -2.850 1.701 1.00 95.94 314 VAL A CA 1
ATOM 2404 C C . VAL A 1 314 ? 2.101 -3.906 2.440 1.00 95.94 314 VAL A C 1
ATOM 2406 O O . VAL A 1 314 ? 0.919 -3.694 2.722 1.00 95.94 314 VAL A O 1
ATOM 2409 N N . HIS A 1 315 ? 2.710 -5.034 2.815 1.00 97.44 315 HIS A N 1
ATOM 2410 C CA . HIS A 1 315 ? 2.115 -5.995 3.738 1.00 97.44 315 HIS A CA 1
ATOM 2411 C C . HIS A 1 315 ? 3.185 -6.731 4.556 1.00 97.44 315 HIS A C 1
ATOM 2413 O O . HIS A 1 315 ? 4.251 -7.056 4.047 1.00 97.44 315 HIS A O 1
ATOM 2419 N N . ILE A 1 316 ? 2.896 -6.995 5.828 1.00 97.94 316 ILE A N 1
ATOM 2420 C CA . ILE A 1 316 ? 3.728 -7.777 6.744 1.00 97.94 316 ILE A CA 1
ATOM 2421 C C . ILE A 1 316 ? 2.797 -8.708 7.521 1.00 97.94 316 ILE A C 1
ATOM 2423 O O . ILE A 1 316 ? 1.996 -8.234 8.332 1.00 97.94 316 ILE A O 1
ATOM 2427 N N . GLY A 1 317 ? 2.895 -10.013 7.284 1.00 93.88 317 GLY A N 1
ATOM 2428 C CA . GLY A 1 317 ? 2.023 -10.999 7.913 1.00 93.88 317 GLY A CA 1
ATOM 2429 C C . GLY A 1 317 ? 1.537 -12.096 6.970 1.00 93.88 317 GLY A C 1
ATOM 2430 O O . GLY A 1 317 ? 2.213 -12.458 6.008 1.00 93.88 317 GLY A O 1
ATOM 2431 N N . HIS A 1 318 ? 0.372 -12.659 7.289 1.00 91.19 318 HIS A N 1
ATOM 2432 C CA . HIS A 1 318 ? -0.153 -13.853 6.632 1.00 91.19 318 HIS A CA 1
ATOM 2433 C C . HIS A 1 318 ? -0.632 -13.602 5.182 1.00 91.19 318 HIS A C 1
ATOM 2435 O O . HIS A 1 318 ? -1.475 -12.730 4.953 1.00 91.19 318 HIS A O 1
ATOM 2441 N N . PRO A 1 319 ? -0.177 -14.403 4.197 1.00 92.06 319 PRO A N 1
ATOM 2442 C CA . PRO A 1 319 ? -0.364 -14.133 2.764 1.00 92.06 319 PRO A CA 1
ATOM 2443 C C . PRO A 1 319 ? -1.830 -14.102 2.303 1.00 92.06 319 PRO A C 1
ATOM 2445 O O . PRO A 1 319 ? -2.182 -13.353 1.388 1.00 92.06 319 PRO A O 1
ATOM 2448 N N . SER A 1 320 ? -2.724 -14.837 2.971 1.00 87.62 320 SER A N 1
ATOM 2449 C CA . SER A 1 320 ? -4.143 -14.897 2.593 1.00 87.62 320 SER A CA 1
ATOM 2450 C C . SER A 1 320 ? -4.876 -13.551 2.691 1.00 87.62 320 SER A C 1
ATOM 2452 O O . SER A 1 320 ? -5.929 -13.400 2.075 1.00 87.62 320 SER A O 1
ATOM 2454 N N . TRP A 1 321 ? -4.362 -12.576 3.454 1.00 87.06 321 TRP A N 1
ATOM 2455 C CA . TRP A 1 321 ? -4.941 -11.225 3.548 1.00 87.06 321 TRP A CA 1
ATOM 2456 C C . TRP A 1 321 ? -4.642 -10.349 2.324 1.00 87.06 321 TRP A C 1
ATOM 2458 O O . TRP A 1 321 ? -5.372 -9.397 2.060 1.00 87.06 321 TRP A O 1
ATOM 2468 N N . ILE A 1 322 ? -3.613 -10.691 1.543 1.00 92.25 322 ILE A N 1
ATOM 2469 C CA . ILE A 1 322 ? -3.391 -10.162 0.186 1.00 92.25 322 ILE A CA 1
ATOM 2470 C C . ILE A 1 322 ? -3.863 -11.155 -0.892 1.00 92.25 322 ILE A C 1
ATOM 2472 O O . ILE A 1 322 ? -3.640 -10.941 -2.078 1.00 92.25 322 ILE A O 1
ATOM 2476 N N . GLY A 1 323 ? -4.562 -12.226 -0.503 1.00 90.88 323 GLY A N 1
ATOM 2477 C CA . GLY A 1 323 ? -5.131 -13.215 -1.419 1.00 90.88 323 GLY A CA 1
ATOM 2478 C C . GLY A 1 323 ? -4.140 -14.223 -2.003 1.00 90.88 323 GLY A C 1
ATOM 2479 O O . GLY A 1 323 ? -4.513 -14.938 -2.926 1.00 90.88 323 GLY A O 1
ATOM 2480 N N . VAL A 1 324 ? -2.914 -14.295 -1.478 1.00 91.69 324 VAL A N 1
ATOM 2481 C CA . VAL A 1 324 ? -1.936 -15.329 -1.843 1.00 91.69 324 VAL A CA 1
ATOM 2482 C C . VAL A 1 324 ? -2.242 -16.586 -1.020 1.00 91.69 324 VAL A C 1
ATOM 2484 O O . VAL A 1 324 ? -2.219 -16.540 0.211 1.00 91.69 324 VAL A O 1
ATOM 2487 N N . GLY A 1 325 ? -2.601 -17.679 -1.700 1.00 85.75 325 GLY A N 1
ATOM 2488 C CA . GLY A 1 325 ? -3.045 -18.931 -1.070 1.00 85.75 325 GLY A CA 1
ATOM 2489 C C . GLY A 1 325 ? -1.904 -19.879 -0.695 1.00 85.75 325 GLY A C 1
ATOM 2490 O O . GLY A 1 325 ? -1.871 -20.376 0.427 1.00 85.75 325 GLY A O 1
ATOM 2491 N N . ASP A 1 326 ? -0.947 -20.079 -1.605 1.00 90.12 326 ASP A N 1
ATOM 2492 C CA . ASP A 1 326 ? 0.256 -20.888 -1.389 1.00 90.12 326 ASP A CA 1
ATOM 2493 C C . ASP A 1 326 ? 1.519 -20.041 -1.603 1.00 90.12 326 ASP A C 1
ATOM 2495 O O . ASP A 1 326 ? 1.625 -19.288 -2.568 1.00 90.12 326 ASP A O 1
ATOM 2499 N N . LEU A 1 327 ? 2.490 -20.179 -0.698 1.00 92.62 327 LEU A N 1
ATOM 2500 C CA . LEU A 1 327 ? 3.815 -19.566 -0.818 1.00 92.62 327 LEU A CA 1
ATOM 2501 C C . LEU A 1 327 ? 4.803 -20.446 -1.593 1.00 92.62 327 LEU A C 1
ATOM 2503 O O . LEU A 1 327 ? 5.846 -19.965 -2.015 1.00 92.62 327 LEU A O 1
ATOM 2507 N N . GLN A 1 328 ? 4.520 -21.733 -1.783 1.00 94.31 328 GLN A N 1
ATOM 2508 C CA . GLN A 1 328 ? 5.380 -22.641 -2.543 1.00 94.31 328 GLN A CA 1
ATOM 2509 C C . GLN A 1 328 ? 5.080 -22.635 -4.048 1.00 94.31 328 GLN A C 1
ATOM 2511 O O . GLN A 1 328 ? 5.761 -23.337 -4.798 1.00 94.31 328 GLN A O 1
ATOM 2516 N N . ASN A 1 329 ? 4.134 -21.816 -4.508 1.00 93.31 329 ASN A N 1
ATOM 2517 C CA . ASN A 1 329 ? 3.803 -21.623 -5.916 1.00 93.31 329 ASN A CA 1
ATOM 2518 C C . ASN A 1 329 ? 3.661 -20.119 -6.250 1.00 93.31 329 ASN A C 1
ATOM 2520 O O . ASN A 1 329 ? 2.537 -19.631 -6.385 1.00 93.31 329 ASN A O 1
ATOM 2524 N N . PRO A 1 330 ? 4.777 -19.369 -6.347 1.00 93.50 330 PRO A N 1
ATOM 2525 C CA . PRO A 1 330 ? 4.754 -17.984 -6.813 1.00 93.50 330 PRO A CA 1
ATOM 2526 C C . PRO A 1 330 ? 4.390 -17.900 -8.301 1.00 93.50 330 PRO A C 1
ATOM 2528 O O . PRO A 1 330 ? 4.688 -18.810 -9.074 1.00 93.50 330 PRO A O 1
ATOM 2531 N N . ASP A 1 331 ? 3.780 -16.786 -8.706 1.00 90.19 331 ASP A N 1
ATOM 2532 C CA . ASP A 1 331 ? 3.435 -16.515 -10.108 1.00 90.19 331 ASP A CA 1
ATOM 2533 C C . ASP A 1 331 ? 4.678 -16.192 -10.959 1.00 90.19 331 ASP A C 1
ATOM 2535 O O . ASP A 1 331 ? 4.694 -16.454 -12.162 1.00 90.19 331 ASP A O 1
ATOM 2539 N N . PHE A 1 332 ? 5.734 -15.652 -10.333 1.00 85.50 332 PHE A N 1
ATOM 2540 C CA . PHE A 1 332 ? 7.024 -15.379 -10.970 1.00 85.50 332 PHE A CA 1
ATOM 2541 C C . PHE A 1 332 ? 8.207 -15.672 -10.029 1.00 85.50 332 PHE A C 1
ATOM 2543 O O . PHE A 1 332 ? 8.126 -15.460 -8.814 1.00 85.50 332 PHE A O 1
ATOM 2550 N N . ASP A 1 333 ? 9.336 -16.058 -10.633 1.00 85.81 333 ASP A N 1
ATOM 2551 C CA . ASP A 1 333 ? 10.616 -16.368 -9.981 1.00 85.81 333 ASP A CA 1
ATOM 2552 C C . ASP A 1 333 ? 10.563 -17.536 -8.957 1.00 85.81 333 ASP A C 1
ATOM 2554 O O . ASP A 1 333 ? 9.635 -18.345 -8.950 1.00 85.81 333 ASP A O 1
ATOM 2558 N N . ASP A 1 334 ? 11.634 -17.729 -8.179 1.00 87.06 334 ASP A N 1
ATOM 2559 C CA . ASP A 1 334 ? 11.895 -18.970 -7.432 1.00 87.06 334 ASP A CA 1
ATOM 2560 C C . ASP A 1 334 ? 11.087 -19.124 -6.133 1.00 87.06 334 ASP A C 1
ATOM 2562 O O . ASP A 1 334 ? 10.796 -18.158 -5.428 1.00 87.06 334 ASP A O 1
ATOM 2566 N N . LYS A 1 335 ? 10.821 -20.377 -5.734 1.00 93.12 335 LYS A N 1
ATOM 2567 C CA . LYS A 1 335 ? 10.142 -20.705 -4.465 1.00 93.12 335 LYS A CA 1
ATOM 2568 C C . LYS A 1 335 ? 10.891 -20.125 -3.248 1.00 93.12 335 LYS A C 1
ATOM 2570 O O . LYS A 1 335 ? 12.117 -20.274 -3.164 1.00 93.12 335 LYS A O 1
ATOM 2575 N N . PRO A 1 336 ? 10.192 -19.542 -2.256 1.00 93.50 336 PRO A N 1
ATOM 2576 C CA . PRO A 1 336 ? 10.824 -18.883 -1.119 1.00 93.50 336 PRO A CA 1
ATOM 2577 C C . PRO A 1 336 ? 11.587 -19.863 -0.228 1.00 93.50 336 PRO A C 1
ATOM 2579 O O . PRO A 1 336 ? 11.164 -20.995 0.006 1.00 93.50 336 PRO A O 1
ATOM 2582 N N . PHE A 1 337 ? 12.687 -19.377 0.343 1.00 92.56 337 PHE A N 1
ATOM 2583 C CA . PHE A 1 337 ? 13.368 -20.013 1.464 1.00 92.56 337 PHE A CA 1
ATOM 2584 C C . PHE A 1 337 ? 12.990 -19.269 2.751 1.00 92.56 337 PHE A C 1
ATOM 2586 O O . PHE A 1 337 ? 13.379 -18.119 2.941 1.00 92.56 337 PHE A O 1
ATOM 2593 N N . ILE A 1 338 ? 12.186 -19.907 3.602 1.00 94.00 338 ILE A N 1
ATOM 2594 C CA . ILE A 1 338 ? 11.652 -19.345 4.852 1.00 94.00 338 ILE A CA 1
ATOM 2595 C C . ILE A 1 338 ? 12.230 -20.164 6.007 1.00 94.00 338 ILE A C 1
ATOM 2597 O O . ILE A 1 338 ? 12.191 -21.394 5.947 1.00 94.00 338 ILE A O 1
ATOM 2601 N N . LYS A 1 339 ? 12.771 -19.511 7.040 1.00 94.75 339 LYS A N 1
ATOM 2602 C CA . LYS A 1 339 ? 13.242 -20.184 8.260 1.00 94.75 339 LYS A CA 1
ATOM 2603 C C . LYS A 1 339 ? 12.211 -20.060 9.380 1.00 94.75 339 LYS A C 1
ATOM 2605 O O . LYS A 1 339 ? 11.374 -19.161 9.369 1.00 94.75 339 LYS A O 1
ATOM 2610 N N . GLU A 1 340 ? 12.297 -20.949 10.364 1.00 93.62 340 GLU A N 1
ATOM 2611 C CA . GLU A 1 340 ? 11.473 -20.863 11.572 1.00 93.62 340 GLU A CA 1
ATOM 2612 C C . GLU A 1 340 ? 11.668 -19.498 12.262 1.00 93.62 340 GLU A C 1
ATOM 2614 O O . GLU A 1 340 ? 12.795 -19.012 12.383 1.00 93.62 340 GLU A O 1
ATOM 2619 N N . GLY A 1 341 ? 10.571 -18.853 12.668 1.00 92.38 341 GLY A N 1
ATOM 2620 C CA . GLY A 1 341 ? 10.579 -17.483 13.199 1.00 92.38 341 GLY A CA 1
ATOM 2621 C C . GLY A 1 341 ? 10.745 -16.334 12.181 1.00 92.38 341 GLY A C 1
ATOM 2622 O O . GLY A 1 341 ? 10.739 -15.169 12.602 1.00 92.38 341 GLY A O 1
ATOM 2623 N N . ASP A 1 342 ? 10.860 -16.601 10.872 1.00 96.06 342 ASP A N 1
ATOM 2624 C CA . ASP A 1 342 ? 10.768 -15.555 9.839 1.00 96.06 342 ASP A CA 1
ATOM 2625 C C . ASP A 1 342 ? 9.308 -15.100 9.641 1.00 96.06 342 ASP A C 1
ATOM 2627 O O . ASP A 1 342 ? 8.389 -15.897 9.461 1.00 96.06 342 ASP A O 1
ATOM 2631 N N . VAL A 1 343 ? 9.097 -13.785 9.597 1.00 96.69 343 VAL A N 1
ATOM 2632 C CA . VAL A 1 343 ? 7.836 -13.142 9.211 1.00 96.69 343 VAL A CA 1
ATOM 2633 C C . VAL A 1 343 ? 7.855 -12.859 7.710 1.00 96.69 343 VAL A C 1
ATOM 2635 O O . VAL A 1 343 ? 8.842 -12.354 7.173 1.00 96.69 343 VAL A O 1
ATOM 2638 N N . CYS A 1 344 ? 6.747 -13.136 7.022 1.00 96.94 344 CYS A N 1
ATOM 2639 C CA . CYS A 1 344 ? 6.587 -12.789 5.612 1.00 96.94 344 CYS A CA 1
ATOM 2640 C C . CYS A 1 344 ? 6.366 -11.276 5.443 1.00 96.94 344 CYS A C 1
ATOM 2642 O O . CYS A 1 344 ? 5.352 -10.738 5.893 1.00 96.94 344 CYS A O 1
ATOM 2644 N N . MET A 1 345 ? 7.305 -10.591 4.784 1.00 97.25 345 MET A N 1
ATOM 2645 C CA . MET A 1 345 ? 7.199 -9.177 4.413 1.00 97.25 345 MET A CA 1
ATOM 2646 C C . MET A 1 345 ? 7.105 -9.037 2.887 1.00 97.25 345 MET A C 1
ATOM 2648 O O . MET A 1 345 ? 7.846 -9.688 2.151 1.00 97.25 345 MET A O 1
ATOM 2652 N N . PHE A 1 346 ? 6.204 -8.181 2.412 1.00 96.62 346 PHE A N 1
ATOM 2653 C CA . PHE A 1 346 ? 5.871 -8.010 1.000 1.00 96.62 346 PHE A CA 1
ATOM 2654 C C . PHE A 1 346 ? 6.024 -6.549 0.562 1.00 96.62 346 PHE A C 1
ATOM 2656 O O . PHE A 1 346 ? 5.444 -5.640 1.167 1.00 96.62 346 PHE A O 1
ATOM 2663 N N . TRP A 1 347 ? 6.740 -6.337 -0.540 1.00 94.81 347 TRP A N 1
ATOM 2664 C CA . TRP A 1 347 ? 6.887 -5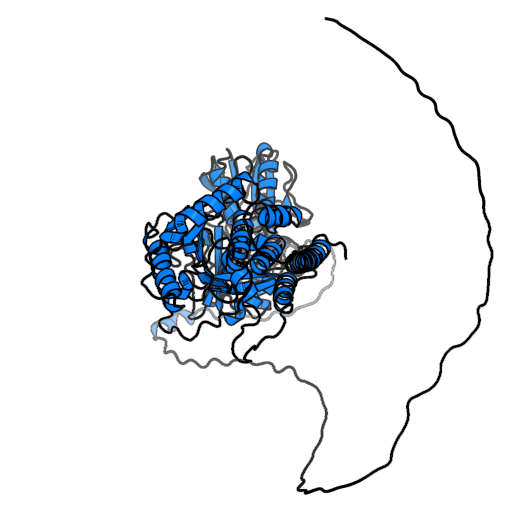.043 -1.213 1.00 94.81 347 TRP A CA 1
ATOM 2665 C C . TRP A 1 347 ? 6.192 -5.079 -2.571 1.00 94.81 347 TRP A C 1
ATOM 2667 O O . TRP A 1 347 ? 6.261 -6.089 -3.271 1.00 94.81 347 TRP A O 1
ATOM 2677 N N . ALA A 1 348 ? 5.531 -3.988 -2.955 1.00 92.81 348 ALA A N 1
ATOM 2678 C CA . ALA A 1 348 ? 4.914 -3.877 -4.273 1.00 92.81 348 ALA A CA 1
ATOM 2679 C C . ALA A 1 348 ? 5.994 -3.878 -5.369 1.00 92.81 348 ALA A C 1
ATOM 2681 O O . ALA A 1 348 ? 7.083 -3.359 -5.157 1.00 92.81 348 ALA A O 1
ATOM 2682 N N . CYS A 1 349 ? 5.727 -4.501 -6.515 1.00 89.44 349 CYS A N 1
ATOM 2683 C CA . CYS A 1 349 ? 6.734 -4.848 -7.520 1.00 89.44 349 CYS A CA 1
ATOM 2684 C C . CYS A 1 349 ? 6.388 -4.283 -8.908 1.00 89.44 349 CYS A C 1
ATOM 2686 O O . CYS A 1 349 ? 5.219 -4.277 -9.307 1.00 89.44 349 CYS A O 1
ATOM 2688 N N . GLY A 1 350 ? 7.414 -3.888 -9.672 1.00 86.25 350 GLY A N 1
ATOM 2689 C CA . GLY A 1 350 ? 7.293 -3.303 -11.015 1.00 86.25 350 GLY A CA 1
ATOM 2690 C C . GLY A 1 350 ? 6.604 -4.194 -12.058 1.00 86.25 350 GLY A C 1
ATOM 2691 O O . GLY A 1 350 ? 6.087 -3.676 -13.046 1.00 86.25 350 GLY A O 1
ATOM 2692 N N . VAL A 1 351 ? 6.472 -5.508 -11.810 1.00 87.69 351 VAL A N 1
ATOM 2693 C CA . VAL A 1 351 ? 5.624 -6.413 -12.618 1.00 87.69 351 VAL A CA 1
ATOM 2694 C C . VAL A 1 351 ? 4.168 -5.919 -12.719 1.00 87.69 351 VAL A C 1
ATOM 2696 O O . VAL A 1 351 ? 3.482 -6.197 -13.699 1.00 87.69 351 VAL A O 1
ATOM 2699 N N . THR A 1 352 ? 3.716 -5.101 -11.760 1.00 93.50 352 THR A N 1
ATOM 2700 C CA . THR A 1 352 ? 2.415 -4.409 -11.786 1.00 93.50 352 THR A CA 1
ATOM 2701 C C . THR A 1 352 ? 2.212 -3.574 -13.059 1.00 93.50 352 THR A C 1
ATOM 2703 O O . THR A 1 352 ? 1.090 -3.512 -13.560 1.00 93.50 352 THR A O 1
ATOM 2706 N N . ALA A 1 353 ? 3.268 -2.973 -13.626 1.00 92.88 353 ALA A N 1
ATOM 2707 C CA . ALA A 1 353 ? 3.169 -2.250 -14.897 1.00 92.88 353 ALA A CA 1
ATOM 2708 C C . ALA A 1 353 ? 2.962 -3.211 -16.068 1.00 92.88 353 ALA A C 1
ATOM 2710 O O . ALA A 1 353 ? 2.047 -2.996 -16.856 1.00 92.88 353 ALA A O 1
ATOM 2711 N N . ALA A 1 354 ? 3.730 -4.302 -16.146 1.00 90.06 354 ALA A N 1
ATOM 2712 C CA . ALA A 1 354 ? 3.544 -5.312 -17.186 1.00 90.06 354 ALA A CA 1
ATOM 2713 C C . ALA A 1 354 ? 2.109 -5.880 -17.152 1.00 90.06 354 ALA A C 1
ATOM 2715 O O . ALA A 1 354 ? 1.438 -5.913 -18.182 1.00 90.06 354 ALA A O 1
ATOM 2716 N N . LEU A 1 355 ? 1.588 -6.220 -15.965 1.00 92.69 355 LEU A N 1
ATOM 2717 C CA . LEU A 1 355 ? 0.191 -6.645 -15.784 1.00 92.69 355 LEU A CA 1
ATOM 2718 C C . LEU A 1 355 ? -0.817 -5.572 -16.245 1.00 92.69 355 LEU A C 1
ATOM 2720 O O . LEU A 1 355 ? -1.829 -5.894 -16.867 1.00 92.69 355 LEU A O 1
ATOM 2724 N N . ALA A 1 356 ? -0.548 -4.291 -15.975 1.00 96.00 356 ALA A N 1
ATOM 2725 C CA . ALA A 1 356 ? -1.409 -3.192 -16.412 1.00 96.00 356 ALA A CA 1
ATOM 2726 C C . ALA A 1 356 ? -1.371 -2.965 -17.932 1.00 96.00 356 ALA A C 1
ATOM 2728 O O . ALA A 1 356 ? -2.408 -2.643 -18.508 1.00 96.00 356 ALA A O 1
ATOM 2729 N N . LEU A 1 357 ? -0.224 -3.170 -18.588 1.00 94.19 357 LEU A N 1
ATOM 2730 C CA . LEU A 1 357 ? -0.083 -3.116 -20.049 1.00 94.19 357 LEU A CA 1
ATOM 2731 C C . LEU A 1 357 ? -0.826 -4.277 -20.729 1.00 94.19 357 LEU A C 1
ATOM 2733 O O . LEU A 1 357 ? -1.563 -4.051 -21.691 1.00 94.19 357 LEU A O 1
ATOM 2737 N N . MET A 1 358 ? -0.709 -5.496 -20.186 1.00 93.75 358 MET A N 1
ATOM 2738 C CA . MET A 1 358 ? -1.468 -6.669 -20.646 1.00 93.75 358 MET A CA 1
ATOM 2739 C C . MET A 1 358 ? -2.985 -6.428 -20.558 1.00 93.75 358 MET A C 1
ATOM 2741 O O . MET A 1 358 ? -3.724 -6.703 -21.503 1.00 93.75 358 MET A O 1
ATOM 2745 N N . ASN A 1 359 ? -3.457 -5.843 -19.452 1.00 96.50 359 ASN A N 1
ATOM 2746 C CA . ASN A 1 359 ? -4.873 -5.515 -19.259 1.00 96.50 359 ASN A CA 1
ATOM 2747 C C . ASN A 1 359 ? -5.354 -4.319 -20.097 1.00 96.50 359 ASN A C 1
ATOM 2749 O O . ASN A 1 359 ? -6.516 -4.302 -20.500 1.00 96.50 359 ASN A O 1
ATOM 2753 N N . ALA A 1 360 ? -4.486 -3.341 -20.375 1.00 97.50 360 ALA A N 1
ATOM 2754 C CA . ALA A 1 360 ? -4.814 -2.177 -21.198 1.00 97.50 360 ALA A CA 1
ATOM 2755 C C . ALA A 1 360 ? -4.978 -2.512 -22.689 1.00 97.50 360 ALA A C 1
ATOM 2757 O O . ALA A 1 360 ? -5.634 -1.759 -23.407 1.00 97.50 360 ALA A O 1
ATOM 2758 N N . ARG A 1 361 ? -4.402 -3.636 -23.146 1.00 96.88 361 ARG A N 1
ATOM 2759 C CA . ARG A 1 361 ? -4.534 -4.176 -24.513 1.00 96.88 361 ARG A CA 1
ATOM 2760 C C . ARG A 1 361 ? -4.247 -3.155 -25.618 1.00 96.88 361 ARG A C 1
ATOM 2762 O O . ARG A 1 361 ? -4.936 -3.115 -26.635 1.00 96.88 361 ARG A O 1
ATOM 2769 N N . LEU A 1 362 ? -3.215 -2.336 -25.415 1.00 96.75 362 LEU A N 1
ATOM 2770 C CA . LEU A 1 362 ? -2.748 -1.388 -26.428 1.00 96.75 362 LEU A CA 1
ATOM 2771 C C . LEU A 1 362 ? -2.344 -2.145 -27.713 1.00 96.75 362 LEU A C 1
ATOM 2773 O O . LEU A 1 362 ? -1.847 -3.271 -27.601 1.00 96.75 362 LEU A O 1
ATOM 2777 N N . PRO A 1 363 ? -2.518 -1.562 -28.919 1.00 95.44 363 PRO A N 1
ATOM 2778 C CA . PRO A 1 363 ? -2.212 -2.249 -30.178 1.00 95.44 363 PRO A CA 1
ATOM 2779 C C . PRO A 1 363 ? -0.770 -2.763 -30.236 1.00 95.44 363 PRO A C 1
ATOM 2781 O O . PRO A 1 363 ? -0.541 -3.899 -30.640 1.00 95.44 363 PRO A O 1
ATOM 2784 N N . LEU A 1 364 ? 0.167 -1.945 -29.749 1.00 95.81 364 LEU A N 1
ATOM 2785 C CA . LEU A 1 364 ? 1.562 -2.286 -29.505 1.00 95.81 364 LEU A CA 1
ATOM 2786 C C . LEU A 1 364 ? 2.029 -1.584 -28.219 1.00 95.81 364 LEU A C 1
ATOM 2788 O O . LEU A 1 364 ? 1.762 -0.399 -28.020 1.00 95.81 364 LEU A O 1
ATOM 2792 N N . ALA A 1 365 ? 2.728 -2.317 -27.360 1.00 96.88 365 ALA A N 1
ATOM 2793 C CA . ALA A 1 365 ? 3.453 -1.824 -26.195 1.00 96.88 365 ALA A CA 1
ATOM 2794 C C . ALA A 1 365 ? 4.747 -2.632 -26.020 1.00 96.88 365 ALA A C 1
ATOM 2796 O O . ALA A 1 365 ? 4.849 -3.773 -26.469 1.00 96.88 365 ALA A O 1
ATOM 2797 N N . ILE A 1 366 ? 5.740 -2.050 -25.355 1.00 95.94 366 ILE A N 1
ATOM 2798 C CA . ILE A 1 366 ? 7.035 -2.683 -25.091 1.00 95.94 366 ILE A CA 1
ATOM 2799 C C . ILE A 1 366 ? 7.283 -2.609 -23.587 1.00 95.94 366 ILE A C 1
ATOM 2801 O O . ILE A 1 366 ? 7.039 -1.579 -22.961 1.00 95.94 366 ILE A O 1
ATOM 2805 N N . SER A 1 367 ? 7.731 -3.701 -22.981 1.00 93.50 367 SER A N 1
ATOM 2806 C CA . SER A 1 367 ? 7.975 -3.760 -21.538 1.00 93.50 367 SER A CA 1
ATOM 2807 C C . SER A 1 367 ? 9.040 -4.806 -21.215 1.00 93.50 367 SER A C 1
ATOM 2809 O O . SER A 1 367 ? 9.682 -5.372 -22.101 1.00 93.50 367 SER A O 1
ATOM 2811 N N . VAL A 1 368 ? 9.217 -5.091 -19.932 1.00 85.81 368 VAL A N 1
ATOM 2812 C CA . VAL A 1 368 ? 10.000 -6.219 -19.437 1.00 85.81 368 VAL A CA 1
ATOM 2813 C C . VAL A 1 368 ? 9.459 -7.538 -20.022 1.00 85.81 368 VAL A C 1
ATOM 2815 O O . VAL A 1 368 ? 8.248 -7.753 -20.126 1.00 85.81 368 VAL A O 1
ATOM 2818 N N . SER A 1 369 ? 10.370 -8.425 -20.426 1.00 81.38 369 SER A N 1
ATOM 2819 C CA . SER A 1 369 ? 10.055 -9.757 -20.963 1.00 81.38 369 SER A CA 1
ATOM 2820 C C . SER A 1 369 ? 9.507 -10.690 -19.877 1.00 81.38 369 SER A C 1
ATOM 2822 O O . SER A 1 369 ? 10.102 -10.791 -18.806 1.00 81.38 369 SER A O 1
ATOM 2824 N N . GLN A 1 370 ? 8.436 -11.440 -20.166 1.00 72.81 370 GLN A N 1
ATOM 2825 C CA . GLN A 1 370 ? 7.916 -12.472 -19.251 1.00 72.81 370 GLN A CA 1
ATOM 2826 C C . GLN A 1 370 ? 8.907 -13.626 -19.011 1.00 72.81 370 GLN A C 1
ATOM 2828 O O . GLN A 1 370 ? 8.891 -14.210 -17.931 1.00 72.81 370 GLN A O 1
ATOM 2833 N N . SER A 1 371 ? 9.783 -13.946 -19.970 1.00 73.00 371 SER A N 1
ATOM 2834 C CA . SER A 1 371 ? 10.842 -14.952 -19.782 1.00 73.00 371 SER A CA 1
ATOM 2835 C C . SER A 1 371 ? 12.093 -14.399 -19.090 1.00 73.00 371 SER A C 1
ATOM 2837 O O . SER A 1 371 ? 12.864 -15.162 -18.515 1.00 73.00 371 SER A O 1
ATOM 2839 N N . ASP A 1 372 ? 12.295 -13.077 -19.110 1.00 77.69 372 ASP A N 1
ATOM 2840 C CA . ASP A 1 372 ? 13.569 -12.436 -18.756 1.00 77.69 372 ASP A CA 1
ATOM 2841 C C . ASP A 1 372 ? 13.341 -11.240 -17.811 1.00 77.69 372 ASP A C 1
ATOM 2843 O O . ASP A 1 372 ? 13.916 -10.166 -17.989 1.00 77.69 372 ASP A O 1
ATOM 2847 N N . ILE A 1 373 ? 12.491 -11.439 -16.792 1.00 70.12 373 ILE A N 1
ATOM 2848 C CA . ILE A 1 373 ? 11.949 -10.396 -15.889 1.00 70.12 373 ILE A CA 1
ATOM 2849 C C . ILE A 1 373 ? 13.034 -9.558 -15.182 1.00 70.12 373 ILE A C 1
ATOM 2851 O O . ILE A 1 373 ? 12.810 -8.406 -14.819 1.00 70.12 373 ILE A O 1
ATOM 2855 N N . ALA A 1 374 ? 14.239 -10.109 -15.034 1.00 73.62 374 ALA A N 1
ATOM 2856 C CA . ALA A 1 374 ? 15.392 -9.445 -14.431 1.00 73.62 374 ALA A CA 1
ATOM 2857 C C . ALA A 1 374 ? 16.260 -8.632 -15.424 1.00 73.62 374 ALA A C 1
ATOM 2859 O O . ALA A 1 374 ? 17.351 -8.209 -15.055 1.00 73.62 374 ALA A O 1
ATOM 2860 N N . SER A 1 375 ? 15.823 -8.413 -16.668 1.00 84.75 375 SER A N 1
ATOM 2861 C CA . SER A 1 375 ? 16.545 -7.615 -17.677 1.00 84.75 375 SER A CA 1
ATOM 2862 C C . SER A 1 375 ? 16.171 -6.130 -17.576 1.00 84.75 375 SER A C 1
ATOM 2864 O O . SER A 1 375 ? 15.325 -5.646 -18.324 1.00 84.75 375 SER A O 1
ATOM 2866 N N . ASN A 1 376 ? 16.755 -5.411 -16.613 1.00 89.12 376 ASN A N 1
ATOM 2867 C CA . ASN A 1 376 ? 16.446 -3.997 -16.357 1.00 89.12 376 ASN A CA 1
ATOM 2868 C C . ASN A 1 376 ? 17.408 -3.050 -17.088 1.00 89.12 376 ASN A C 1
ATOM 2870 O O . ASN A 1 376 ? 18.540 -3.409 -17.406 1.00 89.12 376 ASN A O 1
ATOM 2874 N N . PHE A 1 377 ? 16.994 -1.801 -17.280 1.00 92.81 377 PHE A N 1
ATOM 2875 C CA . PHE A 1 377 ? 17.883 -0.734 -17.718 1.00 92.81 377 PHE A CA 1
ATOM 2876 C C . PHE A 1 377 ? 18.803 -0.291 -16.568 1.00 92.81 377 PHE A C 1
ATOM 2878 O O . PHE A 1 377 ? 18.341 -0.084 -15.441 1.00 92.81 377 PHE A O 1
ATOM 2885 N N . ILE A 1 378 ? 20.099 -0.112 -16.847 1.00 93.00 378 ILE A N 1
ATOM 2886 C CA . ILE A 1 378 ? 21.106 0.308 -15.859 1.00 93.00 378 ILE A CA 1
ATOM 2887 C C . ILE A 1 378 ? 21.484 1.776 -16.098 1.00 93.00 378 ILE A C 1
ATOM 2889 O O . ILE A 1 378 ? 22.079 2.130 -17.121 1.00 93.00 378 ILE A O 1
ATOM 2893 N N . THR A 1 379 ? 21.135 2.633 -15.138 1.00 93.31 379 THR A N 1
ATOM 2894 C CA . THR A 1 379 ? 21.414 4.078 -15.176 1.00 93.31 379 THR A CA 1
ATOM 2895 C C . THR A 1 379 ? 22.876 4.391 -14.826 1.00 93.31 379 THR A C 1
ATOM 2897 O O . THR A 1 379 ? 23.607 3.528 -14.343 1.00 93.31 379 THR A O 1
ATOM 2900 N N . ASP A 1 380 ? 23.297 5.640 -15.026 1.00 93.56 380 ASP A N 1
ATOM 2901 C CA . ASP A 1 380 ? 24.552 6.176 -14.480 1.00 93.56 380 ASP A CA 1
ATOM 2902 C C . ASP A 1 380 ? 24.364 6.802 -13.075 1.00 93.56 380 ASP A C 1
ATOM 2904 O O . ASP A 1 380 ? 25.328 7.288 -12.485 1.00 93.56 380 ASP A O 1
ATOM 2908 N N . LEU A 1 381 ? 23.145 6.773 -12.511 1.00 89.38 381 LEU A N 1
ATOM 2909 C CA . LEU A 1 381 ? 22.836 7.315 -11.183 1.00 89.38 381 LEU A CA 1
ATOM 2910 C C . LEU A 1 381 ? 23.374 6.410 -10.069 1.00 89.38 381 LEU A C 1
ATOM 2912 O O . LEU A 1 381 ? 23.087 5.210 -10.037 1.00 89.38 381 LEU A O 1
ATOM 2916 N N . ASN A 1 382 ? 24.082 6.999 -9.104 1.00 88.12 382 ASN A N 1
ATOM 2917 C CA . ASN A 1 382 ? 24.477 6.306 -7.884 1.00 88.12 382 ASN A CA 1
ATOM 2918 C C . ASN A 1 382 ? 23.245 6.003 -7.013 1.00 88.12 382 ASN A C 1
ATOM 2920 O O . ASN A 1 382 ? 22.449 6.887 -6.691 1.00 88.12 382 ASN A O 1
ATOM 2924 N N . ASN A 1 383 ? 23.122 4.747 -6.597 1.00 80.44 383 ASN A N 1
ATOM 2925 C CA . ASN A 1 383 ? 21.994 4.235 -5.833 1.00 80.44 383 ASN A CA 1
ATOM 2926 C C . ASN A 1 383 ? 21.853 4.879 -4.443 1.00 80.44 383 ASN A C 1
ATOM 2928 O O . ASN A 1 383 ? 20.743 5.159 -3.994 1.00 80.44 383 ASN A O 1
ATOM 2932 N N . GLU A 1 384 ? 22.961 5.115 -3.741 1.00 77.81 384 GLU A N 1
ATOM 2933 C CA . GLU A 1 384 ? 22.919 5.751 -2.425 1.00 77.81 384 GLU A CA 1
ATOM 2934 C C . GLU A 1 384 ? 22.558 7.233 -2.509 1.00 77.81 384 GLU A C 1
ATOM 2936 O O . GLU A 1 384 ? 21.858 7.731 -1.633 1.00 77.81 384 GLU A O 1
ATOM 2941 N N . GLU A 1 385 ? 23.036 7.943 -3.529 1.00 79.69 385 GLU A N 1
ATOM 2942 C CA . GLU A 1 385 ? 22.763 9.374 -3.704 1.00 79.69 385 GLU A CA 1
ATOM 2943 C C . GLU A 1 385 ? 21.314 9.600 -4.146 1.00 79.69 385 GLU A C 1
ATOM 2945 O O . GLU A 1 385 ? 20.604 10.392 -3.528 1.00 79.69 385 GLU A O 1
ATOM 2950 N N . PHE A 1 386 ? 20.831 8.817 -5.116 1.00 78.94 386 PHE A N 1
ATOM 2951 C CA . PHE A 1 386 ? 19.440 8.846 -5.574 1.00 78.94 386 PHE A CA 1
ATOM 2952 C C . PHE A 1 386 ? 18.443 8.617 -4.421 1.00 78.94 386 PHE A C 1
ATOM 2954 O O . PHE A 1 386 ? 17.526 9.410 -4.219 1.00 78.94 386 PHE A O 1
ATOM 2961 N N . ASN A 1 387 ? 18.679 7.604 -3.579 1.00 74.88 387 ASN A N 1
ATOM 2962 C CA . ASN A 1 387 ? 17.837 7.330 -2.406 1.00 74.88 387 ASN A CA 1
ATOM 2963 C C . ASN A 1 387 ? 17.910 8.395 -1.294 1.00 74.88 387 ASN A C 1
ATOM 2965 O O . ASN A 1 387 ? 17.059 8.390 -0.407 1.00 74.88 387 ASN A O 1
ATOM 2969 N N . LYS A 1 388 ? 18.910 9.287 -1.307 1.00 73.56 388 LYS A N 1
ATOM 2970 C CA . LYS A 1 388 ? 19.027 10.408 -0.356 1.00 73.56 388 LYS A CA 1
ATOM 2971 C C . LYS A 1 388 ? 18.373 11.688 -0.885 1.00 73.56 388 LYS A C 1
ATOM 2973 O O . LYS A 1 388 ? 17.926 12.495 -0.079 1.00 73.56 388 LYS A O 1
ATOM 2978 N N . MET A 1 389 ? 18.307 11.873 -2.206 1.00 68.75 389 MET A N 1
ATOM 2979 C CA . MET A 1 389 ? 17.721 13.065 -2.840 1.00 68.75 389 MET A CA 1
ATOM 2980 C C . MET A 1 389 ? 16.187 13.040 -2.897 1.00 68.75 389 MET A C 1
ATOM 2982 O O . MET A 1 389 ? 15.562 14.093 -2.838 1.00 68.75 389 MET A O 1
ATOM 2986 N N . ASP A 1 390 ? 15.583 11.855 -2.997 1.00 68.19 390 ASP A N 1
ATOM 2987 C CA . ASP A 1 390 ? 14.143 11.678 -3.238 1.00 68.19 390 ASP A CA 1
ATOM 2988 C C . ASP A 1 390 ? 13.356 11.143 -2.016 1.00 68.19 390 ASP A C 1
ATOM 2990 O O . ASP A 1 390 ? 12.299 10.518 -2.159 1.00 68.19 390 ASP A O 1
ATOM 2994 N N . VAL A 1 391 ? 13.847 11.381 -0.794 1.00 68.81 391 VAL A N 1
ATOM 2995 C CA . VAL A 1 391 ? 13.119 11.021 0.436 1.00 68.81 391 VAL A CA 1
ATOM 2996 C C . VAL A 1 391 ? 11.822 11.849 0.531 1.00 68.81 391 VAL A C 1
ATOM 2998 O O . VAL A 1 391 ? 11.873 13.074 0.440 1.00 68.81 391 VAL A O 1
ATOM 3001 N N . PRO A 1 392 ? 10.640 11.236 0.741 1.00 69.56 392 PRO A N 1
ATOM 3002 C CA . PRO A 1 392 ? 9.407 11.988 0.966 1.00 69.56 392 PRO A CA 1
ATOM 3003 C C . PRO A 1 392 ? 9.512 12.905 2.195 1.00 69.56 392 PRO A C 1
ATOM 3005 O O . PRO A 1 392 ? 9.812 12.420 3.282 1.00 69.56 392 PRO A O 1
ATOM 3008 N N . LYS A 1 393 ? 9.170 14.196 2.060 1.00 70.94 393 LYS A N 1
ATOM 3009 C CA . LYS A 1 393 ? 9.318 15.222 3.122 1.00 70.94 393 LYS A CA 1
ATOM 3010 C C . LYS A 1 393 ? 8.836 14.816 4.519 1.00 70.94 393 LYS A C 1
ATOM 3012 O O . LYS A 1 393 ? 9.442 15.158 5.527 1.00 70.94 393 LYS A O 1
ATOM 3017 N N . TRP A 1 394 ? 7.748 14.053 4.603 1.00 66.62 394 TRP A N 1
ATOM 3018 C CA . TRP A 1 394 ? 7.189 13.594 5.878 1.00 66.62 394 TRP A CA 1
ATOM 3019 C C . TRP A 1 394 ? 8.033 12.506 6.581 1.00 66.62 394 TRP A C 1
ATOM 3021 O O . TRP A 1 394 ? 7.802 12.251 7.760 1.00 66.62 394 TRP A O 1
ATOM 3031 N N . LEU A 1 395 ? 9.015 11.894 5.905 1.00 70.25 395 LEU A N 1
ATOM 3032 C CA . LEU A 1 395 ? 10.038 11.010 6.490 1.00 70.25 395 LEU A CA 1
ATOM 3033 C C . LEU A 1 395 ? 11.303 11.753 6.938 1.00 70.25 395 LEU A C 1
ATOM 3035 O O . LEU A 1 395 ? 12.021 11.229 7.783 1.00 70.25 395 LEU A O 1
ATOM 3039 N N . GLU A 1 396 ? 11.566 12.969 6.445 1.00 70.88 396 GLU A N 1
ATOM 3040 C CA . GLU A 1 396 ? 12.717 13.780 6.889 1.00 70.88 396 GLU A CA 1
ATOM 3041 C C . GLU A 1 396 ? 12.666 14.059 8.403 1.00 70.88 396 GLU A C 1
ATOM 3043 O O . GLU A 1 396 ? 13.701 14.175 9.054 1.00 70.88 396 GLU A O 1
ATOM 3048 N N . SER A 1 397 ? 11.455 14.115 8.978 1.00 72.25 397 SER A N 1
ATOM 3049 C CA . SER A 1 397 ? 11.223 14.390 10.401 1.00 72.25 397 SER A CA 1
ATOM 3050 C C . SER A 1 397 ? 10.485 13.281 11.172 1.00 72.25 397 SER A C 1
ATOM 3052 O O . SER A 1 397 ? 10.034 13.541 12.289 1.00 72.25 397 SER A O 1
ATOM 3054 N N . MET A 1 398 ? 10.315 12.073 10.612 1.00 80.31 398 MET A N 1
ATOM 3055 C CA . MET A 1 398 ? 9.589 10.964 11.265 1.00 80.31 398 MET A CA 1
ATOM 3056 C C . MET A 1 398 ? 10.182 9.589 10.939 1.00 80.31 398 MET A C 1
ATOM 3058 O O . MET A 1 398 ? 10.374 9.249 9.772 1.00 80.31 398 MET A O 1
ATOM 3062 N N . GLN A 1 399 ? 10.365 8.733 11.946 1.00 88.00 399 GLN A N 1
ATOM 3063 C CA . GLN A 1 399 ? 10.684 7.323 11.724 1.00 88.00 399 GLN A CA 1
ATOM 3064 C C . GLN A 1 399 ? 9.425 6.480 11.520 1.00 88.00 399 GLN A C 1
ATOM 3066 O O . GLN A 1 399 ? 8.427 6.606 12.231 1.00 88.00 399 GLN A O 1
ATOM 3071 N N . THR A 1 400 ? 9.505 5.520 10.598 1.00 92.44 400 THR A N 1
ATOM 3072 C CA . THR A 1 400 ? 8.502 4.455 10.490 1.00 92.44 400 THR A CA 1
ATOM 3073 C C . THR A 1 400 ? 8.726 3.407 11.588 1.00 92.44 400 THR A C 1
ATOM 3075 O O . THR A 1 400 ? 9.841 2.909 11.770 1.00 92.44 400 THR A O 1
ATOM 3078 N N . LYS A 1 401 ? 7.657 3.055 12.307 1.00 94.81 401 LYS A N 1
ATOM 3079 C CA . LYS A 1 401 ? 7.611 2.032 13.361 1.00 94.81 401 LYS A CA 1
ATOM 3080 C C . LYS A 1 401 ? 6.740 0.848 12.948 1.00 94.81 401 LYS A C 1
ATOM 3082 O O . LYS A 1 401 ? 5.774 1.018 12.201 1.00 94.81 401 LYS A O 1
ATOM 3087 N N . ALA A 1 402 ? 7.090 -0.348 13.422 1.00 96.12 402 ALA A N 1
ATOM 3088 C CA . ALA A 1 402 ? 6.447 -1.604 13.032 1.00 96.12 402 ALA A CA 1
ATOM 3089 C C . ALA A 1 402 ? 5.741 -2.260 14.232 1.00 96.12 402 ALA A C 1
ATOM 3091 O O . ALA A 1 402 ? 6.355 -2.929 15.062 1.00 96.12 402 ALA A O 1
ATOM 3092 N N . VAL A 1 403 ? 4.422 -2.080 14.322 1.00 94.94 403 VAL A N 1
ATOM 3093 C CA . VAL A 1 403 ? 3.604 -2.542 15.451 1.00 94.94 403 VAL A CA 1
ATOM 3094 C C . VAL A 1 403 ? 2.912 -3.855 15.094 1.00 94.94 403 VAL A C 1
ATOM 3096 O O . VAL A 1 403 ? 2.053 -3.899 14.215 1.00 94.94 403 VAL A O 1
ATOM 3099 N N . PHE A 1 404 ? 3.255 -4.939 15.790 1.00 92.38 404 PHE A N 1
ATOM 3100 C CA . PHE A 1 404 ? 2.521 -6.206 15.695 1.00 92.38 404 PHE A CA 1
ATOM 3101 C C . PHE A 1 404 ? 1.134 -6.071 16.345 1.00 92.38 404 PHE A C 1
ATOM 3103 O O . PHE A 1 404 ? 1.022 -5.717 17.525 1.00 92.38 404 PHE A O 1
ATOM 3110 N N . ILE A 1 405 ? 0.091 -6.326 15.548 1.00 89.81 405 ILE A N 1
ATOM 3111 C CA . ILE A 1 405 ? -1.332 -6.189 15.909 1.00 89.81 405 ILE A CA 1
ATOM 3112 C C . ILE A 1 405 ? -2.079 -7.528 15.962 1.00 89.81 405 ILE A C 1
ATOM 3114 O O . ILE A 1 405 ? -3.178 -7.577 16.509 1.00 89.81 405 ILE A O 1
ATOM 3118 N N . SER A 1 406 ? -1.475 -8.603 15.455 1.00 84.88 406 SER A N 1
ATOM 3119 C CA . SER A 1 406 ? -1.793 -9.981 15.836 1.00 84.88 406 SER A CA 1
ATOM 3120 C C . SER A 1 406 ? -0.542 -10.854 15.723 1.00 84.88 406 SER A C 1
ATOM 3122 O O . SER A 1 406 ? 0.360 -10.546 14.940 1.00 84.88 406 SER A O 1
ATOM 3124 N N . GLU A 1 407 ? -0.467 -11.929 16.506 1.00 81.44 407 GLU A N 1
ATOM 3125 C CA . GLU A 1 407 ? 0.659 -12.873 16.475 1.00 81.44 407 GLU A CA 1
ATOM 3126 C C . GLU A 1 407 ? 0.340 -14.179 15.725 1.00 81.44 407 GLU A C 1
ATOM 3128 O O . GLU A 1 407 ? 1.268 -14.843 15.264 1.00 81.44 407 GLU A O 1
ATOM 3133 N N . LYS A 1 408 ? -0.933 -14.588 15.597 1.00 72.81 408 LYS A N 1
ATOM 3134 C CA . LYS A 1 408 ? -1.310 -15.899 15.026 1.00 72.81 408 LYS A CA 1
ATOM 3135 C C . LYS A 1 408 ? -2.697 -15.893 14.358 1.00 72.81 408 LYS A C 1
ATOM 3137 O O . LYS A 1 408 ? -3.678 -16.111 15.053 1.00 72.81 408 LYS A O 1
ATOM 3142 N N . PRO A 1 409 ? -2.805 -15.761 13.022 1.00 82.12 409 PRO A N 1
ATOM 3143 C CA . PRO A 1 409 ? -1.765 -15.362 12.071 1.00 82.12 409 PRO A CA 1
ATOM 3144 C C . PRO A 1 409 ? -1.044 -14.054 12.434 1.00 82.12 409 PRO A C 1
ATOM 3146 O O . PRO A 1 409 ? -1.669 -13.084 12.849 1.00 82.12 409 PRO A O 1
ATOM 3149 N N . VAL A 1 410 ? 0.276 -14.012 12.217 1.00 88.94 410 VAL A N 1
ATOM 3150 C CA . VAL A 1 410 ? 1.094 -12.801 12.411 1.00 88.94 410 VAL A CA 1
ATOM 3151 C C . VAL A 1 410 ? 0.576 -11.672 11.520 1.00 88.94 410 VAL A C 1
ATOM 3153 O O . VAL A 1 410 ? 0.521 -11.847 10.304 1.00 88.94 410 VAL A O 1
ATOM 3156 N N . PHE A 1 411 ? 0.296 -10.501 12.097 1.00 92.19 411 PHE A N 1
ATOM 3157 C CA . PHE A 1 411 ? 0.029 -9.252 11.380 1.00 92.19 411 PHE A CA 1
ATOM 3158 C C . PHE A 1 411 ? 0.807 -8.098 12.014 1.00 92.19 411 PHE A C 1
ATOM 3160 O O . PHE A 1 411 ? 0.702 -7.846 13.216 1.00 92.19 411 PHE A O 1
ATOM 3167 N N . CYS A 1 412 ? 1.539 -7.345 11.198 1.00 95.75 412 CYS A N 1
ATOM 3168 C CA . CYS A 1 412 ? 2.141 -6.079 11.595 1.00 95.75 412 CYS A CA 1
ATOM 3169 C C . CYS A 1 412 ? 1.519 -4.915 10.808 1.00 95.75 412 CYS A C 1
ATOM 3171 O O . CYS A 1 412 ? 1.168 -5.054 9.633 1.00 95.75 412 CYS A O 1
ATOM 3173 N N . SER A 1 413 ? 1.394 -3.760 11.459 1.00 96.56 413 SER A N 1
ATOM 3174 C CA . SER A 1 413 ? 1.040 -2.487 10.839 1.00 96.56 413 SER A CA 1
ATOM 3175 C C . SER A 1 413 ? 2.156 -1.470 11.000 1.00 96.56 413 SER A C 1
ATOM 3177 O O . SER A 1 413 ? 2.839 -1.433 12.021 1.00 96.56 413 SER A O 1
ATOM 3179 N N . LEU A 1 414 ? 2.273 -0.587 10.011 1.00 96.69 414 LEU A N 1
ATOM 3180 C CA . LEU A 1 414 ? 3.146 0.575 10.086 1.00 96.69 414 LEU A CA 1
ATOM 3181 C C . LEU A 1 414 ? 2.406 1.791 10.666 1.00 96.69 414 LEU A C 1
ATOM 3183 O O . LEU A 1 414 ? 1.186 1.923 10.505 1.00 96.69 414 LEU A O 1
ATOM 3187 N N . ILE A 1 415 ? 3.166 2.652 11.342 1.00 95.31 415 ILE A N 1
ATOM 3188 C CA . ILE A 1 415 ? 2.777 3.949 11.922 1.00 95.31 415 ILE A CA 1
ATOM 3189 C C . ILE A 1 415 ? 4.034 4.843 12.003 1.00 95.31 415 ILE A C 1
ATOM 3191 O O . ILE A 1 415 ? 5.144 4.309 12.018 1.00 95.31 415 ILE A O 1
ATOM 3195 N N . SER A 1 416 ? 3.911 6.175 12.035 1.00 92.44 416 SER A N 1
ATOM 3196 C CA . SER A 1 416 ? 5.050 7.032 12.407 1.00 92.44 416 SER A CA 1
ATOM 3197 C C . SER A 1 416 ? 5.260 7.047 13.921 1.00 92.44 416 SER A C 1
ATOM 3199 O O . SER A 1 416 ? 4.311 6.925 14.695 1.00 92.44 416 SER A O 1
ATOM 3201 N N . ASP A 1 417 ? 6.506 7.237 14.343 1.00 90.81 417 ASP A N 1
ATOM 3202 C CA . ASP A 1 417 ? 6.886 7.523 15.728 1.00 90.81 417 ASP A CA 1
ATOM 3203 C C . ASP A 1 417 ? 6.081 8.681 16.348 1.00 90.81 417 ASP A C 1
ATOM 3205 O O . ASP A 1 417 ? 5.520 8.511 17.429 1.00 90.81 417 ASP A O 1
ATOM 3209 N N . LYS A 1 418 ? 5.925 9.810 15.643 1.00 85.69 418 LYS A N 1
ATOM 3210 C CA . LYS A 1 418 ? 5.111 10.951 16.102 1.00 85.69 418 LYS A CA 1
ATOM 3211 C C . LYS A 1 418 ? 3.639 10.583 16.312 1.00 85.69 418 LYS A C 1
ATOM 3213 O O . LYS A 1 418 ? 3.055 10.962 17.322 1.00 85.69 418 LYS A O 1
ATOM 3218 N N . ALA A 1 419 ? 3.032 9.823 15.395 1.00 88.50 419 ALA A N 1
ATOM 3219 C CA . ALA A 1 419 ? 1.637 9.394 15.535 1.00 88.50 419 ALA A CA 1
ATOM 3220 C C . ALA A 1 419 ? 1.457 8.366 16.667 1.00 88.50 419 ALA A C 1
ATOM 3222 O O . ALA A 1 419 ? 0.447 8.392 17.367 1.00 88.50 419 ALA A O 1
ATOM 3223 N N . LEU A 1 420 ? 2.448 7.494 16.884 1.00 90.19 420 LEU A N 1
ATOM 3224 C CA . LEU A 1 420 ? 2.477 6.576 18.021 1.00 90.19 420 LEU A CA 1
ATOM 3225 C C . LEU A 1 420 ? 2.562 7.339 19.354 1.00 90.19 420 LEU A C 1
ATOM 3227 O O . LEU A 1 420 ? 1.826 7.023 20.287 1.00 90.19 420 LEU A O 1
ATOM 3231 N N . GLU A 1 421 ? 3.397 8.376 19.423 1.00 85.69 421 GLU A N 1
ATOM 3232 C CA . GLU A 1 421 ? 3.562 9.208 20.618 1.00 85.69 421 GLU A CA 1
ATOM 3233 C C . GLU A 1 421 ? 2.321 10.061 20.924 1.00 85.69 421 GLU A C 1
ATOM 3235 O O . GLU A 1 421 ? 1.857 10.084 22.062 1.00 85.69 421 GLU A O 1
ATOM 3240 N N . LEU A 1 422 ? 1.691 10.664 19.910 1.00 82.38 422 LEU A N 1
ATOM 3241 C CA . LEU A 1 422 ? 0.402 11.354 20.065 1.00 82.38 422 LEU A CA 1
ATOM 3242 C C . LEU A 1 422 ? -0.686 10.424 20.632 1.00 82.38 422 LEU A C 1
ATOM 3244 O O . LEU A 1 422 ? -1.458 10.832 21.496 1.00 82.38 422 LEU A O 1
ATOM 3248 N N . ILE A 1 423 ? -0.721 9.152 20.212 1.00 84.31 423 ILE A N 1
ATOM 3249 C CA . ILE A 1 423 ? -1.655 8.162 20.772 1.00 84.31 423 ILE A CA 1
ATOM 3250 C C . ILE A 1 423 ? -1.307 7.819 22.233 1.00 84.31 423 ILE A C 1
ATOM 3252 O O . ILE A 1 423 ? -2.216 7.638 23.043 1.00 84.31 423 ILE A O 1
ATOM 3256 N N . ARG A 1 424 ? -0.025 7.783 22.625 1.00 82.19 424 ARG A N 1
ATOM 3257 C CA . ARG A 1 424 ? 0.370 7.615 24.040 1.00 82.19 424 ARG A CA 1
ATOM 3258 C C . ARG A 1 424 ? -0.050 8.806 24.903 1.00 82.19 424 ARG A C 1
ATOM 3260 O O . ARG A 1 424 ? -0.502 8.601 26.027 1.00 82.19 424 ARG A O 1
ATOM 3267 N N . GLN A 1 425 ? 0.009 10.028 24.376 1.00 77.06 425 GLN A N 1
ATOM 3268 C CA . GLN A 1 425 ? -0.415 11.247 25.083 1.00 77.06 425 GLN A CA 1
ATOM 3269 C C . GLN A 1 425 ? -1.932 11.313 25.351 1.00 77.06 425 GLN A C 1
ATOM 3271 O O . GLN A 1 425 ? -2.361 12.019 26.264 1.00 77.06 425 GLN A O 1
ATOM 3276 N N . LEU A 1 426 ? -2.751 10.532 24.633 1.00 73.94 426 LEU A N 1
ATOM 3277 C CA . LEU A 1 426 ? -4.166 10.332 24.980 1.00 73.94 426 LEU A CA 1
ATOM 3278 C C . LEU A 1 426 ? -4.356 9.460 26.240 1.00 73.94 426 LEU A C 1
ATOM 3280 O O . LEU A 1 426 ? -5.408 9.514 26.873 1.00 73.94 426 LEU A O 1
ATOM 3284 N N . LYS A 1 427 ? -3.358 8.647 26.621 1.00 61.19 427 LYS A N 1
ATOM 3285 C CA . LYS A 1 427 ? -3.432 7.728 27.773 1.00 61.19 427 LYS A CA 1
ATOM 3286 C C . LYS A 1 427 ? -3.165 8.430 29.111 1.00 61.19 427 LYS A C 1
ATOM 3288 O O . LYS A 1 427 ? -3.753 8.062 30.124 1.00 61.19 427 LYS A O 1
ATOM 3293 N N . THR A 1 428 ? -2.287 9.433 29.133 1.00 52.72 428 THR A N 1
ATOM 3294 C CA . THR A 1 428 ? -1.770 10.065 30.365 1.00 52.72 428 THR A CA 1
ATOM 3295 C C . THR A 1 428 ? -2.728 11.056 31.037 1.00 52.72 428 THR A C 1
ATOM 3297 O O . THR A 1 428 ? -2.399 11.598 32.087 1.00 52.72 428 THR A O 1
ATOM 3300 N N . GLN A 1 429 ? -3.924 11.279 30.483 1.00 51.03 429 GLN A N 1
ATOM 3301 C CA . GLN A 1 429 ? -4.872 12.306 30.949 1.00 51.03 429 GLN A CA 1
ATOM 3302 C C . GLN A 1 429 ? -5.920 11.790 31.962 1.00 51.03 429 GLN A C 1
ATOM 3304 O O . GLN A 1 429 ? -6.883 12.489 32.279 1.00 51.03 429 GLN A O 1
ATOM 3309 N N . ARG A 1 430 ? -5.748 10.571 32.493 1.00 47.91 430 ARG A N 1
ATOM 3310 C CA . ARG A 1 430 ? -6.597 9.997 33.556 1.00 47.91 430 ARG A CA 1
ATOM 3311 C C . ARG A 1 430 ? -6.172 10.494 34.944 1.00 47.91 430 ARG A C 1
ATOM 3313 O O . ARG A 1 430 ? -4.983 10.518 35.252 1.00 47.91 430 ARG A O 1
ATOM 3320 N N . LYS A 1 431 ? -7.137 10.767 35.833 1.00 37.56 431 LYS A N 1
ATOM 3321 C CA . LYS A 1 431 ? -6.866 10.775 37.285 1.00 37.56 431 LYS A CA 1
ATOM 3322 C C . LYS A 1 431 ? -6.525 9.340 37.741 1.00 37.56 431 LYS A C 1
ATOM 3324 O O . LYS A 1 431 ? -7.202 8.410 37.298 1.00 37.56 431 LYS A O 1
ATOM 3329 N N . PRO A 1 432 ? -5.507 9.136 38.596 1.00 37.84 432 PRO A N 1
ATOM 3330 C CA . PRO A 1 432 ? -5.049 7.804 38.982 1.00 37.84 432 PRO A CA 1
ATOM 3331 C C . PRO A 1 432 ? -5.866 7.225 40.149 1.00 37.84 432 PRO A C 1
ATOM 3333 O O . PRO A 1 432 ? -5.409 7.198 41.290 1.00 37.84 432 PRO A O 1
ATOM 3336 N N . GLU A 1 433 ? -7.063 6.714 39.867 1.00 38.97 433 GLU A N 1
ATOM 3337 C CA . GLU A 1 433 ? -7.769 5.842 40.813 1.00 38.97 433 GLU A CA 1
ATOM 3338 C C . GLU A 1 433 ? -7.288 4.392 40.636 1.00 38.97 433 GLU A C 1
ATOM 3340 O O . GLU A 1 433 ? -7.674 3.693 39.705 1.00 38.97 433 GLU A O 1
ATOM 3345 N N . VAL A 1 434 ? -6.384 3.983 41.536 1.00 41.16 434 VAL A N 1
ATOM 3346 C CA . VAL A 1 434 ? -5.872 2.612 41.750 1.00 41.16 434 VAL A CA 1
ATOM 3347 C C . VAL A 1 434 ? -5.374 1.893 40.482 1.00 41.16 434 VAL A C 1
ATOM 3349 O O . VAL A 1 434 ? -5.920 0.881 40.047 1.00 41.16 434 VAL A O 1
ATOM 3352 N N . VAL A 1 435 ? -4.251 2.363 39.927 1.00 41.31 435 VAL A N 1
ATOM 3353 C CA . VAL A 1 435 ? -3.473 1.591 38.940 1.00 41.31 435 VAL A CA 1
ATOM 3354 C C . VAL A 1 435 ? -2.507 0.655 39.675 1.00 41.31 435 VAL A C 1
ATOM 3356 O O . VAL A 1 435 ? -1.567 1.114 40.323 1.00 41.31 435 VAL A O 1
ATOM 3359 N N . THR A 1 436 ? -2.709 -0.660 39.569 1.00 35.00 436 THR A N 1
ATOM 3360 C CA . THR A 1 436 ? -1.734 -1.657 40.046 1.00 35.00 436 THR A CA 1
ATOM 3361 C C . THR A 1 436 ? -0.524 -1.719 39.099 1.00 35.00 436 THR A C 1
ATOM 3363 O O . THR A 1 436 ? -0.743 -1.815 37.892 1.00 35.00 436 THR A O 1
ATOM 3366 N N . PRO A 1 437 ? 0.740 -1.711 39.575 1.00 36.19 437 PRO A N 1
ATOM 3367 C CA . PRO A 1 437 ? 1.894 -1.399 38.712 1.00 36.19 437 PRO A CA 1
ATOM 3368 C C . PRO A 1 437 ? 2.320 -2.431 37.646 1.00 36.19 437 PRO A C 1
ATOM 3370 O O . PRO A 1 437 ? 3.354 -2.220 37.018 1.00 36.19 437 PRO A O 1
ATOM 3373 N N . THR A 1 438 ? 1.628 -3.564 37.478 1.00 36.22 438 THR A N 1
ATOM 3374 C CA . THR A 1 438 ? 2.208 -4.757 36.824 1.00 36.22 438 THR A CA 1
ATOM 3375 C C . THR A 1 438 ? 1.868 -4.959 35.345 1.00 36.22 438 THR A C 1
ATOM 3377 O O . THR A 1 438 ? 2.696 -5.521 34.633 1.00 36.22 438 THR A O 1
ATOM 3380 N N . ASP A 1 439 ? 0.702 -4.512 34.860 1.00 41.56 439 ASP A N 1
ATOM 3381 C CA . ASP A 1 439 ? 0.144 -4.990 33.579 1.00 41.56 439 ASP A CA 1
ATOM 3382 C C . ASP A 1 439 ? -0.490 -3.884 32.715 1.00 41.56 439 ASP A C 1
ATOM 3384 O O . ASP A 1 439 ? -1.704 -3.831 32.523 1.00 41.56 439 ASP A O 1
ATOM 3388 N N . GLU A 1 440 ? 0.339 -3.018 32.123 1.00 51.03 440 GLU A N 1
ATOM 3389 C CA . GLU A 1 440 ? -0.066 -2.215 30.961 1.00 51.03 440 GLU A CA 1
ATOM 3390 C C . GLU A 1 440 ? 1.041 -2.152 29.898 1.00 51.03 440 GLU A C 1
ATOM 3392 O O . GLU A 1 440 ? 2.077 -1.513 30.091 1.00 51.03 440 GLU A O 1
ATOM 3397 N N . MET A 1 441 ? 0.810 -2.745 28.719 1.00 59.50 441 MET A N 1
ATOM 3398 C CA . MET A 1 441 ? 1.740 -2.587 27.591 1.00 59.50 441 MET A CA 1
ATOM 3399 C C . MET A 1 441 ? 1.802 -1.114 27.124 1.00 59.50 441 MET A C 1
ATOM 3401 O O . MET A 1 441 ? 0.748 -0.492 26.949 1.00 59.50 441 MET A O 1
ATOM 3405 N N . PRO A 1 442 ? 2.996 -0.558 26.824 1.00 59.69 442 PRO A N 1
ATOM 3406 C CA . PRO A 1 442 ? 3.159 0.869 26.512 1.00 59.69 442 PRO A CA 1
ATOM 3407 C C . PRO A 1 442 ? 2.393 1.338 25.262 1.00 59.69 442 PRO A C 1
ATOM 3409 O O . PRO A 1 442 ? 1.979 2.491 25.201 1.00 59.69 442 PRO A O 1
ATOM 3412 N N . ASP A 1 443 ? 2.134 0.440 24.305 1.00 78.62 443 ASP A N 1
ATOM 3413 C CA . ASP A 1 443 ? 1.458 0.745 23.033 1.00 78.62 443 ASP A CA 1
ATOM 3414 C C . ASP A 1 443 ? 0.054 0.114 22.912 1.00 78.62 443 ASP A C 1
ATOM 3416 O O . ASP A 1 443 ? -0.460 -0.065 21.806 1.00 78.62 443 ASP A O 1
ATOM 3420 N N . ALA A 1 444 ? -0.583 -0.261 24.029 1.00 79.69 444 ALA A N 1
ATOM 3421 C CA . ALA A 1 444 ? -1.862 -0.984 24.018 1.00 79.69 444 ALA A CA 1
ATOM 3422 C C . ALA A 1 444 ? -2.982 -0.242 23.249 1.00 79.69 444 ALA A C 1
ATOM 3424 O O . ALA A 1 444 ? -3.665 -0.857 22.425 1.00 79.69 444 ALA A O 1
ATOM 3425 N N . LEU A 1 445 ? -3.117 1.079 23.437 1.00 83.38 445 LEU A N 1
ATOM 3426 C CA . LEU A 1 445 ? -4.113 1.904 22.731 1.00 83.38 445 LEU A CA 1
ATOM 3427 C C . LEU A 1 445 ? -3.815 1.994 21.227 1.00 83.38 445 LEU A C 1
ATOM 3429 O O . LEU A 1 445 ? -4.720 1.890 20.401 1.00 83.38 445 LEU A O 1
ATOM 3433 N N . ALA A 1 446 ? -2.538 2.129 20.859 1.00 88.88 446 ALA A N 1
ATOM 3434 C CA . ALA A 1 446 ? -2.124 2.154 19.462 1.00 88.88 446 ALA A CA 1
ATOM 3435 C C . ALA A 1 446 ? -2.411 0.812 18.776 1.00 88.88 446 ALA A C 1
ATOM 3437 O O . ALA A 1 446 ? -2.975 0.799 17.685 1.00 88.88 446 ALA A O 1
ATOM 3438 N N . LYS A 1 447 ? -2.127 -0.324 19.430 1.00 88.44 447 LYS A N 1
ATOM 3439 C CA . LYS A 1 447 ? -2.511 -1.653 18.921 1.00 88.44 447 LYS A CA 1
ATOM 3440 C C . LYS A 1 447 ? -4.022 -1.775 18.713 1.00 88.44 447 LYS A C 1
ATOM 3442 O O . LYS A 1 447 ? -4.438 -2.262 17.664 1.00 88.44 447 LYS A O 1
ATOM 3447 N N . ALA A 1 448 ? -4.833 -1.306 19.664 1.00 86.94 448 ALA A N 1
ATOM 3448 C CA . ALA A 1 448 ? -6.290 -1.302 19.546 1.00 86.94 448 ALA A CA 1
ATOM 3449 C C . ALA A 1 448 ? -6.768 -0.471 18.339 1.00 86.94 448 ALA A C 1
ATOM 3451 O O . ALA A 1 448 ? -7.461 -0.994 17.466 1.00 86.94 448 ALA A O 1
ATOM 3452 N N . ALA A 1 449 ? -6.332 0.786 18.222 1.00 91.50 449 ALA A N 1
ATOM 3453 C CA . ALA A 1 449 ? -6.703 1.659 17.107 1.00 91.50 449 ALA A CA 1
ATOM 3454 C C . ALA A 1 449 ? -6.221 1.118 15.744 1.00 91.50 449 ALA A C 1
ATOM 3456 O O . ALA A 1 449 ? -6.963 1.155 14.762 1.00 91.50 449 ALA A O 1
ATOM 3457 N N . LEU A 1 450 ? -5.015 0.541 15.678 1.00 93.81 450 LEU A N 1
ATOM 3458 C CA . LEU A 1 450 ? -4.478 -0.078 14.462 1.00 93.81 450 LEU A CA 1
ATOM 3459 C C . LEU A 1 450 ? -5.282 -1.322 14.042 1.00 93.81 450 LEU A C 1
ATOM 3461 O O . LEU A 1 450 ? -5.571 -1.466 12.852 1.00 93.81 450 LEU A O 1
ATOM 3465 N N . ARG A 1 451 ? -5.698 -2.187 14.986 1.00 91.62 451 ARG A N 1
ATOM 3466 C CA . ARG A 1 451 ? -6.621 -3.309 14.709 1.00 91.62 451 ARG A CA 1
ATOM 3467 C C . ARG A 1 451 ? -7.922 -2.800 14.086 1.00 91.62 451 ARG A C 1
ATOM 3469 O O . ARG A 1 451 ? -8.325 -3.286 13.031 1.00 91.62 451 ARG A O 1
ATOM 3476 N N . LEU A 1 452 ? -8.542 -1.789 14.697 1.00 92.00 452 LEU A N 1
ATOM 3477 C CA . LEU A 1 452 ? -9.797 -1.202 14.215 1.00 92.00 452 LEU A CA 1
ATOM 3478 C C . LEU A 1 452 ? -9.664 -0.512 12.857 1.00 92.00 452 LEU A C 1
ATOM 3480 O O . LEU A 1 452 ? -10.594 -0.575 12.053 1.00 92.00 452 LEU A O 1
ATOM 3484 N N . SER A 1 453 ? -8.516 0.104 12.569 1.00 94.56 453 SER A N 1
ATOM 3485 C CA . SER A 1 453 ? -8.229 0.698 11.261 1.00 94.56 453 SER A CA 1
ATOM 3486 C C . SER A 1 453 ? -8.212 -0.366 10.153 1.00 94.56 453 SER A C 1
ATOM 3488 O O . SER A 1 453 ? -8.988 -0.262 9.198 1.00 94.56 453 SER A O 1
ATOM 3490 N N . HIS A 1 454 ? -7.424 -1.439 10.331 1.00 92.06 454 HIS A N 1
ATOM 3491 C CA . HIS A 1 454 ? -7.290 -2.541 9.359 1.00 92.06 454 HIS A CA 1
ATOM 3492 C C . HIS A 1 454 ? -8.533 -3.427 9.219 1.00 92.06 454 HIS A C 1
ATOM 3494 O O . HIS A 1 454 ? -8.713 -4.050 8.174 1.00 92.06 454 HIS A O 1
ATOM 3500 N N . ALA A 1 455 ? -9.383 -3.518 10.243 1.00 89.44 455 ALA A N 1
ATOM 3501 C CA . ALA A 1 455 ? -10.560 -4.381 10.214 1.00 89.44 455 ALA A CA 1
ATOM 3502 C C . ALA A 1 455 ? -11.585 -3.927 9.158 1.00 89.44 455 ALA A C 1
ATOM 3504 O O . ALA A 1 455 ? -12.055 -2.788 9.190 1.00 89.44 455 ALA A O 1
ATOM 3505 N N . CYS A 1 456 ? -11.967 -4.803 8.226 1.00 86.44 456 CYS A N 1
ATOM 3506 C CA . CYS A 1 456 ? -12.987 -4.480 7.217 1.00 86.44 456 CYS A CA 1
ATOM 3507 C C . CYS A 1 456 ? -14.421 -4.647 7.747 1.00 86.44 456 CYS A C 1
ATOM 3509 O O . CYS A 1 456 ? -15.335 -3.989 7.256 1.00 86.44 456 CYS A O 1
ATOM 3511 N N . SER 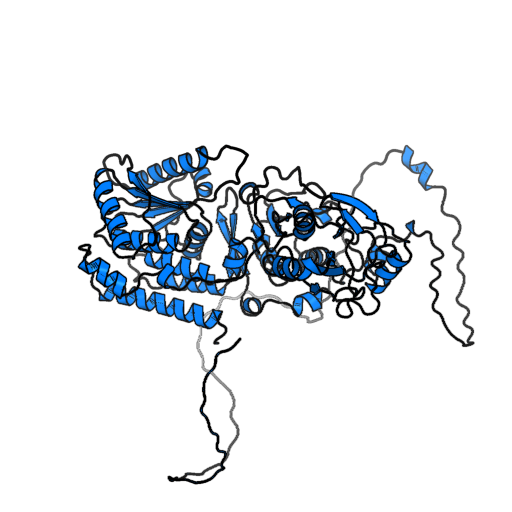A 1 457 ? -14.595 -5.494 8.763 1.00 86.44 457 SER A N 1
ATOM 3512 C CA . SER A 1 457 ? -15.818 -5.627 9.555 1.00 86.44 457 SER A CA 1
ATOM 3513 C C . SER A 1 457 ? -15.456 -5.537 11.034 1.00 86.44 457 SER A C 1
ATOM 3515 O O . SER A 1 457 ? -14.449 -6.118 11.459 1.00 86.44 457 SER A O 1
ATOM 3517 N N . VAL A 1 458 ? -16.227 -4.759 11.793 1.00 88.50 458 VAL A N 1
ATOM 3518 C CA . VAL A 1 458 ? -16.025 -4.545 13.228 1.00 88.50 458 VAL A CA 1
ATOM 3519 C C . VAL A 1 458 ? -17.318 -4.820 13.974 1.00 88.50 458 VAL A C 1
ATOM 3521 O O . VAL A 1 458 ? -18.329 -4.155 13.750 1.00 88.50 458 VAL A O 1
ATOM 3524 N N . THR A 1 459 ? -17.262 -5.763 14.906 1.00 86.50 459 THR A N 1
ATOM 3525 C CA . THR A 1 459 ? -18.392 -6.072 15.777 1.00 86.50 459 THR A CA 1
ATOM 3526 C C . THR A 1 459 ? -18.202 -5.391 17.130 1.00 86.50 459 THR A C 1
ATOM 3528 O O . THR A 1 459 ? -17.122 -5.434 17.715 1.00 86.50 459 THR A O 1
ATOM 3531 N N . ILE A 1 460 ? -19.249 -4.746 17.630 1.00 86.94 460 ILE A N 1
ATOM 3532 C CA . ILE A 1 460 ? -19.295 -4.065 18.923 1.00 86.94 460 ILE A CA 1
ATOM 3533 C C . ILE A 1 460 ? -20.238 -4.846 19.832 1.00 86.94 460 ILE A C 1
ATOM 3535 O O . ILE A 1 460 ? -21.342 -5.179 19.415 1.00 86.94 460 ILE A O 1
ATOM 3539 N N . VAL A 1 461 ? -19.826 -5.118 21.067 1.00 83.31 461 VAL A N 1
ATOM 3540 C CA . VAL A 1 461 ? -20.615 -5.838 22.072 1.00 83.31 461 VAL A CA 1
ATOM 3541 C C . VAL A 1 461 ? -20.767 -4.958 23.307 1.00 83.31 461 VAL A C 1
ATOM 3543 O O . VAL A 1 461 ? -19.768 -4.504 23.866 1.00 83.31 461 VAL A O 1
ATOM 3546 N N . THR A 1 462 ? -22.001 -4.721 23.752 1.00 81.31 462 THR A N 1
ATOM 3547 C CA . THR A 1 462 ? -22.280 -3.953 24.976 1.00 81.31 462 THR A CA 1
ATOM 3548 C C . THR A 1 462 ? -23.503 -4.498 25.711 1.00 81.31 462 THR A C 1
ATOM 3550 O O . THR A 1 462 ? -24.486 -4.890 25.089 1.00 81.31 462 THR A O 1
ATOM 3553 N N . LEU A 1 463 ? -23.453 -4.502 27.048 1.00 78.81 463 LEU A N 1
ATOM 3554 C CA . LEU A 1 463 ? -24.604 -4.807 27.918 1.00 78.81 463 LEU A CA 1
ATOM 3555 C C . LEU A 1 463 ? -25.283 -3.530 28.463 1.00 78.81 463 LEU A C 1
ATOM 3557 O O . LEU A 1 463 ? -26.186 -3.599 29.303 1.00 78.81 463 LEU A O 1
ATOM 3561 N N . ASN A 1 464 ? -24.809 -2.359 28.034 1.00 77.81 464 ASN A N 1
ATOM 3562 C CA . ASN A 1 464 ? -25.181 -1.057 28.583 1.00 77.81 464 ASN A CA 1
ATOM 3563 C C . ASN A 1 464 ? -26.401 -0.447 27.878 1.00 77.81 464 ASN A C 1
ATOM 3565 O O . ASN A 1 464 ? -26.672 -0.739 26.713 1.00 77.81 464 ASN A O 1
ATOM 3569 N N . GLU A 1 465 ? -27.108 0.431 28.588 1.00 80.50 465 GLU A N 1
ATOM 3570 C CA . GLU A 1 465 ? -28.152 1.298 28.025 1.00 80.50 465 GLU A CA 1
ATOM 3571 C C . GLU A 1 465 ? -27.546 2.501 27.282 1.00 80.50 465 GLU A C 1
ATOM 3573 O O . GLU A 1 465 ? -26.431 2.954 27.570 1.00 80.50 465 GLU A O 1
ATOM 3578 N N . THR A 1 466 ? -28.298 3.033 26.327 1.00 81.31 466 THR A N 1
ATOM 3579 C CA . THR A 1 466 ? -27.929 4.157 25.454 1.00 81.31 466 THR A CA 1
ATOM 3580 C C . THR A 1 466 ? -27.778 5.478 26.218 1.00 81.31 466 THR A C 1
ATOM 3582 O O . THR A 1 466 ? -26.952 6.310 25.850 1.00 81.31 466 THR A O 1
ATOM 3585 N N . SER A 1 467 ? -28.493 5.621 27.337 1.00 76.00 467 SER A N 1
ATOM 3586 C CA . SER A 1 467 ? -28.432 6.738 28.294 1.00 76.00 467 SER A CA 1
ATOM 3587 C C . SER A 1 467 ? -27.118 6.829 29.091 1.00 76.00 467 SER A C 1
ATOM 3589 O O . SER A 1 467 ? -26.870 7.830 29.766 1.00 76.00 467 SER A O 1
ATOM 3591 N N . THR A 1 468 ? -26.271 5.794 29.049 1.00 75.25 468 THR A N 1
ATOM 3592 C CA . THR A 1 468 ? -25.057 5.683 29.878 1.00 75.25 468 THR A CA 1
ATOM 3593 C C . THR A 1 468 ? -23.812 6.299 29.228 1.00 75.25 468 THR A C 1
ATOM 3595 O O . THR A 1 468 ? -23.754 6.539 28.021 1.00 75.25 468 THR A O 1
ATOM 3598 N N . ARG A 1 469 ? -22.735 6.469 30.015 1.00 73.75 469 ARG A N 1
ATOM 3599 C CA . ARG A 1 469 ? -21.437 6.970 29.507 1.00 73.75 469 ARG A CA 1
ATOM 3600 C C . ARG A 1 469 ? -20.841 5.999 28.494 1.00 73.75 469 ARG A C 1
ATOM 3602 O O . ARG A 1 469 ? -20.205 6.404 27.528 1.00 73.75 469 ARG A O 1
ATOM 3609 N N . VAL A 1 470 ? -21.100 4.711 28.709 1.00 75.69 470 VAL A N 1
ATOM 3610 C CA . VAL A 1 470 ? -20.710 3.636 27.803 1.00 75.69 470 VAL A CA 1
ATOM 3611 C C . VAL A 1 470 ? -21.543 3.679 26.520 1.00 75.69 470 VAL A C 1
ATOM 3613 O O . VAL A 1 470 ? -20.999 3.446 25.446 1.00 75.69 470 VAL A O 1
ATOM 3616 N N . GLY A 1 471 ? -22.822 4.062 26.606 1.00 80.44 471 GLY A N 1
ATOM 3617 C CA . GLY A 1 471 ? -23.678 4.345 25.453 1.00 80.44 471 GLY A CA 1
ATOM 3618 C C . GLY A 1 471 ? -23.111 5.449 24.552 1.00 80.44 471 GLY A C 1
ATOM 3619 O O . GLY A 1 471 ? -22.970 5.255 23.343 1.00 80.44 471 GLY A O 1
ATOM 3620 N N . LEU A 1 472 ? -22.674 6.562 25.153 1.00 79.88 472 LEU A N 1
ATOM 3621 C CA . LEU A 1 472 ? -21.989 7.650 24.443 1.00 79.88 472 LEU A CA 1
ATOM 3622 C C . LEU A 1 472 ? -20.666 7.184 23.803 1.00 79.88 472 LEU A C 1
ATOM 3624 O O . LEU A 1 472 ? -20.447 7.414 22.615 1.00 79.88 472 LEU A O 1
ATOM 3628 N N . SER A 1 473 ? -19.831 6.444 24.540 1.00 80.94 473 SER A N 1
ATOM 3629 C CA . SER A 1 473 ? -18.594 5.862 23.999 1.00 80.94 473 SER A CA 1
ATOM 3630 C C . SER A 1 473 ? -18.838 4.871 22.849 1.00 80.94 473 SER A C 1
ATOM 3632 O O . SER A 1 473 ? -18.059 4.839 21.890 1.00 80.94 473 SER A O 1
ATOM 3634 N N . VAL A 1 474 ? -19.920 4.087 22.884 1.00 87.62 474 VAL A N 1
ATOM 3635 C CA . VAL A 1 474 ? -20.336 3.231 21.761 1.00 87.62 474 VAL A CA 1
ATOM 3636 C C . VAL A 1 474 ? -20.697 4.094 20.546 1.00 87.62 474 VAL A C 1
ATOM 3638 O O . VAL A 1 474 ? -20.203 3.814 19.454 1.00 87.62 474 VAL A O 1
ATOM 3641 N N . LEU A 1 475 ? -21.454 5.185 20.718 1.00 88.50 475 LEU A N 1
ATOM 3642 C CA . LEU A 1 475 ? -21.784 6.119 19.632 1.00 88.50 475 LEU A CA 1
ATOM 3643 C C . LEU A 1 475 ? -20.530 6.774 19.018 1.00 88.50 475 LEU A C 1
ATOM 3645 O O . LEU A 1 475 ? -20.381 6.766 17.794 1.00 88.50 475 LEU A O 1
ATOM 3649 N N . SER A 1 476 ? -19.594 7.261 19.841 1.00 85.94 476 SER A N 1
ATOM 3650 C CA . SER A 1 476 ? -18.289 7.798 19.408 1.00 85.94 476 SER A CA 1
ATOM 3651 C C . SER A 1 476 ? -17.485 6.787 18.582 1.00 85.94 476 SER A C 1
ATOM 3653 O O . SER A 1 476 ? -16.890 7.112 17.547 1.00 85.94 476 SER A O 1
ATOM 3655 N N . THR A 1 477 ? -17.507 5.524 19.009 1.00 89.75 477 THR A N 1
ATOM 3656 C CA . THR A 1 477 ? -16.827 4.421 18.322 1.00 89.75 477 THR A CA 1
ATOM 3657 C C . THR A 1 477 ? -17.508 4.093 16.990 1.00 89.75 477 THR A C 1
ATOM 3659 O O . THR A 1 477 ? -16.835 3.950 15.973 1.00 89.75 477 THR A O 1
ATOM 3662 N N . ILE A 1 478 ? -18.843 4.057 16.942 1.00 92.88 478 ILE A N 1
ATOM 3663 C CA . ILE A 1 478 ? -19.594 3.842 15.697 1.00 92.88 478 ILE A CA 1
ATOM 3664 C C . ILE A 1 478 ? -19.342 4.991 14.708 1.00 92.88 478 ILE A C 1
ATOM 3666 O O . ILE A 1 478 ? -19.005 4.726 13.554 1.00 92.88 478 ILE A O 1
ATOM 3670 N N . LYS A 1 479 ? -19.421 6.259 15.142 1.00 92.25 479 LYS A N 1
ATOM 3671 C CA . LYS A 1 479 ? -19.161 7.435 14.288 1.00 92.25 479 LYS A CA 1
ATOM 3672 C C . LYS A 1 479 ? -17.775 7.360 13.640 1.00 92.25 479 LYS A C 1
ATOM 3674 O O . LYS A 1 479 ? -17.660 7.488 12.421 1.00 92.25 479 LYS A O 1
ATOM 3679 N N . SER A 1 480 ? -16.741 7.087 14.438 1.00 91.94 480 SER A N 1
ATOM 3680 C CA . SER A 1 480 ? -15.354 7.002 13.964 1.00 91.94 480 SER A CA 1
ATOM 3681 C C . SER A 1 480 ? -15.063 5.786 13.085 1.00 91.94 480 SER A C 1
ATOM 3683 O O . SER A 1 480 ? -14.262 5.899 12.157 1.00 91.94 480 SER A O 1
ATOM 3685 N N . LEU A 1 481 ? -15.740 4.651 13.276 1.00 92.94 481 LEU A N 1
ATOM 3686 C CA . LEU A 1 481 ? -15.643 3.503 12.366 1.00 92.94 481 LEU A CA 1
ATOM 3687 C C . LEU A 1 481 ? -16.356 3.755 11.024 1.00 92.94 481 LEU A C 1
ATOM 3689 O O . LEU A 1 481 ? -15.827 3.380 9.976 1.00 92.94 481 LEU A O 1
ATOM 3693 N N . LEU A 1 482 ? -17.504 4.445 11.043 1.00 92.81 482 LEU A N 1
ATOM 3694 C CA . LEU A 1 482 ? -18.274 4.839 9.851 1.00 92.81 482 LEU A CA 1
ATOM 3695 C C . LEU A 1 482 ? -17.677 6.043 9.087 1.00 92.81 482 LEU A C 1
ATOM 3697 O O . LEU A 1 482 ? -18.225 6.472 8.062 1.00 92.81 482 LEU A O 1
ATOM 3701 N N . SER A 1 483 ? -16.531 6.568 9.531 1.00 88.12 483 SER A N 1
ATOM 3702 C CA . SER A 1 483 ? -15.687 7.481 8.746 1.00 88.12 483 SER A CA 1
ATOM 3703 C C . SER A 1 483 ? -15.358 6.894 7.365 1.00 88.12 483 SER A C 1
ATOM 3705 O O . SER A 1 483 ? -15.485 7.594 6.356 1.00 88.12 483 SER A O 1
ATOM 3707 N N . SER A 1 484 ? -15.053 5.591 7.314 1.00 83.75 484 SER A N 1
ATOM 3708 C CA . SER A 1 484 ? -14.873 4.801 6.095 1.00 83.75 484 SER A CA 1
ATOM 3709 C C . SER A 1 484 ? -16.187 4.161 5.646 1.00 83.75 484 SER A C 1
ATOM 3711 O O . SER A 1 484 ? -16.893 3.518 6.420 1.00 83.75 484 SER A O 1
ATOM 3713 N N . GLU A 1 485 ? -16.511 4.299 4.364 1.00 77.38 485 GLU A N 1
ATOM 3714 C CA . GLU A 1 485 ? -17.784 3.826 3.807 1.00 77.38 485 GLU A CA 1
ATOM 3715 C C . GLU A 1 485 ? -17.793 2.312 3.569 1.00 77.38 485 GLU A C 1
ATOM 3717 O O . GLU A 1 485 ? -18.831 1.669 3.748 1.00 77.38 485 GLU A O 1
ATOM 3722 N N . SER A 1 486 ? -16.619 1.747 3.259 1.00 83.38 486 SER A N 1
ATOM 3723 C CA . SER A 1 486 ? -16.391 0.319 3.010 1.00 83.38 486 SER A CA 1
ATOM 3724 C C . SER A 1 486 ? -16.312 -0.537 4.275 1.00 83.38 486 SER A C 1
ATOM 3726 O O . SER A 1 486 ? -16.254 -1.761 4.166 1.00 83.38 486 SER A O 1
ATOM 3728 N N . LYS A 1 487 ? -16.300 0.080 5.465 1.00 89.31 487 LYS A N 1
ATOM 3729 C CA . LYS A 1 487 ? -16.294 -0.647 6.735 1.00 89.31 487 LYS A CA 1
ATOM 3730 C C . LYS A 1 487 ? -17.715 -1.091 7.091 1.00 89.31 487 LYS A C 1
ATOM 3732 O O . LYS A 1 487 ? -18.673 -0.306 7.035 1.00 89.31 487 LYS A O 1
ATOM 3737 N N . GLU A 1 488 ? -17.837 -2.362 7.444 1.00 89.38 488 GLU A N 1
ATOM 3738 C CA . GLU A 1 488 ? -19.021 -2.941 8.072 1.00 89.38 488 GLU A CA 1
ATOM 3739 C C . GLU A 1 488 ? -18.917 -2.767 9.592 1.00 89.38 488 GLU A C 1
ATOM 3741 O O . GLU A 1 488 ? -17.841 -2.929 10.172 1.00 89.38 488 GLU A O 1
ATOM 3746 N N . VAL A 1 489 ? -20.030 -2.403 10.230 1.00 91.81 489 VAL A N 1
ATOM 3747 C CA . VAL A 1 489 ? -20.133 -2.278 11.687 1.00 91.81 489 VAL A CA 1
ATOM 3748 C C . VAL A 1 489 ? -21.408 -2.984 12.126 1.00 91.81 489 VAL A C 1
ATOM 3750 O O . VAL A 1 489 ? -22.480 -2.721 11.577 1.00 91.81 489 VAL A O 1
ATOM 3753 N N . ILE A 1 490 ? -21.277 -3.884 13.097 1.00 89.88 490 ILE A N 1
ATOM 3754 C CA . ILE A 1 490 ? -22.376 -4.661 13.679 1.00 89.88 490 ILE A CA 1
ATOM 3755 C C . ILE A 1 490 ? -22.390 -4.374 15.178 1.00 89.88 490 ILE A C 1
ATOM 3757 O O . ILE A 1 490 ? -21.355 -4.463 15.831 1.00 89.88 490 ILE A O 1
ATOM 3761 N N . LEU A 1 491 ? -23.551 -4.041 15.729 1.00 90.56 491 LEU A N 1
ATOM 3762 C CA . LEU A 1 491 ? -23.764 -3.873 17.161 1.00 90.56 491 LEU A CA 1
ATOM 3763 C C . LEU A 1 491 ? -24.523 -5.086 17.707 1.00 90.56 491 LEU A C 1
ATOM 3765 O O . LEU A 1 491 ? -25.571 -5.465 17.186 1.00 90.56 491 LEU A O 1
ATOM 3769 N N . LEU A 1 492 ? -23.985 -5.683 18.764 1.00 86.62 492 LEU A N 1
ATOM 3770 C CA . LEU A 1 492 ? -24.548 -6.815 19.483 1.00 86.62 492 LEU A CA 1
ATOM 3771 C C . LEU A 1 492 ? -24.924 -6.384 20.900 1.00 86.62 492 LEU A C 1
ATOM 3773 O O . LEU A 1 492 ? -24.089 -5.855 21.642 1.00 86.62 492 LEU A O 1
ATOM 3777 N N . VAL A 1 493 ? -26.180 -6.630 21.264 1.00 85.94 493 VAL A N 1
ATOM 3778 C CA . VAL A 1 493 ? -26.782 -6.237 22.546 1.00 85.94 493 VAL A CA 1
ATOM 3779 C C . VAL A 1 493 ? -27.719 -7.333 23.066 1.00 85.94 493 VAL A C 1
ATOM 3781 O O . VAL A 1 493 ? -28.211 -8.132 22.266 1.00 85.94 493 VAL A O 1
ATOM 3784 N N . PRO A 1 494 ? -28.004 -7.392 24.379 1.00 84.25 494 PRO A N 1
ATOM 3785 C CA . PRO A 1 494 ? -29.051 -8.257 24.918 1.00 84.25 494 PRO A CA 1
ATOM 3786 C C . PRO A 1 494 ? -30.396 -8.059 24.202 1.00 84.25 494 PRO A C 1
ATOM 3788 O O . PRO A 1 494 ? -30.700 -6.961 23.727 1.00 84.25 494 PRO A O 1
ATOM 3791 N N . GLU A 1 495 ? -31.201 -9.118 24.107 1.00 83.44 495 GLU A N 1
ATOM 3792 C CA . GLU A 1 495 ? -32.465 -9.102 23.356 1.00 83.44 495 GLU A CA 1
ATOM 3793 C C . GLU A 1 495 ? -33.431 -8.026 23.870 1.00 83.44 495 GLU A C 1
ATOM 3795 O O . GLU A 1 495 ? -34.004 -7.275 23.079 1.00 83.44 495 GLU A O 1
ATOM 3800 N N . GLU A 1 496 ? -33.519 -7.860 25.191 1.00 84.06 496 GLU A N 1
ATOM 3801 C CA . GLU A 1 496 ? -34.342 -6.845 25.847 1.00 84.06 496 GLU A CA 1
ATOM 3802 C C . GLU A 1 496 ? -33.901 -5.402 25.544 1.00 84.06 496 GLU A C 1
ATOM 3804 O O . GLU A 1 496 ? -34.711 -4.481 25.649 1.00 84.06 496 GLU A O 1
ATOM 3809 N N . LYS A 1 497 ? -32.652 -5.202 25.095 1.00 86.50 497 LYS A N 1
ATOM 3810 C CA . LYS A 1 497 ? -32.085 -3.895 24.713 1.00 86.50 497 LYS A CA 1
ATOM 3811 C C . LYS A 1 497 ? -32.016 -3.676 23.196 1.00 86.50 497 LYS A C 1
ATOM 3813 O O . LYS A 1 497 ? -31.641 -2.592 22.748 1.00 86.50 497 LYS A O 1
ATOM 3818 N N . GLN A 1 498 ? -32.405 -4.655 22.369 1.00 88.12 498 GLN A N 1
ATOM 3819 C CA . GLN A 1 498 ? -32.296 -4.540 20.906 1.00 88.12 498 GLN A CA 1
ATOM 3820 C C . GLN A 1 498 ? -33.184 -3.421 20.331 1.00 88.12 498 GLN A C 1
ATOM 3822 O O . GLN A 1 498 ? -32.775 -2.724 19.401 1.00 88.12 498 GLN A O 1
ATOM 3827 N N . ALA A 1 499 ? -34.391 -3.234 20.875 1.00 89.75 499 ALA A N 1
ATOM 3828 C CA . ALA A 1 499 ? -35.321 -2.196 20.420 1.00 89.75 499 ALA A CA 1
ATOM 3829 C C . ALA A 1 499 ? -34.846 -0.781 20.795 1.00 89.75 499 ALA A C 1
ATOM 3831 O O . ALA A 1 499 ? -34.887 0.120 19.961 1.00 89.75 499 ALA A O 1
ATOM 3832 N N . GLU A 1 500 ? -34.343 -0.613 22.022 1.00 91.25 500 GLU A N 1
ATOM 3833 C CA . GLU A 1 500 ? -33.718 0.618 22.519 1.00 91.25 500 GLU A CA 1
ATOM 3834 C C . GLU A 1 500 ? -32.565 1.051 21.599 1.00 91.25 500 GLU A C 1
ATOM 3836 O O . GLU A 1 500 ? -32.590 2.140 21.024 1.00 91.25 500 GLU A O 1
ATOM 3841 N N . TRP A 1 501 ? -31.599 0.153 21.379 1.00 92.44 501 TRP A N 1
ATOM 3842 C CA . TRP A 1 501 ? -30.421 0.436 20.563 1.00 92.44 501 TRP A CA 1
ATOM 3843 C C . TRP A 1 501 ? -30.737 0.658 19.083 1.00 92.44 501 TRP A C 1
ATOM 3845 O O . TRP A 1 501 ? -30.136 1.540 18.471 1.00 92.44 501 TRP A O 1
ATOM 3855 N N . ARG A 1 502 ? -31.690 -0.079 18.494 1.00 93.38 502 ARG A N 1
ATOM 3856 C CA . ARG A 1 502 ? -32.116 0.153 17.102 1.00 93.38 502 ARG A CA 1
ATOM 3857 C C . ARG A 1 502 ? -32.732 1.548 16.941 1.00 93.38 502 ARG A C 1
ATOM 3859 O O . ARG A 1 502 ? -32.275 2.309 16.093 1.00 93.38 502 ARG A O 1
ATOM 3866 N N . ASN A 1 503 ? -33.670 1.921 17.816 1.00 91.38 503 ASN A N 1
ATOM 3867 C CA . ASN A 1 503 ? -34.292 3.249 17.804 1.00 91.38 503 ASN A CA 1
ATOM 3868 C C . ASN A 1 503 ? -33.260 4.376 18.007 1.00 91.38 503 ASN A C 1
ATOM 3870 O O . ASN A 1 503 ? -33.313 5.392 17.316 1.00 91.38 503 ASN A O 1
ATOM 3874 N N . PHE A 1 504 ? -32.302 4.197 18.923 1.00 90.81 504 PHE A N 1
ATOM 3875 C CA . PHE A 1 504 ? -31.227 5.160 19.182 1.00 90.81 504 PHE A CA 1
ATOM 3876 C C . PHE A 1 504 ? -30.307 5.360 17.968 1.00 90.81 504 PHE A C 1
ATOM 3878 O O . PHE A 1 504 ? -30.008 6.499 17.605 1.00 90.81 504 PHE A O 1
ATOM 3885 N N . ILE A 1 505 ? -29.888 4.274 17.309 1.00 93.19 505 ILE A N 1
ATOM 3886 C CA . ILE A 1 505 ? -29.058 4.333 16.097 1.00 93.19 505 ILE A CA 1
ATOM 3887 C C . ILE A 1 505 ? -29.802 5.026 14.953 1.00 93.19 505 ILE A C 1
ATOM 3889 O O . ILE A 1 505 ? -29.245 5.942 14.346 1.00 93.19 505 ILE A O 1
ATOM 3893 N N . ASP A 1 506 ? -31.055 4.652 14.686 1.00 92.06 506 ASP A N 1
ATOM 3894 C CA . ASP A 1 506 ? -31.836 5.266 13.609 1.00 92.06 506 ASP A CA 1
ATOM 3895 C C . ASP A 1 506 ? -32.095 6.759 13.894 1.00 92.06 506 ASP A C 1
ATOM 3897 O O . ASP A 1 506 ? -31.894 7.600 13.014 1.00 92.06 506 ASP A O 1
ATOM 3901 N N . ARG A 1 507 ? -32.372 7.135 15.152 1.00 89.88 507 ARG A N 1
ATOM 3902 C CA . ARG A 1 507 ? -32.466 8.544 15.577 1.00 89.88 507 ARG A CA 1
ATOM 3903 C C . ARG A 1 507 ? -31.142 9.303 15.421 1.00 89.88 507 ARG A C 1
ATOM 3905 O O . ARG A 1 507 ? -31.150 10.480 15.064 1.00 89.88 507 ARG A O 1
ATOM 3912 N N . CYS A 1 508 ? -29.997 8.654 15.625 1.00 90.69 508 CYS A N 1
ATOM 3913 C CA . CYS A 1 508 ? -28.686 9.255 15.364 1.00 90.69 508 CYS A CA 1
ATOM 3914 C C . CYS A 1 508 ? -28.404 9.457 13.863 1.00 90.69 508 CYS A C 1
ATOM 3916 O O . CYS A 1 508 ? -27.627 10.345 13.508 1.00 90.69 508 CYS A O 1
ATOM 3918 N N . VAL A 1 509 ? -29.043 8.690 12.975 1.00 92.12 509 VAL A N 1
ATOM 3919 C CA . VAL A 1 509 ? -29.004 8.920 11.519 1.00 92.12 509 VAL A CA 1
ATOM 3920 C C . VAL A 1 509 ? -29.940 10.067 11.123 1.00 92.12 509 VAL A C 1
ATOM 3922 O O . VAL A 1 509 ? -29.522 10.945 10.369 1.00 92.12 509 VAL A O 1
ATOM 3925 N N . GLU A 1 510 ? -31.156 10.138 11.680 1.00 90.44 510 GLU A N 1
ATOM 3926 C CA . GLU A 1 510 ? -32.072 11.282 11.487 1.00 90.44 510 GLU A CA 1
ATOM 3927 C C . GLU A 1 510 ? -31.426 12.618 11.890 1.00 90.44 510 GLU A C 1
ATOM 3929 O O . GLU A 1 510 ? -31.528 13.613 11.173 1.00 90.44 510 GLU A O 1
ATOM 3934 N N . LEU A 1 511 ? -30.720 12.628 13.026 1.00 88.00 511 LEU A N 1
ATOM 3935 C CA . LEU A 1 511 ? -29.991 13.784 13.559 1.00 88.00 511 LEU A CA 1
ATOM 3936 C C . LEU A 1 511 ? -28.634 14.032 12.863 1.00 88.00 511 LEU A C 1
ATOM 3938 O O . LEU A 1 511 ? -27.882 14.905 13.290 1.00 88.00 511 LEU A O 1
ATOM 3942 N N . GLN A 1 512 ? -28.309 13.278 11.804 1.00 88.56 512 GLN A N 1
ATOM 3943 C CA . GLN A 1 512 ? -27.067 13.364 11.015 1.00 88.56 512 GLN A CA 1
ATOM 3944 C C . GLN A 1 512 ? -25.765 13.126 11.811 1.00 88.56 512 GLN A C 1
ATOM 3946 O O . GLN A 1 512 ? -24.668 13.397 11.318 1.00 88.56 512 GLN A O 1
ATOM 3951 N N . LEU A 1 513 ? -25.864 12.563 13.020 1.00 85.94 513 LEU A N 1
ATOM 3952 C CA . LEU A 1 513 ? -24.725 12.209 13.873 1.00 85.94 513 LEU A CA 1
ATOM 3953 C C . LEU A 1 513 ? -23.925 11.041 13.273 1.00 85.94 513 LEU A C 1
ATOM 3955 O O . LEU A 1 513 ? -22.694 11.021 13.383 1.00 85.94 513 LEU A O 1
ATOM 3959 N N . LEU A 1 514 ? -24.627 10.105 12.619 1.00 90.38 514 LEU A N 1
ATOM 3960 C CA . LEU A 1 514 ? -24.094 8.942 11.901 1.00 90.38 514 LEU A CA 1
ATOM 3961 C C . LEU A 1 514 ? -24.429 9.012 10.401 1.00 90.38 514 LEU A C 1
ATOM 3963 O O . LEU A 1 514 ? -25.526 9.411 10.021 1.00 90.38 514 LEU A O 1
ATOM 3967 N N . LYS A 1 515 ? -23.503 8.569 9.534 1.00 88.44 515 LYS A N 1
ATOM 3968 C CA . LYS A 1 515 ? -23.697 8.577 8.065 1.00 88.44 515 LYS A CA 1
ATOM 3969 C C . LYS A 1 515 ? -24.733 7.562 7.555 1.00 88.44 515 LYS A C 1
ATOM 3971 O O . LYS A 1 515 ? -25.336 7.780 6.510 1.00 88.44 515 LYS A O 1
ATOM 3976 N N . LYS A 1 516 ? -24.822 6.403 8.212 1.00 92.00 516 LYS A N 1
ATOM 3977 C CA . LYS A 1 516 ? -25.646 5.244 7.836 1.00 92.00 516 LYS A CA 1
ATOM 3978 C C . LYS A 1 516 ? -26.050 4.492 9.104 1.00 92.00 516 LYS A C 1
ATOM 3980 O O . LYS A 1 516 ? -25.280 4.494 10.065 1.00 92.00 516 LYS A O 1
ATOM 3985 N N . SER A 1 517 ? -27.223 3.858 9.095 1.00 92.44 517 SER A N 1
ATOM 3986 C CA . SER A 1 517 ? -27.622 2.933 10.166 1.00 92.44 517 SER A CA 1
ATOM 3987 C C . SER A 1 517 ? -26.767 1.656 10.106 1.00 92.44 517 SER A C 1
ATOM 3989 O O . SER A 1 517 ? -26.089 1.397 9.104 1.00 92.44 517 SER A O 1
ATOM 3991 N N . ILE A 1 518 ? -26.761 0.881 11.189 1.00 93.44 518 ILE A N 1
ATOM 3992 C CA . ILE A 1 518 ? -25.951 -0.335 11.351 1.00 93.44 518 ILE A CA 1
ATOM 3993 C C . ILE A 1 518 ? -26.818 -1.519 11.787 1.00 93.44 518 ILE A C 1
ATOM 3995 O O . ILE A 1 518 ? -27.912 -1.345 12.320 1.00 93.44 518 ILE A O 1
ATOM 3999 N N . ALA A 1 519 ? -26.329 -2.743 11.580 1.00 90.31 519 ALA A N 1
ATOM 4000 C CA . ALA A 1 519 ? -27.024 -3.930 12.064 1.00 90.31 519 ALA A CA 1
ATOM 4001 C C . ALA A 1 519 ? -26.980 -3.978 13.600 1.00 90.31 519 ALA A C 1
ATOM 4003 O O . ALA A 1 519 ? -25.896 -4.018 14.177 1.00 90.31 519 ALA A O 1
ATOM 4004 N N . VAL A 1 520 ? -28.149 -3.991 14.247 1.00 91.00 520 VAL A N 1
ATOM 4005 C CA . VAL A 1 520 ? -28.301 -4.189 15.699 1.00 91.00 520 VAL A CA 1
ATOM 4006 C C . VAL A 1 520 ? -28.912 -5.570 15.932 1.00 91.00 520 VAL A C 1
ATOM 4008 O O . VAL A 1 520 ? -30.109 -5.763 15.707 1.00 91.00 520 VAL A O 1
ATOM 4011 N N . ASN A 1 521 ? -28.109 -6.543 16.356 1.00 87.12 521 ASN A N 1
ATOM 4012 C CA . ASN A 1 521 ? -28.528 -7.936 16.548 1.00 87.12 521 ASN A CA 1
ATOM 4013 C C . ASN A 1 521 ? -28.559 -8.303 18.042 1.00 87.12 521 ASN A C 1
ATOM 4015 O O . ASN A 1 521 ? -27.888 -7.672 18.860 1.00 87.12 521 ASN A O 1
ATOM 4019 N N . ASN A 1 522 ? -29.368 -9.305 18.391 1.00 81.69 522 ASN A N 1
ATOM 4020 C CA . ASN A 1 522 ? -29.488 -9.812 19.756 1.00 81.69 522 ASN A CA 1
ATOM 4021 C C . ASN A 1 522 ? -28.325 -10.753 20.127 1.00 81.69 522 ASN A C 1
ATOM 4023 O O . ASN A 1 522 ? -27.578 -11.225 19.267 1.00 81.69 522 ASN A O 1
ATOM 4027 N N . ILE A 1 523 ? -28.205 -11.049 21.422 1.00 74.44 523 ILE A N 1
ATOM 4028 C CA . ILE A 1 523 ? -27.309 -12.070 21.967 1.00 74.44 523 ILE A CA 1
ATOM 4029 C C . ILE A 1 523 ? -28.058 -12.872 23.033 1.00 74.44 523 ILE A C 1
ATOM 4031 O O . ILE A 1 523 ? -28.713 -12.281 23.892 1.00 74.44 523 ILE A O 1
ATOM 4035 N N . GLU A 1 524 ? -27.896 -14.197 23.039 1.00 62.75 524 GLU A N 1
ATOM 4036 C CA . GLU A 1 524 ? -28.313 -15.055 24.155 1.00 62.75 524 GLU A CA 1
ATOM 4037 C C . GLU A 1 524 ? -27.403 -14.847 25.382 1.00 62.75 524 GLU A C 1
ATOM 4039 O O . GLU A 1 524 ? -26.502 -15.640 25.665 1.00 62.75 524 GLU A O 1
ATOM 4044 N N . ALA A 1 525 ? -27.632 -13.769 26.133 1.00 55.12 525 ALA A N 1
ATOM 4045 C CA . ALA A 1 525 ? -27.055 -13.611 27.462 1.00 55.12 525 ALA A CA 1
ATOM 4046 C C . ALA A 1 525 ? -27.714 -14.612 28.430 1.00 55.12 525 ALA A C 1
ATOM 4048 O O . ALA A 1 525 ? -28.932 -14.610 28.609 1.00 55.12 525 ALA A O 1
ATOM 4049 N N . ARG A 1 526 ? -26.918 -15.475 29.073 1.00 52.16 526 ARG A N 1
ATOM 4050 C CA . ARG A 1 526 ? -27.408 -16.332 30.165 1.00 52.16 526 ARG A CA 1
ATOM 4051 C C . ARG A 1 526 ? -27.385 -15.550 31.480 1.00 52.16 526 ARG A C 1
ATOM 4053 O O . ARG A 1 526 ? -26.561 -14.662 31.669 1.00 52.16 526 ARG A O 1
ATOM 4060 N N . ASN A 1 527 ? -28.336 -15.846 32.368 1.00 43.84 527 ASN A N 1
ATOM 4061 C CA . ASN A 1 527 ? -28.621 -15.015 33.542 1.00 43.84 527 ASN A CA 1
ATOM 4062 C C . ASN A 1 527 ? -27.413 -14.842 34.482 1.00 43.84 527 ASN A C 1
ATOM 4064 O O . ASN A 1 527 ? -26.979 -15.804 35.115 1.00 43.84 527 ASN A O 1
ATOM 4068 N N . GLY A 1 528 ? -26.979 -13.589 34.650 1.00 50.22 528 GLY A N 1
ATOM 4069 C CA . GLY A 1 528 ? -25.886 -13.175 35.534 1.00 50.22 528 GLY A CA 1
ATOM 4070 C C . GLY A 1 528 ? -24.795 -12.456 34.745 1.00 50.22 528 GLY A C 1
ATOM 4071 O O . GLY A 1 528 ? -23.949 -13.101 34.148 1.00 50.22 528 GLY A O 1
ATOM 4072 N N . SER A 1 529 ? -24.815 -11.122 34.723 1.00 50.66 529 SER A N 1
ATOM 4073 C CA . SER A 1 529 ? -23.947 -10.305 33.864 1.00 50.66 529 SER A CA 1
ATOM 4074 C C . SER A 1 529 ? -22.480 -10.303 34.314 1.00 50.66 529 SER A C 1
ATOM 4076 O O . SER A 1 529 ? -22.034 -9.385 35.002 1.00 50.66 529 SER A O 1
ATOM 4078 N N . SER A 1 530 ? -21.716 -11.328 33.922 1.00 55.22 530 SER A N 1
ATOM 4079 C CA . SER A 1 530 ? -20.280 -11.418 34.197 1.00 55.22 530 SER A CA 1
ATOM 4080 C C . SER A 1 530 ? -19.411 -11.003 33.001 1.00 55.22 530 SER A C 1
ATOM 4082 O O . SER A 1 530 ? -19.830 -11.003 31.839 1.00 55.22 530 SER A O 1
ATOM 4084 N N . LYS A 1 531 ? -18.140 -10.698 33.289 1.00 50.31 531 LYS A N 1
ATOM 4085 C CA . LYS A 1 531 ? -17.097 -10.480 32.275 1.00 50.31 531 LYS A CA 1
ATOM 4086 C C . LYS A 1 531 ? -16.888 -11.720 31.387 1.00 50.31 531 LYS A C 1
ATOM 4088 O O . LYS A 1 531 ? -16.575 -11.583 30.203 1.00 50.31 531 LYS A O 1
ATOM 4093 N N . ASP A 1 532 ? -17.060 -12.918 31.943 1.00 54.38 532 ASP A N 1
ATOM 4094 C CA . ASP A 1 532 ? -16.804 -14.174 31.238 1.00 54.38 532 ASP A CA 1
ATOM 4095 C C . ASP A 1 532 ? -17.903 -14.508 30.224 1.00 54.38 532 ASP A C 1
ATOM 4097 O O . ASP A 1 532 ? -17.605 -15.111 29.193 1.00 54.38 532 ASP A O 1
ATOM 4101 N N . ASP A 1 533 ? -19.142 -14.063 30.447 1.00 58.25 533 ASP A N 1
ATOM 4102 C CA . ASP A 1 533 ? -20.228 -14.195 29.468 1.00 58.25 533 ASP A CA 1
ATOM 4103 C C . ASP A 1 533 ? -19.947 -13.333 28.237 1.00 58.25 533 ASP A C 1
ATOM 4105 O O . ASP A 1 533 ? -19.985 -13.839 27.116 1.00 58.25 533 ASP A O 1
ATOM 4109 N N . LEU A 1 534 ? -19.541 -12.069 28.434 1.00 59.44 534 LEU A N 1
ATOM 4110 C CA . LEU A 1 534 ? -19.070 -11.209 27.342 1.00 59.44 534 LEU A CA 1
ATOM 4111 C C . LEU A 1 534 ? -17.918 -11.861 26.562 1.00 59.44 534 LEU A C 1
ATOM 4113 O O . LEU A 1 534 ? -17.924 -11.815 25.332 1.00 59.44 534 LEU A O 1
ATOM 4117 N N . LEU A 1 535 ? -16.962 -12.510 27.234 1.00 58.16 535 LEU A N 1
ATOM 4118 C CA . LEU A 1 535 ? -15.847 -13.215 26.582 1.00 58.16 535 LEU A CA 1
ATOM 4119 C C . LEU A 1 535 ? -16.263 -14.525 25.879 1.00 58.16 535 LEU A C 1
ATOM 4121 O O . LEU A 1 535 ? -15.669 -14.884 24.861 1.00 58.16 535 LEU A O 1
ATOM 4125 N N . GLN A 1 536 ? -17.273 -15.247 26.366 1.00 61.12 536 GLN A N 1
ATOM 4126 C CA . GLN A 1 536 ? -17.825 -16.428 25.685 1.00 61.12 536 GLN A CA 1
ATOM 4127 C C . GLN A 1 536 ? -18.629 -16.036 24.439 1.00 61.12 536 GLN A C 1
ATOM 4129 O O . GLN A 1 536 ? -18.404 -16.589 23.361 1.00 61.12 536 GLN A O 1
ATOM 4134 N N . ILE A 1 537 ? -19.484 -15.021 24.567 1.00 62.41 537 ILE A N 1
ATOM 4135 C CA . ILE A 1 537 ? -20.203 -14.360 23.470 1.00 62.41 537 ILE A CA 1
ATOM 4136 C C . ILE A 1 537 ? -19.217 -13.897 22.390 1.00 62.41 537 ILE A C 1
ATOM 4138 O O . ILE A 1 537 ? -19.371 -14.245 21.220 1.00 62.41 537 ILE A O 1
ATOM 4142 N N . SER A 1 538 ? -18.161 -13.185 22.801 1.00 58.88 538 SER A N 1
ATOM 4143 C CA . SER A 1 538 ? -17.074 -12.714 21.932 1.00 58.88 538 SER A CA 1
ATOM 4144 C C . SER A 1 538 ? -16.492 -13.844 21.081 1.00 58.88 538 SER A C 1
ATOM 4146 O O . SER A 1 538 ? -16.411 -13.722 19.858 1.00 58.88 538 SER A O 1
ATOM 4148 N N . ARG A 1 539 ? -16.132 -14.965 21.722 1.00 60.34 539 ARG A N 1
ATOM 4149 C CA . ARG A 1 539 ? -15.566 -16.147 21.053 1.00 60.34 539 ARG A CA 1
ATOM 4150 C C . ARG A 1 539 ? -16.544 -16.807 20.089 1.00 60.34 539 ARG A C 1
ATOM 4152 O O . ARG A 1 539 ? -16.154 -17.163 18.978 1.00 60.34 539 ARG A O 1
ATOM 4159 N N . HIS A 1 540 ? -17.813 -16.950 20.474 1.00 61.91 540 HIS A N 1
ATOM 4160 C CA . HIS A 1 540 ? -18.819 -17.550 19.599 1.00 61.91 540 HIS A CA 1
ATOM 4161 C C . HIS A 1 540 ? -19.020 -16.718 18.322 1.00 61.91 540 HIS A C 1
ATOM 4163 O O . HIS A 1 540 ? -18.917 -17.245 17.210 1.00 61.91 540 HIS A O 1
ATOM 4169 N N . VAL A 1 541 ? -19.210 -15.406 18.477 1.00 61.56 541 VAL A N 1
ATOM 4170 C CA . VAL A 1 541 ? -19.364 -14.453 17.369 1.00 61.56 541 VAL A CA 1
ATOM 4171 C C . VAL A 1 541 ? -18.165 -14.513 16.424 1.00 61.56 541 VAL A C 1
ATOM 4173 O O . VAL A 1 541 ? -18.346 -14.721 15.224 1.00 61.56 541 VAL A O 1
ATOM 4176 N N . LEU A 1 542 ? -16.941 -14.418 16.953 1.00 61.09 542 LEU A N 1
ATOM 4177 C CA . LEU A 1 542 ? -15.725 -14.430 16.137 1.00 61.09 542 LEU A CA 1
ATOM 4178 C C . LEU A 1 542 ? -15.516 -15.770 15.412 1.00 61.09 542 LEU A C 1
ATOM 4180 O O . LEU A 1 542 ? -15.161 -15.765 14.234 1.00 61.09 542 LEU A O 1
ATOM 4184 N N . SER A 1 543 ? -15.842 -16.906 16.042 1.00 58.31 543 SER A N 1
ATOM 4185 C CA . SER A 1 543 ? -15.805 -18.216 15.368 1.00 58.31 543 SER A CA 1
ATOM 4186 C C . SER A 1 543 ? -16.780 -18.304 14.180 1.00 58.31 543 SER A C 1
ATOM 4188 O O . SER A 1 543 ? -16.451 -18.877 13.142 1.00 58.31 543 SER A O 1
ATOM 4190 N N . THR A 1 544 ? -17.949 -17.663 14.286 1.00 56.03 544 THR A N 1
ATOM 4191 C CA . THR A 1 544 ? -18.974 -17.635 13.226 1.00 56.03 544 THR A CA 1
ATOM 4192 C C . THR A 1 544 ? -18.593 -16.677 12.084 1.00 56.03 544 THR A C 1
ATOM 4194 O O . THR A 1 544 ? -18.861 -16.956 10.911 1.00 56.03 544 THR A O 1
ATOM 4197 N N . MET A 1 545 ? -17.903 -15.574 12.405 1.00 57.38 545 MET A N 1
ATOM 4198 C CA . MET A 1 545 ? -17.364 -14.623 11.420 1.00 57.38 545 MET A CA 1
ATOM 4199 C C . MET A 1 545 ? -16.241 -15.218 10.553 1.00 57.38 545 MET A C 1
ATOM 4201 O O . MET A 1 545 ? -16.070 -14.782 9.418 1.00 57.38 545 MET A O 1
ATOM 4205 N N . GLU A 1 546 ? -15.499 -16.219 11.038 1.00 51.75 546 GLU A N 1
ATOM 4206 C CA . GLU A 1 546 ? -14.491 -16.919 10.226 1.00 51.75 546 GLU A CA 1
ATOM 4207 C C . GLU A 1 546 ? -15.048 -18.150 9.498 1.00 51.75 546 GLU A C 1
ATOM 4209 O O . GLU A 1 546 ? -14.736 -18.346 8.319 1.00 51.75 546 GLU A O 1
ATOM 4214 N N . ALA A 1 547 ? -15.923 -18.937 10.139 1.00 45.09 547 ALA A N 1
ATOM 4215 C CA . ALA A 1 547 ? -16.537 -20.135 9.548 1.00 45.09 547 ALA A CA 1
ATOM 4216 C C . ALA A 1 547 ? -17.309 -19.862 8.239 1.00 45.09 547 ALA A C 1
ATOM 4218 O O . ALA A 1 547 ? -17.458 -20.752 7.405 1.00 45.09 547 ALA A O 1
ATOM 4219 N N . SER A 1 548 ? -17.758 -18.622 8.036 1.00 41.09 548 SER A N 1
ATOM 4220 C CA . SER A 1 548 ? -18.448 -18.141 6.833 1.00 41.09 548 SER A CA 1
ATOM 4221 C C . SER A 1 548 ? -17.515 -17.703 5.686 1.00 41.09 548 SER A C 1
ATOM 4223 O O . SER A 1 548 ? -17.989 -17.173 4.684 1.00 41.09 548 SER A O 1
ATOM 4225 N N . THR A 1 549 ? -16.195 -17.920 5.795 1.00 42.81 549 THR A N 1
ATOM 4226 C CA . THR A 1 549 ? -15.191 -17.487 4.793 1.00 42.81 549 THR A CA 1
ATOM 4227 C C . THR A 1 549 ? -14.266 -18.607 4.292 1.00 42.81 549 THR A C 1
ATOM 4229 O O . THR A 1 549 ? -13.130 -18.355 3.899 1.00 42.81 549 THR A O 1
ATOM 4232 N N . LEU A 1 550 ? -14.761 -19.849 4.280 1.00 41.09 550 LEU A N 1
ATOM 4233 C CA . LEU A 1 550 ? -14.036 -21.037 3.801 1.00 41.09 550 LEU A CA 1
ATOM 4234 C C . LEU A 1 550 ? -14.187 -21.319 2.286 1.00 41.09 550 LEU A C 1
ATOM 4236 O O . LEU A 1 550 ? -13.805 -22.389 1.824 1.00 41.09 550 LEU A O 1
ATOM 4240 N N . ASP A 1 551 ? -14.692 -20.351 1.512 1.00 41.22 551 ASP A N 1
ATOM 4241 C CA . ASP A 1 551 ? -14.594 -20.344 0.045 1.00 41.22 551 ASP A CA 1
ATOM 4242 C C . ASP A 1 551 ? -13.225 -19.786 -0.395 1.00 41.22 551 ASP A C 1
ATOM 4244 O O . ASP A 1 551 ? -12.948 -18.595 -0.225 1.00 41.22 551 ASP A O 1
ATOM 4248 N N . ASP A 1 552 ? -12.397 -20.603 -1.060 1.00 46.75 552 ASP A N 1
ATOM 4249 C CA . ASP A 1 552 ? -11.038 -20.246 -1.538 1.00 46.75 552 ASP A CA 1
ATOM 4250 C C . ASP A 1 552 ? -10.977 -19.022 -2.490 1.00 46.75 552 ASP A C 1
ATOM 4252 O O . ASP A 1 552 ? -9.909 -18.478 -2.810 1.00 46.75 552 ASP A O 1
ATOM 4256 N N . VAL A 1 553 ? -12.135 -18.563 -2.967 1.00 46.59 553 VAL A N 1
ATOM 4257 C CA . VAL A 1 553 ? -12.306 -17.502 -3.970 1.00 46.59 553 VAL A CA 1
ATOM 4258 C C . VAL A 1 553 ? -11.981 -16.102 -3.425 1.00 46.59 553 VAL A C 1
ATOM 4260 O O . VAL A 1 553 ? -11.590 -15.229 -4.202 1.00 46.59 553 VAL A O 1
ATOM 4263 N N . LEU A 1 554 ? -12.075 -15.864 -2.109 1.00 48.56 554 LEU A N 1
ATOM 4264 C CA . LEU A 1 554 ? -11.866 -14.536 -1.506 1.00 48.56 554 LEU A CA 1
ATOM 4265 C C . LEU A 1 554 ? -10.647 -14.478 -0.562 1.00 48.56 554 LEU A C 1
ATOM 4267 O O . LEU A 1 554 ? -10.247 -15.493 0.003 1.00 48.56 554 LEU A O 1
ATOM 4271 N N . PRO A 1 555 ? -9.983 -13.311 -0.402 1.00 55.47 555 PRO A N 1
ATOM 4272 C CA . PRO A 1 555 ? -8.978 -13.131 0.647 1.00 55.47 555 PRO A CA 1
ATOM 4273 C C . PRO A 1 555 ? -9.613 -13.329 2.026 1.00 55.47 555 PRO A C 1
ATOM 4275 O O . PRO A 1 555 ? -10.772 -12.952 2.224 1.00 55.47 555 PRO A O 1
ATOM 4278 N N . ARG A 1 556 ? -8.840 -13.808 3.014 1.00 66.88 556 ARG A N 1
ATOM 4279 C CA . ARG A 1 556 ? -9.306 -13.733 4.409 1.00 66.88 556 ARG A CA 1
ATOM 4280 C C . ARG A 1 556 ? -9.590 -12.270 4.751 1.00 66.88 556 ARG A C 1
ATOM 4282 O O . ARG A 1 556 ? -8.834 -11.377 4.370 1.00 66.88 556 ARG A O 1
ATOM 4289 N N . LYS A 1 557 ? -10.662 -12.026 5.496 1.00 72.19 557 LYS A N 1
ATOM 4290 C CA . LYS A 1 557 ? -11.012 -10.698 6.003 1.00 72.19 557 LYS A CA 1
ATOM 4291 C C . LYS A 1 557 ? -10.398 -10.515 7.387 1.00 72.19 557 LYS A C 1
ATOM 4293 O O . LYS A 1 557 ? -10.658 -11.317 8.275 1.00 72.19 557 LYS A O 1
ATOM 4298 N N . PHE A 1 558 ? -9.590 -9.473 7.588 1.00 77.69 558 PHE A N 1
ATOM 4299 C CA . PHE A 1 558 ? -9.226 -9.075 8.948 1.00 77.69 558 PHE A CA 1
ATOM 4300 C C . PHE A 1 558 ? -10.441 -8.395 9.585 1.00 77.69 558 PHE A C 1
ATOM 4302 O O . PHE A 1 558 ? -11.005 -7.459 9.012 1.00 77.69 558 PHE A O 1
ATOM 4309 N N . THR A 1 559 ? -10.862 -8.884 10.746 1.00 80.50 559 THR A N 1
ATOM 4310 C CA . THR A 1 559 ? -12.013 -8.366 11.492 1.00 80.50 559 THR A CA 1
ATOM 4311 C C . THR A 1 559 ? -11.624 -8.162 12.952 1.00 80.50 559 THR A C 1
ATOM 4313 O O . THR A 1 559 ? -10.651 -8.748 13.437 1.00 80.50 559 THR A O 1
ATOM 4316 N N . ALA A 1 560 ? -12.342 -7.276 13.636 1.00 82.12 560 ALA A N 1
ATOM 4317 C CA . ALA A 1 560 ? -12.059 -6.925 15.021 1.00 82.12 560 ALA A CA 1
ATOM 4318 C C . ALA A 1 560 ? -13.337 -6.877 15.858 1.00 82.12 560 ALA A C 1
ATOM 4320 O O . ALA A 1 560 ? -14.429 -6.619 15.348 1.00 82.12 560 ALA A O 1
ATOM 4321 N N . LEU A 1 561 ? -13.168 -7.098 17.157 1.00 79.38 561 LEU A N 1
ATOM 4322 C CA . LEU A 1 561 ? -14.222 -7.045 18.155 1.00 79.38 561 LEU A CA 1
ATOM 4323 C C . LEU A 1 561 ? -13.939 -5.928 19.154 1.00 79.38 561 LEU A C 1
ATOM 4325 O O . LEU A 1 561 ? -12.793 -5.764 19.571 1.00 79.38 561 LEU A O 1
ATOM 4329 N N . ILE A 1 562 ? -14.979 -5.207 19.562 1.00 81.69 562 ILE A N 1
ATOM 4330 C CA . ILE A 1 562 ? -14.937 -4.191 20.616 1.00 81.69 562 ILE A CA 1
ATOM 4331 C C . ILE A 1 562 ? -15.891 -4.616 21.729 1.00 81.69 562 ILE A C 1
ATOM 4333 O O . ILE A 1 562 ? -17.104 -4.598 21.531 1.00 81.69 562 ILE A O 1
ATOM 4337 N N . GLY A 1 563 ? -15.360 -5.001 22.888 1.00 75.62 563 GLY A N 1
ATOM 4338 C CA . GLY A 1 563 ? -16.169 -5.304 24.072 1.00 75.62 563 GLY A CA 1
ATOM 4339 C C . GLY A 1 563 ? -16.239 -4.113 25.023 1.00 75.62 563 GLY A C 1
ATOM 4340 O O . GLY A 1 563 ? -15.200 -3.538 25.343 1.00 75.62 563 GLY A O 1
ATOM 4341 N N . PHE A 1 564 ? -17.447 -3.765 25.474 1.00 72.00 564 PHE A N 1
ATOM 4342 C CA . PHE A 1 564 ? -17.719 -2.720 26.464 1.00 72.00 564 PHE A CA 1
ATOM 4343 C C . PHE A 1 564 ? -18.293 -3.322 27.759 1.00 72.00 564 PHE A C 1
ATOM 4345 O O . PHE A 1 564 ? -19.367 -3.928 27.746 1.00 72.00 564 PHE A O 1
ATOM 4352 N N . ASN A 1 565 ? -17.602 -3.126 28.887 1.00 63.53 565 ASN A N 1
ATOM 4353 C CA . ASN A 1 565 ? -18.064 -3.578 30.210 1.00 63.53 565 ASN A CA 1
ATOM 4354 C C . ASN A 1 565 ? -19.138 -2.649 30.818 1.00 63.53 565 ASN A C 1
ATOM 4356 O O . ASN A 1 565 ? -19.346 -1.535 30.336 1.00 63.53 565 ASN A O 1
ATOM 4360 N N . GLN A 1 566 ? -19.799 -3.100 31.889 1.00 56.59 566 GLN A N 1
ATOM 4361 C CA . GLN A 1 566 ? -20.808 -2.328 32.629 1.00 56.59 566 GLN A CA 1
ATOM 4362 C C . GLN A 1 566 ? -20.198 -1.260 33.556 1.00 56.59 566 GLN A C 1
ATOM 4364 O O . GLN A 1 566 ? -20.709 -0.146 33.637 1.00 56.59 566 GLN A O 1
ATOM 4369 N N . GLU A 1 567 ? -19.070 -1.550 34.209 1.00 47.34 567 GLU A N 1
ATOM 4370 C CA . GLU A 1 567 ? -18.361 -0.574 35.048 1.00 47.34 567 GLU A CA 1
ATOM 4371 C C . GLU A 1 567 ? -17.238 0.132 34.271 1.00 47.34 567 GLU A C 1
ATOM 4373 O O . GLU A 1 567 ? -16.479 -0.487 33.520 1.00 47.34 567 GLU A O 1
ATOM 4378 N N . GLY A 1 568 ? -17.124 1.454 34.447 1.00 45.12 568 GLY A N 1
ATOM 4379 C CA . GLY A 1 568 ? -15.996 2.264 33.963 1.00 45.12 568 GLY A CA 1
ATOM 4380 C C . GLY A 1 568 ? -15.860 2.439 32.441 1.00 45.12 568 GLY A C 1
ATOM 4381 O O . GLY A 1 568 ? -14.928 3.115 32.004 1.00 45.12 568 GLY A O 1
ATOM 4382 N N . GLY A 1 569 ? -16.756 1.860 31.632 1.00 42.84 569 GLY A N 1
ATOM 4383 C CA . GLY A 1 569 ? -16.767 2.011 30.171 1.00 42.84 569 GLY A CA 1
ATOM 4384 C C . GLY A 1 569 ? -15.544 1.423 29.463 1.00 42.84 569 GLY A C 1
ATOM 4385 O O . GLY A 1 569 ? -15.080 1.975 28.468 1.00 42.84 569 GLY A O 1
ATOM 4386 N N . SER A 1 570 ? -14.984 0.329 29.983 1.00 45.72 570 SER A N 1
ATOM 4387 C CA . SER A 1 570 ? -13.764 -0.266 29.437 1.00 45.72 570 SER A CA 1
ATOM 4388 C C . SER A 1 570 ? -13.958 -0.879 28.048 1.00 45.72 570 SER A C 1
ATOM 4390 O O . SER A 1 570 ? -14.659 -1.885 27.922 1.00 45.72 570 SER A O 1
ATOM 4392 N N . VAL A 1 571 ? -13.252 -0.344 27.049 1.00 52.44 571 VAL A N 1
ATOM 4393 C CA . VAL A 1 571 ? -13.038 -0.991 25.746 1.00 52.44 571 VAL A CA 1
ATOM 4394 C C . VAL A 1 571 ? -11.887 -1.996 25.806 1.00 52.44 571 VAL A C 1
ATOM 4396 O O . VAL A 1 571 ? -10.768 -1.614 26.144 1.00 52.44 571 VAL A O 1
ATOM 4399 N N . TRP A 1 572 ? -12.115 -3.235 25.358 1.00 61.12 572 TRP A N 1
ATOM 4400 C CA . TRP A 1 572 ? -11.048 -4.093 24.820 1.00 61.12 572 TRP A CA 1
ATOM 4401 C C . TRP A 1 572 ? -11.228 -4.308 23.314 1.00 61.12 572 TRP A C 1
ATOM 4403 O O . TRP A 1 572 ? -12.354 -4.447 22.838 1.00 61.12 572 TRP A O 1
ATOM 4413 N N . VAL A 1 573 ? -10.115 -4.344 22.568 1.00 60.03 573 VAL A N 1
ATOM 4414 C CA . VAL A 1 573 ? -10.108 -4.628 21.123 1.00 60.03 573 VAL A CA 1
ATOM 4415 C C . VAL A 1 573 ? -9.313 -5.892 20.830 1.00 60.03 573 VAL A C 1
ATOM 4417 O O . VAL A 1 573 ? -8.083 -5.897 20.934 1.00 60.03 573 VAL A O 1
ATOM 4420 N N . GLU A 1 574 ? -10.008 -6.935 20.392 1.00 65.19 574 GLU A N 1
ATOM 4421 C CA . GLU A 1 574 ? -9.422 -8.203 19.944 1.00 65.19 574 GLU A CA 1
ATOM 4422 C C . GLU A 1 574 ? -9.587 -8.381 18.428 1.00 65.19 574 GLU A C 1
ATOM 4424 O O . GLU A 1 574 ? -10.413 -7.724 17.793 1.00 65.19 574 GLU A O 1
ATOM 4429 N N . SER A 1 575 ? -8.774 -9.256 17.836 1.00 55.41 575 SER A N 1
ATOM 4430 C CA . SER A 1 575 ? -8.950 -9.744 16.463 1.00 55.41 575 SER A CA 1
ATOM 4431 C C . SER A 1 575 ? -9.299 -11.234 16.493 1.00 55.41 575 SER A C 1
ATOM 4433 O O . SER A 1 575 ? -8.933 -11.911 17.456 1.00 55.41 575 SER A O 1
ATOM 4435 N N . THR A 1 576 ? -9.978 -11.759 15.464 1.00 53.31 576 THR A N 1
ATOM 4436 C CA . THR A 1 576 ? -10.313 -13.202 15.388 1.00 53.31 576 THR A CA 1
ATOM 4437 C C . THR A 1 576 ? -9.073 -14.081 15.573 1.00 53.31 576 THR A C 1
ATOM 4439 O O . THR A 1 576 ? -9.075 -15.021 16.365 1.00 53.31 576 THR A O 1
ATOM 4442 N N . ALA A 1 577 ? -7.986 -13.695 14.901 1.00 48.53 577 ALA A N 1
ATOM 4443 C CA . ALA A 1 577 ? -6.676 -14.327 14.954 1.00 48.53 577 ALA A CA 1
ATOM 4444 C C . ALA A 1 577 ? -6.175 -14.528 16.396 1.00 48.53 577 ALA A C 1
ATOM 4446 O O . ALA A 1 577 ? -5.874 -15.649 16.806 1.00 48.53 577 ALA A O 1
ATOM 4447 N N . ASP A 1 578 ? -6.157 -13.466 17.207 1.00 49.09 578 ASP A N 1
ATOM 4448 C CA . ASP A 1 578 ? -5.599 -13.525 18.564 1.00 49.09 578 ASP A CA 1
ATOM 4449 C C . ASP A 1 578 ? -6.340 -14.519 19.484 1.00 49.09 578 ASP A C 1
ATOM 4451 O O . ASP A 1 578 ? -5.726 -15.096 20.386 1.00 49.09 578 ASP A O 1
ATOM 4455 N N . GLN A 1 579 ? -7.629 -14.780 19.234 1.00 49.69 579 GLN A N 1
ATOM 4456 C CA . GLN A 1 579 ? -8.419 -15.729 20.024 1.00 49.69 579 GLN A CA 1
ATOM 4457 C C . GLN A 1 579 ? -8.134 -17.206 19.724 1.00 49.69 579 GLN A C 1
ATOM 4459 O O . GLN A 1 579 ? -8.390 -18.042 20.591 1.00 49.69 579 GLN A O 1
ATOM 4464 N N . MET A 1 580 ? -7.557 -17.561 18.567 1.00 39.75 580 MET A N 1
ATOM 4465 C CA . MET A 1 580 ? -7.295 -18.969 18.211 1.00 39.75 580 MET A CA 1
ATOM 4466 C C . MET A 1 580 ? -6.321 -19.694 19.161 1.00 39.75 580 MET A C 1
ATOM 4468 O O . MET A 1 580 ? -6.118 -20.900 19.020 1.00 39.75 580 MET A O 1
ATOM 4472 N N . THR A 1 581 ? -5.670 -18.990 20.098 1.00 37.94 581 THR A N 1
ATOM 4473 C CA . THR A 1 581 ? -4.610 -19.570 20.944 1.00 37.94 581 THR A CA 1
ATOM 4474 C C . THR A 1 581 ? -4.700 -19.289 22.448 1.00 37.94 581 THR A C 1
ATOM 4476 O O . THR A 1 581 ? -3.838 -19.759 23.193 1.00 37.94 581 THR A O 1
ATOM 4479 N N . SER A 1 582 ? -5.739 -18.601 22.935 1.00 39.44 582 SER A N 1
ATOM 4480 C CA . SER A 1 582 ? -5.907 -18.263 24.359 1.00 39.44 582 SER A CA 1
ATOM 4481 C C . SER A 1 582 ? -6.887 -19.188 25.104 1.00 39.44 582 SER A C 1
ATOM 4483 O O . SER A 1 582 ? -7.983 -18.793 25.506 1.00 39.44 582 SER A O 1
ATOM 4485 N N . ASN A 1 583 ? -6.435 -20.418 25.389 1.00 36.19 583 ASN A N 1
ATOM 4486 C CA . ASN A 1 583 ? -7.067 -21.291 26.401 1.00 36.19 583 ASN A CA 1
ATOM 4487 C C . ASN A 1 583 ? -6.942 -20.730 27.836 1.00 36.19 583 ASN A C 1
ATOM 4489 O O . ASN A 1 583 ? -7.618 -21.202 28.746 1.00 36.19 583 ASN A O 1
ATOM 4493 N N . ASP A 1 584 ? -6.058 -19.753 28.050 1.00 35.03 584 ASP A N 1
ATOM 4494 C CA . ASP A 1 584 ? -5.786 -19.130 29.343 1.00 35.03 584 ASP A CA 1
ATOM 4495 C C . ASP A 1 584 ? -6.487 -17.764 29.430 1.00 35.03 584 ASP A C 1
ATOM 4497 O O . ASP A 1 584 ? -6.064 -16.787 28.812 1.00 35.03 584 ASP A O 1
ATOM 4501 N N . VAL A 1 585 ? -7.582 -17.712 30.195 1.00 38.22 585 VAL A N 1
ATOM 4502 C CA . VAL A 1 585 ? -8.457 -16.532 30.357 1.00 38.22 585 VAL A CA 1
ATOM 4503 C C . VAL A 1 585 ? -7.778 -15.404 31.159 1.00 38.22 585 VAL A C 1
ATOM 4505 O O . VAL A 1 585 ? -8.284 -14.287 31.216 1.00 38.22 585 VAL A O 1
ATOM 4508 N N . THR A 1 586 ? -6.624 -15.669 31.783 1.00 34.00 586 THR A N 1
ATOM 4509 C CA . THR A 1 586 ? -6.056 -14.803 32.833 1.00 34.00 586 THR A CA 1
ATOM 4510 C C . THR A 1 586 ? -5.031 -13.769 32.356 1.00 34.00 586 THR A C 1
ATOM 4512 O O . THR A 1 586 ? -4.684 -12.877 33.124 1.00 34.00 586 THR A O 1
ATOM 4515 N N . LYS A 1 587 ? -4.538 -13.858 31.110 1.00 34.50 587 LYS A N 1
ATOM 4516 C CA . LYS A 1 587 ? -3.355 -13.098 30.637 1.00 34.50 587 LYS A CA 1
ATOM 4517 C C . LYS A 1 587 ? -3.630 -11.934 29.680 1.00 34.50 587 LYS A C 1
ATOM 4519 O O . LYS A 1 587 ? -2.696 -11.338 29.144 1.00 34.50 587 LYS A O 1
ATOM 4524 N N . THR A 1 588 ? -4.887 -11.572 29.455 1.00 41.16 588 THR A N 1
ATOM 4525 C CA . THR A 1 588 ? -5.231 -10.351 28.718 1.00 41.16 588 THR A CA 1
ATOM 4526 C C . THR A 1 588 ? -5.072 -9.123 29.620 1.00 41.16 588 THR A C 1
ATOM 4528 O O . THR A 1 588 ? -5.956 -8.790 30.402 1.00 41.16 588 THR A O 1
ATOM 4531 N N . SER A 1 589 ? -3.938 -8.426 29.485 1.00 38.69 589 SER A N 1
ATOM 4532 C CA . SER A 1 589 ? -3.693 -7.076 30.028 1.00 38.69 589 SER A CA 1
ATOM 4533 C C . SER A 1 589 ? -4.719 -6.084 29.449 1.00 38.69 589 SER A C 1
ATOM 4535 O O . SER A 1 589 ? -4.479 -5.457 28.412 1.00 38.69 589 SER A O 1
ATOM 4537 N N . HIS A 1 590 ? -5.884 -5.955 30.087 1.00 49.06 590 HIS A N 1
ATOM 4538 C CA . HIS A 1 590 ? -6.953 -5.063 29.636 1.00 49.06 590 HIS A CA 1
ATOM 4539 C C . HIS A 1 590 ? -6.706 -3.620 30.110 1.00 49.06 590 HIS A C 1
ATOM 4541 O O . HIS A 1 590 ? -7.218 -3.196 31.143 1.00 49.06 590 HIS A O 1
ATOM 4547 N N . SER A 1 591 ? -5.958 -2.836 29.333 1.00 48.53 591 SER A N 1
ATOM 4548 C CA . SER A 1 591 ? -6.028 -1.372 29.435 1.00 48.53 591 SER A CA 1
ATOM 4549 C C . SER A 1 591 ? -7.427 -0.891 29.024 1.00 48.53 591 SER A C 1
ATOM 4551 O O . SER A 1 591 ? -8.026 -1.439 28.100 1.00 48.53 591 SER A O 1
ATOM 4553 N N . PHE A 1 592 ? -7.950 0.135 29.700 1.00 65.75 592 PHE A N 1
ATOM 4554 C CA . PHE A 1 592 ? -9.345 0.572 29.566 1.00 65.75 592 PHE A CA 1
ATOM 4555 C C . PHE A 1 592 ? -9.447 2.010 29.037 1.00 65.75 592 PHE A C 1
ATOM 4557 O O . PHE A 1 592 ? -8.991 2.936 29.713 1.00 65.75 592 PHE A O 1
ATOM 4564 N N . TRP A 1 593 ? -10.101 2.216 27.888 1.00 70.56 593 TRP A N 1
ATOM 4565 C CA . TRP A 1 593 ? -10.267 3.544 27.271 1.00 70.56 593 TRP A CA 1
ATOM 4566 C C . TRP A 1 593 ? -11.729 3.851 26.911 1.00 70.56 593 TRP A C 1
ATOM 4568 O O . TRP A 1 593 ? -12.413 2.946 26.432 1.00 70.56 593 TRP A O 1
ATOM 4578 N N . PRO A 1 594 ? -12.190 5.108 27.065 1.00 73.44 594 PRO A N 1
ATOM 4579 C CA . PRO A 1 594 ? -13.447 5.578 26.482 1.00 73.44 594 PRO A CA 1
ATOM 4580 C C . PRO A 1 594 ? -13.437 5.522 24.948 1.00 73.44 594 PRO A C 1
ATOM 4582 O O . PRO A 1 594 ? -12.387 5.632 24.307 1.00 73.44 594 PRO A O 1
ATOM 4585 N N . GLY A 1 595 ? -14.618 5.426 24.341 1.00 78.25 595 GLY A N 1
ATOM 4586 C CA . GLY A 1 595 ? -14.779 5.384 22.881 1.00 78.25 595 GLY A CA 1
ATOM 4587 C C . GLY A 1 595 ? -14.348 6.674 22.174 1.00 78.25 595 GLY A C 1
ATOM 4588 O O . GLY A 1 595 ? -13.924 6.646 21.023 1.00 78.25 595 GLY A O 1
ATOM 4589 N N . GLU A 1 596 ? -14.366 7.796 22.886 1.00 78.12 596 GLU A N 1
ATOM 4590 C CA . GLU A 1 596 ? -13.857 9.105 22.465 1.00 78.12 596 GLU A CA 1
ATOM 4591 C C . GLU A 1 596 ? -12.336 9.056 22.237 1.00 78.12 596 GLU A C 1
ATOM 4593 O O . GLU A 1 596 ? -11.821 9.602 21.263 1.00 78.12 596 GLU A O 1
ATOM 4598 N N . VAL A 1 597 ? -11.616 8.333 23.103 1.00 79.06 597 VAL A N 1
ATOM 4599 C CA . VAL A 1 597 ? -10.161 8.128 23.008 1.00 79.06 597 VAL A CA 1
ATOM 4600 C C . VA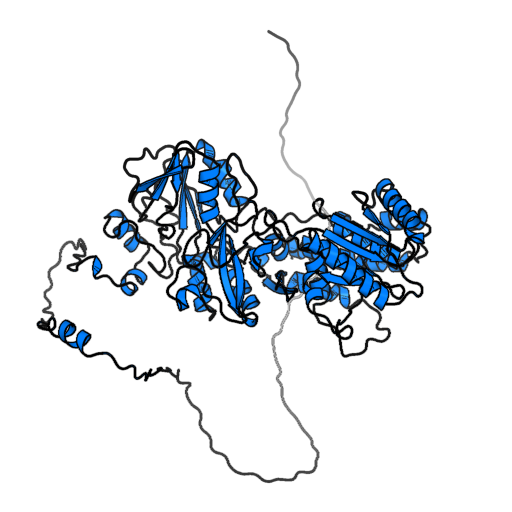L A 1 597 ? -9.820 7.167 21.864 1.00 79.06 597 VAL A C 1
ATOM 4602 O O . VAL A 1 597 ? -8.839 7.381 21.151 1.00 79.06 597 VAL A O 1
ATOM 4605 N N . ILE A 1 598 ? -10.661 6.155 21.622 1.00 84.56 598 ILE A N 1
ATOM 4606 C CA . ILE A 1 598 ? -10.563 5.286 20.438 1.00 84.56 598 ILE A CA 1
ATOM 4607 C C . ILE A 1 598 ? -10.802 6.089 19.148 1.00 84.56 598 ILE A C 1
ATOM 4609 O O . ILE A 1 598 ? -10.028 5.958 18.199 1.00 84.56 598 ILE A O 1
ATOM 4613 N N . ALA A 1 599 ? -11.815 6.960 19.120 1.00 86.44 599 ALA A N 1
ATOM 4614 C CA . ALA A 1 599 ? -12.113 7.834 17.986 1.00 86.44 599 ALA A CA 1
ATOM 4615 C C . ALA A 1 599 ? -10.965 8.819 17.690 1.00 86.44 599 ALA A C 1
ATOM 4617 O O . ALA A 1 599 ? -10.590 8.994 16.529 1.00 86.44 599 ALA A O 1
ATOM 4618 N N . ALA A 1 600 ? -10.356 9.399 18.729 1.00 84.00 600 ALA A N 1
ATOM 4619 C CA . ALA A 1 600 ? -9.174 10.253 18.618 1.00 84.00 600 ALA A CA 1
ATOM 4620 C C . ALA A 1 600 ? -7.947 9.492 18.086 1.00 84.00 600 ALA A C 1
ATOM 4622 O O . ALA A 1 600 ? -7.281 9.961 17.162 1.00 84.00 600 ALA A O 1
ATOM 4623 N N . ALA A 1 601 ? -7.676 8.286 18.594 1.00 87.75 601 ALA A N 1
ATOM 4624 C CA . ALA A 1 601 ? -6.582 7.453 18.099 1.00 87.75 601 ALA A CA 1
ATOM 4625 C C . ALA A 1 601 ? -6.796 7.025 16.632 1.00 87.75 601 ALA A C 1
ATOM 4627 O O . ALA A 1 601 ? -5.861 7.072 15.833 1.00 87.75 601 ALA A O 1
ATOM 4628 N N . LEU A 1 602 ? -8.030 6.681 16.241 1.00 92.12 602 LEU A N 1
ATOM 4629 C CA . LEU A 1 602 ? -8.399 6.415 14.845 1.00 92.12 602 LEU A CA 1
ATOM 4630 C C . LEU A 1 602 ? -8.221 7.647 13.943 1.00 92.12 602 LEU A C 1
ATOM 4632 O O . LEU A 1 602 ? -7.778 7.502 12.803 1.00 92.12 602 LEU A O 1
ATOM 4636 N N . TYR A 1 603 ? -8.504 8.851 14.445 1.00 90.38 603 TYR A N 1
ATOM 4637 C CA . TYR A 1 603 ? -8.258 10.087 13.705 1.00 90.38 603 TYR A CA 1
ATOM 4638 C C . TYR A 1 603 ? -6.756 10.356 13.495 1.00 90.38 603 TYR A C 1
ATOM 4640 O O . TYR A 1 603 ? -6.337 10.646 12.373 1.00 90.38 603 TYR A O 1
ATOM 4648 N N . ILE A 1 604 ? -5.926 10.181 14.531 1.00 89.69 604 ILE A N 1
ATOM 4649 C CA . ILE A 1 604 ? -4.459 10.303 14.422 1.00 89.69 604 ILE A CA 1
ATOM 4650 C C . ILE A 1 604 ? -3.909 9.308 13.381 1.00 89.69 604 ILE A C 1
ATOM 4652 O O . ILE A 1 604 ? -3.037 9.657 12.584 1.00 89.69 604 ILE A O 1
ATOM 4656 N N . LEU A 1 605 ? -4.458 8.089 13.315 1.00 93.12 605 LEU A N 1
ATOM 4657 C CA . LEU A 1 605 ? -4.115 7.105 12.281 1.00 93.12 605 LEU A CA 1
ATOM 4658 C C . LEU A 1 605 ? -4.571 7.511 10.868 1.00 93.12 605 LEU A C 1
ATOM 4660 O O . LEU A 1 605 ? -3.835 7.267 9.911 1.00 93.12 605 LEU A O 1
ATOM 4664 N N . ASN A 1 606 ? -5.740 8.144 10.726 1.00 91.81 606 ASN A N 1
ATOM 4665 C CA . ASN A 1 606 ? -6.225 8.718 9.462 1.00 91.81 606 ASN A CA 1
ATOM 4666 C C . ASN A 1 606 ? -5.280 9.804 8.925 1.00 91.81 606 ASN A C 1
ATOM 4668 O O . ASN A 1 606 ? -5.020 9.835 7.722 1.00 91.81 606 ASN A O 1
ATOM 4672 N N . CYS A 1 607 ? -4.719 10.629 9.813 1.00 88.81 607 CYS A N 1
ATOM 4673 C CA . CYS A 1 607 ? -3.783 11.698 9.463 1.00 88.81 607 CYS A CA 1
ATOM 4674 C C . CYS A 1 607 ? -2.319 11.233 9.330 1.00 88.81 607 CYS A C 1
ATOM 4676 O O . CYS A 1 607 ? -1.512 11.923 8.724 1.00 88.81 607 CYS A O 1
ATOM 4678 N N . CYS A 1 608 ? -1.951 10.048 9.825 1.00 90.06 608 CYS A N 1
ATOM 4679 C CA . CYS A 1 608 ? -0.587 9.522 9.721 1.00 90.06 608 CYS A CA 1
ATOM 4680 C C . CYS A 1 608 ? -0.261 9.026 8.287 1.00 90.06 608 CYS A C 1
ATOM 4682 O O . CYS A 1 608 ? -0.778 7.977 7.882 1.00 90.06 608 CYS A O 1
ATOM 4684 N N . PRO A 1 609 ? 0.641 9.675 7.514 1.00 89.50 609 PRO A N 1
ATOM 4685 C CA . PRO A 1 609 ? 0.915 9.294 6.124 1.00 89.50 609 PRO A CA 1
ATOM 4686 C C . PRO A 1 609 ? 1.531 7.892 5.997 1.00 89.50 609 PRO A C 1
ATOM 4688 O O . PRO A 1 609 ? 1.153 7.154 5.086 1.00 89.50 609 PRO A O 1
ATOM 4691 N N . VAL A 1 610 ? 2.382 7.476 6.950 1.00 92.44 610 VAL A N 1
ATOM 4692 C CA . VAL A 1 610 ? 2.904 6.097 7.060 1.00 92.44 610 VAL A CA 1
ATOM 4693 C C . VAL A 1 610 ? 1.760 5.084 7.076 1.00 92.44 610 VAL A C 1
ATOM 4695 O O . VAL A 1 610 ? 1.701 4.172 6.246 1.00 92.44 610 VAL A O 1
ATOM 4698 N N . HIS A 1 611 ? 0.853 5.237 8.044 1.00 94.88 611 HIS A N 1
ATOM 4699 C CA . HIS A 1 611 ? -0.237 4.297 8.262 1.00 94.88 611 HIS A CA 1
ATOM 4700 C C . HIS A 1 611 ? -1.189 4.296 7.065 1.00 94.88 611 HIS A C 1
ATOM 4702 O O . HIS A 1 611 ? -1.573 3.243 6.564 1.00 94.88 611 HIS A O 1
ATOM 4708 N N . SER A 1 612 ? -1.488 5.488 6.549 1.00 92.75 612 SER A N 1
ATOM 4709 C CA . SER A 1 612 ? -2.334 5.714 5.385 1.00 92.75 612 SER A CA 1
ATOM 4710 C C . SER A 1 612 ? -1.769 5.047 4.111 1.00 92.75 612 SER A C 1
ATOM 4712 O O . SER A 1 612 ? -2.511 4.353 3.412 1.00 92.75 612 SER A O 1
ATOM 4714 N N . ARG A 1 613 ? -0.454 5.161 3.834 1.00 93.06 613 ARG A N 1
ATOM 4715 C CA . ARG A 1 613 ? 0.247 4.443 2.739 1.00 93.06 613 ARG A CA 1
ATOM 4716 C C . ARG A 1 613 ? 0.151 2.927 2.930 1.00 93.06 613 ARG A C 1
ATOM 4718 O O . ARG A 1 613 ? -0.149 2.213 1.976 1.00 93.06 613 ARG A O 1
ATOM 4725 N N . TYR A 1 614 ? 0.382 2.429 4.146 1.00 95.44 614 TYR A N 1
ATOM 4726 C CA . TYR A 1 614 ? 0.359 0.992 4.443 1.00 95.44 614 TYR A CA 1
ATOM 4727 C C . TYR A 1 614 ? -1.046 0.374 4.334 1.00 95.44 614 TYR A C 1
ATOM 4729 O O . TYR A 1 614 ? -1.212 -0.701 3.753 1.00 95.44 614 TYR A O 1
ATOM 4737 N N . LEU A 1 615 ? -2.073 1.066 4.838 1.00 93.50 615 LEU A N 1
ATOM 4738 C CA . LEU A 1 615 ? -3.471 0.633 4.783 1.00 93.50 615 LEU A CA 1
ATOM 4739 C C . LEU A 1 615 ? -3.962 0.517 3.330 1.00 93.50 615 LEU A C 1
ATOM 4741 O O . LEU A 1 615 ? -4.537 -0.506 2.962 1.00 93.50 615 LEU A O 1
ATOM 4745 N N . ARG A 1 616 ? -3.640 1.499 2.472 1.00 93.00 616 ARG A N 1
ATOM 4746 C CA . ARG A 1 616 ? -3.928 1.455 1.023 1.00 93.00 616 ARG A CA 1
ATOM 4747 C C . ARG A 1 616 ? -2.941 0.610 0.197 1.00 93.00 616 ARG A C 1
ATOM 4749 O O . ARG A 1 616 ? -2.934 0.708 -1.029 1.00 93.00 616 ARG A O 1
ATOM 4756 N N . LYS A 1 617 ? -2.075 -0.191 0.830 1.00 94.06 617 LYS A N 1
ATOM 4757 C CA . LYS A 1 617 ? -1.093 -1.062 0.149 1.00 94.06 617 LYS A CA 1
ATOM 4758 C C . LYS A 1 617 ? -0.192 -0.318 -0.852 1.00 94.06 617 LYS A C 1
ATOM 4760 O O . LYS A 1 617 ? 0.148 -0.845 -1.906 1.00 94.06 617 LYS A O 1
ATOM 4765 N N . GLY A 1 618 ? 0.177 0.922 -0.526 1.00 91.06 618 GLY A N 1
ATOM 4766 C CA . GLY A 1 618 ? 1.029 1.776 -1.356 1.00 91.06 618 GLY A CA 1
ATOM 4767 C C . GLY A 1 618 ? 0.360 2.360 -2.609 1.00 91.06 618 GLY A C 1
ATOM 4768 O O . GLY A 1 618 ? 1.045 2.968 -3.430 1.00 91.06 618 GLY A O 1
ATOM 4769 N N . SER A 1 619 ? -0.959 2.196 -2.751 1.00 92.19 619 SER A N 1
ATOM 4770 C CA . SER A 1 619 ? -1.767 2.779 -3.831 1.00 92.19 619 SER A CA 1
ATOM 4771 C C . SER A 1 619 ? -2.541 4.009 -3.339 1.00 92.19 619 SER A C 1
ATOM 4773 O O . SER A 1 619 ? -2.857 4.125 -2.156 1.00 92.19 619 SER A O 1
ATOM 4775 N N . GLY A 1 620 ? -2.871 4.933 -4.239 1.00 92.25 620 GLY A N 1
ATOM 4776 C CA . GLY A 1 620 ? -3.591 6.178 -3.955 1.00 92.25 620 GLY A CA 1
ATOM 4777 C C . GLY A 1 620 ? -2.804 7.208 -3.132 1.00 92.25 620 GLY A C 1
ATOM 4778 O O . GLY A 1 620 ? -1.934 6.875 -2.323 1.00 92.25 620 GLY A O 1
ATOM 4779 N N . LEU A 1 621 ? -3.145 8.485 -3.308 1.00 89.50 621 LEU A N 1
ATOM 4780 C CA . LEU A 1 621 ? -2.567 9.592 -2.539 1.00 89.50 621 LEU A CA 1
ATOM 4781 C C . LEU A 1 621 ? -3.079 9.601 -1.089 1.00 89.50 621 LEU A C 1
ATOM 4783 O O . LEU A 1 621 ? -4.142 9.060 -0.782 1.00 89.50 621 LEU A O 1
ATOM 4787 N N . HIS A 1 622 ? -2.316 10.210 -0.180 1.00 89.75 622 HIS A N 1
ATOM 4788 C CA . HIS A 1 622 ? -2.776 10.463 1.185 1.00 89.75 622 HIS A CA 1
ATOM 4789 C C . HIS A 1 622 ? -3.760 11.640 1.183 1.00 89.75 622 HIS A C 1
ATOM 4791 O O . HIS A 1 622 ? -3.419 12.734 0.743 1.00 89.75 622 HIS A O 1
ATOM 4797 N N . GLN A 1 623 ? -4.985 11.387 1.641 1.00 89.25 623 GLN A N 1
ATOM 4798 C CA . GLN A 1 623 ? -6.071 12.363 1.734 1.00 89.25 623 GLN A CA 1
ATOM 4799 C C . GLN A 1 623 ? -6.788 12.135 3.076 1.00 89.25 623 GLN A C 1
ATOM 4801 O O . GLN A 1 623 ? -7.698 11.305 3.139 1.00 89.25 623 GLN A O 1
ATOM 4806 N N . PRO A 1 624 ? -6.334 12.768 4.173 1.00 87.56 624 PRO A N 1
ATOM 4807 C CA . PRO A 1 624 ? -6.948 12.587 5.483 1.00 87.56 624 PRO A CA 1
ATOM 4808 C C . PRO A 1 624 ? -8.340 13.225 5.516 1.00 87.56 624 PRO A C 1
ATOM 4810 O O . PRO A 1 624 ? -8.542 14.345 5.047 1.00 87.56 624 PRO A O 1
ATOM 4813 N N . LEU A 1 625 ? -9.319 12.522 6.086 1.00 88.31 625 LEU A N 1
ATOM 4814 C CA . LEU A 1 625 ? -10.654 13.084 6.292 1.00 88.31 625 LEU A CA 1
ATOM 4815 C C . LEU A 1 625 ? -10.637 14.106 7.439 1.00 88.31 625 LEU A C 1
ATOM 4817 O O . LEU A 1 625 ? -9.876 13.966 8.396 1.00 88.31 625 LEU A O 1
ATOM 4821 N N . HIS A 1 626 ? -11.523 15.102 7.371 1.00 85.88 626 HIS A N 1
ATOM 4822 C CA . HIS A 1 626 ? -11.692 16.128 8.405 1.00 85.88 626 HIS A CA 1
ATOM 4823 C C . HIS A 1 626 ? -12.167 15.548 9.755 1.00 85.88 626 HIS A C 1
ATOM 4825 O O . HIS A 1 626 ? -12.949 14.595 9.785 1.00 85.88 626 HIS A O 1
ATOM 4831 N N . GLN A 1 627 ? -11.762 16.164 10.875 1.00 82.44 627 GLN A N 1
ATOM 4832 C CA . GLN A 1 627 ? -11.983 15.648 12.238 1.00 82.44 627 GLN A CA 1
ATOM 4833 C C . GLN A 1 627 ? -13.447 15.348 12.591 1.00 82.44 627 GLN A C 1
ATOM 4835 O O . GLN A 1 627 ? -13.723 14.343 13.242 1.00 82.44 627 GLN A O 1
ATOM 4840 N N . SER A 1 628 ? -14.406 16.121 12.069 1.00 83.44 628 SER A N 1
ATOM 4841 C CA . SER A 1 628 ? -15.849 15.880 12.269 1.00 83.44 628 SER A CA 1
ATOM 4842 C C . SER A 1 628 ? -16.393 14.604 11.600 1.00 83.44 628 SER A C 1
ATOM 4844 O O . SER A 1 628 ? -17.565 14.269 11.763 1.00 83.44 628 SER A O 1
ATOM 4846 N N . LYS A 1 629 ? -15.568 13.867 10.841 1.00 87.50 629 LYS A N 1
ATOM 4847 C CA . LYS A 1 629 ? -15.886 12.509 10.363 1.00 87.50 629 LYS A CA 1
ATOM 4848 C C . LYS A 1 629 ? -15.503 11.410 11.362 1.00 87.50 629 LYS A C 1
ATOM 4850 O O . LYS A 1 629 ? -15.895 10.270 11.142 1.00 87.50 629 LYS A O 1
ATOM 4855 N N . TYR A 1 630 ? -14.772 11.746 12.428 1.00 87.19 630 TYR A N 1
ATOM 4856 C CA . TYR A 1 630 ? -14.340 10.826 13.486 1.00 87.19 630 TYR A CA 1
ATOM 4857 C C . TYR A 1 630 ? -14.873 11.230 14.863 1.00 87.19 630 TYR A C 1
ATOM 4859 O O . TYR A 1 630 ? -15.420 10.396 15.579 1.00 87.19 630 TYR A O 1
ATOM 4867 N N . LEU A 1 631 ? -14.719 12.504 15.220 1.00 83.94 631 LEU A N 1
ATOM 4868 C CA . LEU A 1 631 ? -15.057 13.060 16.528 1.00 83.94 631 LEU A CA 1
ATOM 4869 C C . LEU A 1 631 ? -16.457 13.679 16.524 1.00 83.94 631 LEU A C 1
ATOM 4871 O O . LEU A 1 631 ? -16.908 14.187 15.495 1.00 83.94 631 LEU A O 1
ATOM 4875 N N . MET A 1 632 ? -17.122 13.672 17.682 1.00 80.12 632 MET A N 1
ATOM 4876 C CA . MET A 1 632 ? -18.359 14.431 17.880 1.00 80.12 632 MET A CA 1
ATOM 4877 C C . MET A 1 632 ? -18.047 15.903 18.161 1.00 80.12 632 MET A C 1
ATOM 4879 O O . MET A 1 632 ? -17.192 16.214 18.988 1.00 80.12 632 MET A O 1
ATOM 4883 N N . ALA A 1 633 ? -18.750 16.815 17.494 1.00 75.12 633 ALA A N 1
ATOM 4884 C CA . ALA A 1 633 ? -18.634 18.248 17.769 1.00 75.12 633 ALA A CA 1
ATOM 4885 C C . ALA A 1 633 ? -19.448 18.652 19.021 1.00 75.12 633 ALA A C 1
ATOM 4887 O O . ALA A 1 633 ? -20.479 18.032 19.287 1.00 75.12 633 ALA A O 1
ATOM 4888 N N . PRO A 1 634 ? -19.106 19.741 19.742 1.00 68.25 634 PRO A N 1
ATOM 4889 C CA . PRO A 1 634 ? -19.878 20.196 20.909 1.00 68.25 634 PRO A CA 1
ATOM 4890 C C . PRO A 1 634 ? -21.375 20.410 20.628 1.00 68.25 634 PRO A C 1
ATOM 4892 O O . PRO A 1 634 ? -22.222 20.062 21.445 1.00 68.25 634 PRO A O 1
ATOM 4895 N N . LYS A 1 635 ? -21.730 20.897 19.429 1.00 73.31 635 LYS A N 1
ATOM 4896 C CA . LYS A 1 635 ? -23.133 21.027 18.992 1.00 73.31 635 LYS A CA 1
ATOM 4897 C C . LYS A 1 635 ? -23.821 19.671 18.782 1.00 73.31 635 LYS A C 1
ATOM 4899 O O . LYS A 1 635 ? -25.005 19.539 19.082 1.00 73.31 635 LYS A O 1
ATOM 4904 N N . GLU A 1 636 ? -23.104 18.669 18.278 1.00 76.62 636 GLU A N 1
ATOM 4905 C CA . GLU A 1 636 ? -23.628 17.305 18.129 1.00 76.62 636 GLU A CA 1
ATOM 4906 C C . GLU A 1 636 ? -23.865 16.677 19.506 1.00 76.62 636 GLU A C 1
ATOM 4908 O O . GLU A 1 636 ? -24.933 16.122 19.750 1.00 76.62 636 GLU A O 1
ATOM 4913 N N . LEU A 1 637 ? -22.929 16.862 20.442 1.00 71.00 637 LEU A N 1
ATOM 4914 C CA . LEU A 1 637 ? -23.077 16.416 21.825 1.00 71.00 637 LEU A CA 1
ATOM 4915 C C . LEU A 1 637 ? -24.258 17.101 22.530 1.00 71.00 637 LEU A C 1
ATOM 4917 O O . LEU A 1 637 ? -25.100 16.422 23.111 1.00 71.00 637 LEU A O 1
ATOM 4921 N N . GLY A 1 638 ? -24.377 18.427 22.428 1.00 68.25 638 GLY A N 1
ATOM 4922 C CA . GLY A 1 638 ? -25.535 19.153 22.954 1.00 68.25 638 GLY A CA 1
ATOM 4923 C C . GLY A 1 638 ? -26.855 18.687 22.328 1.00 68.25 638 GLY A C 1
ATOM 4924 O O . GLY A 1 638 ? -27.883 18.681 23.003 1.00 68.25 638 GLY A O 1
ATOM 4925 N N . THR A 1 639 ? -26.835 18.213 21.076 1.00 73.62 639 THR A N 1
ATOM 4926 C CA . THR A 1 639 ? -27.997 17.568 20.439 1.00 73.62 639 THR A CA 1
ATOM 4927 C C . THR A 1 639 ? -28.308 16.215 21.089 1.00 73.62 639 THR A C 1
ATOM 4929 O O . THR A 1 639 ? -29.463 15.974 21.430 1.00 73.62 639 THR A O 1
ATOM 4932 N N . VAL A 1 640 ? -27.299 15.369 21.343 1.00 71.50 640 VAL A N 1
ATOM 4933 C CA . VAL A 1 640 ? -27.446 14.086 22.062 1.00 71.50 640 VAL A CA 1
ATOM 4934 C C . VAL A 1 640 ? -28.025 14.301 23.463 1.00 71.50 640 VAL A C 1
ATOM 4936 O O . VAL A 1 640 ? -29.071 13.743 23.784 1.00 71.50 640 VAL A O 1
ATOM 4939 N N . MET A 1 641 ? -27.412 15.167 24.273 1.00 66.94 641 MET A N 1
ATOM 4940 C CA . MET A 1 641 ? -27.836 15.419 25.658 1.00 66.94 641 MET A CA 1
ATOM 4941 C C . MET A 1 641 ? -29.264 15.984 25.753 1.00 66.94 641 MET A C 1
ATOM 4943 O O . MET A 1 641 ? -29.979 15.679 26.702 1.00 66.94 641 MET A O 1
ATOM 4947 N N . SER A 1 642 ? -29.709 16.766 24.762 1.00 67.69 642 SER A N 1
ATOM 4948 C CA . SER A 1 642 ? -31.059 17.359 24.743 1.00 67.69 642 SER A CA 1
ATOM 4949 C C . SER A 1 642 ? -32.146 16.506 24.075 1.00 67.69 642 SER A C 1
ATOM 4951 O O . SER A 1 642 ? -33.323 16.776 24.300 1.00 67.69 642 SER A O 1
ATOM 4953 N N . ASN A 1 643 ? -31.795 15.504 23.256 1.00 63.41 643 ASN A N 1
ATOM 4954 C CA . ASN A 1 643 ? -32.768 14.693 22.500 1.00 63.41 643 ASN A CA 1
ATOM 4955 C C . ASN A 1 643 ? -32.787 13.201 22.879 1.00 63.41 643 ASN A C 1
ATOM 4957 O O . ASN A 1 643 ? -33.655 12.484 22.386 1.00 63.41 643 ASN A O 1
ATOM 4961 N N . LEU A 1 644 ? -31.829 12.721 23.681 1.00 59.72 644 LEU A N 1
ATOM 4962 C CA . LEU A 1 644 ? -31.632 11.293 23.987 1.00 59.72 644 LEU A CA 1
ATOM 4963 C C . LEU A 1 644 ? -31.498 11.014 25.504 1.00 59.72 644 LEU A C 1
ATOM 4965 O O . LEU A 1 644 ? -30.989 9.969 25.891 1.00 59.72 644 LEU A O 1
ATOM 4969 N N . GLU A 1 645 ? -31.933 11.956 26.355 1.00 55.25 645 GLU A N 1
ATOM 4970 C CA . GLU A 1 645 ? -32.004 11.845 27.832 1.00 55.25 645 GLU A CA 1
ATOM 4971 C C . GLU A 1 645 ? -30.691 11.404 28.528 1.00 55.25 645 GLU A C 1
ATOM 4973 O O . GLU A 1 645 ? -30.690 10.767 29.582 1.00 55.25 645 GLU A O 1
ATOM 4978 N N . VAL A 1 646 ? -29.544 11.776 27.948 1.00 52.66 646 VAL A N 1
ATOM 4979 C CA . VAL A 1 646 ? -28.206 11.382 28.419 1.00 52.66 646 VAL A CA 1
ATOM 4980 C C . VAL A 1 646 ? -27.710 12.316 29.534 1.00 52.66 646 VAL A C 1
ATOM 4982 O O . VAL A 1 646 ? -27.457 13.500 29.298 1.00 52.66 646 VAL A O 1
ATOM 4985 N N . ILE A 1 647 ? -27.523 11.785 30.748 1.00 49.50 647 ILE A N 1
ATOM 4986 C CA . ILE A 1 647 ? -27.192 12.574 31.950 1.00 49.50 647 ILE A CA 1
ATOM 4987 C C . ILE A 1 647 ? -25.668 12.702 32.146 1.00 49.50 647 ILE A C 1
ATOM 4989 O O . ILE A 1 647 ? -25.050 11.859 32.795 1.00 49.50 647 ILE A O 1
ATOM 4993 N N . PHE A 1 648 ? -25.080 13.803 31.662 1.00 53.22 648 PHE A N 1
ATOM 4994 C CA . PHE A 1 648 ? -23.718 14.249 32.014 1.00 53.22 648 PHE A CA 1
ATOM 4995 C C . PHE A 1 648 ? -23.675 15.733 32.383 1.00 53.22 648 PHE A C 1
ATOM 4997 O O . PHE A 1 648 ? -24.538 16.510 31.975 1.00 53.22 648 PHE A O 1
ATOM 5004 N N . SER A 1 649 ? -22.636 16.144 33.116 1.00 51.53 649 SER A N 1
ATOM 5005 C CA . SER A 1 649 ? -22.201 17.542 33.101 1.00 51.53 649 SER A CA 1
ATOM 5006 C C . SER A 1 649 ? -21.641 17.865 31.714 1.00 51.53 649 SER A C 1
ATOM 5008 O O . SER A 1 649 ? -20.893 17.071 31.139 1.00 51.53 649 SER A O 1
ATOM 5010 N N . ALA A 1 650 ? -21.996 19.029 31.165 1.00 49.91 650 ALA A N 1
ATOM 5011 C CA . ALA A 1 650 ? -21.423 19.489 29.899 1.00 49.91 650 ALA A CA 1
ATOM 5012 C C . ALA A 1 650 ? -19.894 19.628 30.018 1.00 49.91 650 ALA A C 1
ATOM 5014 O O . ALA A 1 650 ? -19.159 19.160 29.150 1.00 49.91 650 ALA A O 1
ATOM 5015 N N . ASP A 1 651 ? -19.437 20.166 31.152 1.00 52.28 651 ASP A N 1
ATOM 5016 C CA . ASP A 1 651 ? -18.041 20.481 31.463 1.00 52.28 651 ASP A CA 1
ATOM 5017 C C . ASP A 1 651 ? -17.081 19.288 31.293 1.00 52.28 651 ASP A C 1
ATOM 5019 O O . ASP A 1 651 ? -15.999 19.453 30.736 1.00 52.28 651 ASP A O 1
ATOM 5023 N N . GLU A 1 652 ? -17.458 18.075 31.728 1.00 52.75 652 GLU A N 1
ATOM 5024 C CA . GLU A 1 652 ? -16.588 16.889 31.605 1.00 52.75 652 GLU A CA 1
ATOM 5025 C C . GLU A 1 652 ? -16.353 16.475 30.150 1.00 52.75 652 GLU A C 1
ATOM 5027 O O . GLU A 1 652 ? -15.283 15.967 29.803 1.00 52.75 652 GLU A O 1
ATOM 5032 N N . VAL A 1 653 ? -17.365 16.644 29.301 1.00 50.12 653 VAL A N 1
ATOM 5033 C CA . VAL A 1 653 ? -17.292 16.217 27.903 1.00 50.12 653 VAL A CA 1
ATOM 5034 C C . VAL A 1 653 ? -16.734 17.337 27.029 1.00 50.12 653 VAL A C 1
ATOM 5036 O O . VAL A 1 653 ? -15.999 17.054 26.088 1.00 50.12 653 VAL A O 1
ATOM 5039 N N . GLU A 1 654 ? -16.997 18.600 27.368 1.00 55.97 654 GLU A N 1
ATOM 5040 C CA . GLU A 1 654 ? -16.352 19.755 26.743 1.00 55.97 654 GLU A CA 1
ATOM 5041 C C . GLU A 1 654 ? -14.843 19.788 27.037 1.00 55.97 654 GLU A C 1
ATOM 5043 O O . GLU A 1 654 ? -14.056 19.954 26.108 1.00 55.97 654 GLU A O 1
ATOM 5048 N N . ASP A 1 655 ? -14.412 19.524 28.276 1.00 59.84 655 ASP A N 1
ATOM 5049 C CA . ASP A 1 655 ? -12.994 19.364 28.634 1.00 59.84 655 ASP A CA 1
ATOM 5050 C C . ASP A 1 655 ? -12.320 18.241 27.823 1.00 59.84 655 ASP A C 1
ATOM 5052 O O . ASP A 1 655 ? -11.255 18.446 27.235 1.00 59.84 655 ASP A O 1
ATOM 5056 N N . LEU A 1 656 ? -12.967 17.074 27.715 1.00 53.88 656 LEU A N 1
ATOM 5057 C CA . LEU A 1 656 ? -12.458 15.945 26.930 1.00 53.88 656 LEU A CA 1
ATOM 5058 C C . LEU A 1 656 ? -12.393 16.257 25.425 1.00 53.88 656 LEU A C 1
ATOM 5060 O O . LEU A 1 656 ? -11.382 15.964 24.785 1.00 53.88 656 LEU A O 1
ATOM 5064 N N . ILE A 1 657 ? -13.434 16.875 24.858 1.00 55.88 657 ILE A N 1
ATOM 5065 C CA . ILE A 1 657 ? -13.472 17.285 23.446 1.00 55.88 657 ILE A CA 1
ATOM 5066 C C . ILE A 1 657 ? -12.397 18.341 23.170 1.00 55.88 657 ILE A C 1
ATOM 5068 O O . ILE A 1 657 ? -11.668 18.212 22.190 1.00 55.88 657 ILE A O 1
ATOM 5072 N N . ASN A 1 658 ? -12.234 19.343 24.035 1.00 63.25 658 ASN A N 1
ATOM 5073 C CA . ASN A 1 658 ? -11.229 20.392 23.866 1.00 63.25 658 ASN A CA 1
ATOM 5074 C C . ASN A 1 658 ? -9.799 19.841 23.994 1.00 63.25 658 ASN A C 1
ATOM 5076 O O . ASN A 1 658 ? -8.938 20.190 23.188 1.00 63.25 658 ASN A O 1
ATOM 5080 N N . LYS A 1 659 ? -9.541 18.910 24.921 1.00 60.88 659 LYS A N 1
ATOM 5081 C CA . LYS A 1 659 ? -8.247 18.210 25.024 1.00 60.88 659 LYS A CA 1
ATOM 5082 C C . LYS A 1 659 ? -7.935 17.370 23.789 1.00 60.88 659 LYS A C 1
ATOM 5084 O O . LYS A 1 659 ? -6.837 17.489 23.244 1.00 60.88 659 LYS A O 1
ATOM 5089 N N . ILE A 1 660 ? -8.900 16.584 23.305 1.00 58.22 660 ILE A N 1
ATOM 5090 C CA . ILE A 1 660 ? -8.754 15.813 22.063 1.00 58.22 660 ILE A CA 1
ATOM 5091 C C . ILE A 1 660 ? -8.499 16.759 20.882 1.00 58.22 660 ILE A C 1
ATOM 5093 O O . ILE A 1 660 ? -7.535 16.550 20.150 1.00 58.22 660 ILE A O 1
ATOM 5097 N N . ASN A 1 661 ? -9.296 17.821 20.727 1.00 62.34 661 ASN A N 1
ATOM 5098 C CA . ASN A 1 661 ? -9.145 18.814 19.660 1.00 62.34 661 ASN A CA 1
ATOM 5099 C C . ASN A 1 661 ? -7.788 19.531 19.709 1.00 62.34 661 ASN A C 1
ATOM 5101 O O . ASN A 1 661 ? -7.235 19.822 18.653 1.00 62.34 661 ASN A O 1
ATOM 5105 N N . ASN A 1 662 ? -7.216 19.775 20.891 1.00 64.19 662 ASN A N 1
ATOM 5106 C CA . ASN A 1 662 ? -5.884 20.371 21.032 1.00 64.19 662 ASN A CA 1
ATOM 5107 C C . ASN A 1 662 ? -4.777 19.387 20.612 1.00 64.19 662 ASN A C 1
ATOM 5109 O O . ASN A 1 662 ? -3.928 19.735 19.793 1.00 64.19 662 ASN A O 1
ATOM 5113 N N . SER A 1 663 ? -4.814 18.134 21.087 1.00 58.47 663 SER A N 1
ATOM 5114 C CA . SER A 1 663 ? -3.889 17.082 20.625 1.00 58.47 663 SER A CA 1
ATOM 5115 C C . SER A 1 663 ? -4.002 16.832 19.114 1.00 58.47 663 SER A C 1
ATOM 5117 O O . SER A 1 663 ? -2.996 16.593 18.447 1.00 58.47 663 SER A O 1
ATOM 5119 N N . VAL A 1 664 ? -5.213 16.932 18.562 1.00 59.53 664 VAL A N 1
ATOM 5120 C CA . VAL A 1 664 ? -5.506 16.821 17.128 1.00 59.53 664 VAL A CA 1
ATOM 5121 C C . VAL A 1 664 ? -5.026 18.035 16.329 1.00 59.53 664 VAL A C 1
ATOM 5123 O O . VAL A 1 664 ? -4.421 17.852 15.277 1.00 59.53 664 VAL A O 1
ATOM 5126 N N . SER A 1 665 ? -5.233 19.258 16.815 1.00 63.38 665 SER A N 1
ATOM 5127 C CA . SER A 1 665 ? -4.782 20.479 16.131 1.00 63.38 665 SER A CA 1
ATOM 5128 C C . SER A 1 665 ? -3.257 20.532 16.059 1.00 63.38 665 SER A C 1
ATOM 5130 O O . SER A 1 665 ? -2.710 20.809 14.995 1.00 63.38 665 SER A O 1
ATOM 5132 N N . ASN A 1 666 ? -2.575 20.141 17.142 1.00 58.66 666 ASN A N 1
ATOM 5133 C CA . ASN A 1 666 ? -1.123 19.961 17.151 1.00 58.66 666 ASN A CA 1
ATOM 5134 C C . ASN A 1 666 ? -0.683 18.887 16.142 1.00 58.66 666 ASN A C 1
ATOM 5136 O O . ASN A 1 666 ? 0.281 19.083 15.411 1.00 58.66 666 ASN A O 1
ATOM 5140 N N . ALA A 1 667 ? -1.393 17.755 16.061 1.00 53.25 667 ALA A N 1
ATOM 5141 C CA . ALA A 1 667 ? -1.100 16.737 15.052 1.00 53.25 667 ALA A CA 1
ATOM 5142 C C . ALA A 1 667 ? -1.241 17.287 13.620 1.00 53.25 667 ALA A C 1
ATOM 5144 O O . ALA A 1 667 ? -0.425 16.959 12.763 1.00 53.25 667 ALA A O 1
ATOM 5145 N N . MET A 1 668 ? -2.245 18.133 13.365 1.00 56.34 668 MET A N 1
ATOM 5146 C CA . MET A 1 668 ? -2.514 18.707 12.045 1.00 56.34 668 MET A CA 1
ATOM 5147 C C . MET A 1 668 ? -1.485 19.760 11.615 1.00 56.34 668 MET A C 1
ATOM 5149 O O . MET A 1 668 ? -1.008 19.672 10.486 1.00 56.34 668 MET A O 1
ATOM 5153 N N . SER A 1 669 ? -1.073 20.695 12.480 1.00 59.12 669 SER A N 1
ATOM 5154 C CA . SER A 1 669 ? -0.054 21.700 12.117 1.00 59.12 669 SER A CA 1
ATOM 5155 C C . SER A 1 669 ? 1.294 21.052 11.765 1.00 59.12 669 SER A C 1
ATOM 5157 O O . SER A 1 669 ? 1.880 21.347 10.720 1.00 59.12 669 SER A O 1
ATOM 5159 N N . TYR A 1 670 ? 1.735 20.062 12.554 1.00 52.94 670 TYR A N 1
ATOM 5160 C CA . TYR A 1 670 ? 2.942 19.275 12.261 1.00 52.94 670 TYR A CA 1
ATOM 5161 C C . TYR A 1 670 ? 2.831 18.377 11.015 1.00 52.94 670 TYR A C 1
ATOM 5163 O O . TYR A 1 670 ? 3.861 17.952 10.489 1.00 52.94 670 TYR A O 1
ATOM 5171 N N . LEU A 1 671 ? 1.620 18.060 10.542 1.00 52.25 671 LEU A N 1
ATOM 5172 C CA . LEU A 1 671 ? 1.399 17.275 9.318 1.00 52.25 671 LEU A CA 1
ATOM 5173 C C . LEU A 1 671 ? 1.247 18.145 8.065 1.00 52.25 671 LEU A C 1
ATOM 5175 O O . LEU A 1 671 ? 1.622 17.698 6.981 1.00 52.25 671 LEU A O 1
ATOM 5179 N N . ASN A 1 672 ? 0.764 19.379 8.212 1.00 52.66 672 ASN A N 1
ATOM 5180 C CA . ASN A 1 672 ? 0.758 20.389 7.153 1.00 52.66 672 ASN A CA 1
ATOM 5181 C C . ASN A 1 672 ? 2.160 20.969 6.882 1.00 52.66 672 ASN A C 1
ATOM 5183 O O . ASN A 1 672 ? 2.404 21.488 5.794 1.00 52.66 672 ASN A O 1
ATOM 5187 N N . GLY A 1 673 ? 3.081 20.865 7.849 1.00 44.97 673 GLY A N 1
ATOM 5188 C CA . GLY A 1 673 ? 4.419 21.463 7.773 1.00 44.97 673 GLY A CA 1
ATOM 5189 C C . GLY A 1 673 ? 4.458 22.928 8.218 1.00 44.97 673 GLY A C 1
ATOM 5190 O O . GLY A 1 673 ? 5.289 23.689 7.736 1.00 44.97 673 GLY A O 1
ATOM 5191 N N . GLU A 1 674 ? 3.554 23.325 9.117 1.00 34.41 674 GLU A N 1
ATOM 5192 C CA . GLU A 1 674 ? 3.433 24.687 9.661 1.00 34.41 674 GLU A CA 1
ATOM 5193 C C . GLU A 1 674 ? 4.263 24.867 10.955 1.00 34.41 674 GLU A C 1
ATOM 5195 O O . GLU A 1 674 ? 3.824 25.535 11.892 1.00 34.41 674 GLU A O 1
ATOM 5200 N N . ALA A 1 675 ? 5.435 24.216 11.033 1.00 32.75 675 ALA A N 1
ATOM 5201 C CA . ALA A 1 675 ? 6.338 24.207 12.192 1.00 32.75 675 ALA A CA 1
ATOM 5202 C C . ALA A 1 675 ? 7.794 23.896 11.802 1.00 32.75 675 ALA A C 1
ATOM 5204 O O . ALA A 1 675 ? 7.986 22.944 11.009 1.00 32.75 675 ALA A O 1
#

Secondary structure (DSSP, 8-state):
--------------------------------------------------------------------------------GGGSSTTSS--------------------------S-GGG--HHHHHT--HHHHHHHHHTTSSTT---TTSSTTEEEEEEEEEEHHHHHHHHHHHHTTTTT--EEEEPPTT----TTT-SS--TTTSSS-EEEEETTEEEEEES--TTS--TTEEEEEEE-THHHHHHHHHTT---HHHHTT-PPPEEEEEEEPPPBTTB--EEEEEEEEEETTTHHHHHHHHHT-GGGT-S-SEEB-GGGGT---SSS-SBSPPP---TTEEEEEEE-THHHHHHHHHHT-SSEEE--SS-TT--EEEEEEHHHHHHHS--HHHHT--EEEEEEEETTEEEEEEEHHHHHHHHHTTTTS--S---TT---TTHHHHHHHHHHH-SEEEEEE-S-TTSHHHHHHHHHHHHHTTSTT-EEEEEEEGGGHHHHHHHHHHHHHTTSSSS--EEEEE-PPSS--HHHHHHHHHHHHHHHHHTT--TTSPPPPEEEEEE-SSTT-EEEEEHHHHTT---TT------B-HHHHHHHHHHHHH-HHHHHHHTTT-S---PPPGGGTSPPHHHHHHHHHHS-----HHHHHHHHHHHHHHHHHHHHHHHT--

Organism: Stylophora pistillata (NCBI:txid50429)

InterPro domains:
  IPR009906 D-glutamate cyclase-like domain [PF07286] (235-370)
  IPR038021 Putative hydro-lyase [SSF160920] (128-368)